Protein 3SBU (pdb70)

Foldseek 3Di:
DADPQLLAPVSVLLCCLPPPVNVLVAADPVAWEAADPRTDRGSVPRHNQPVDQKAKAKFLDPVLVLNPDSVDQWKAKWDCQLQMFIWGPCSRITRHHYDDGHDDDPADFPSVLLLCLLPPLVSVLVQADVFAWEWEADPVHRVDIDIDTHGSVRVVVPDRGDNRHMHMPSPHDDDRVRQKMKMWMGNPAQWIKIWIWGFNVGIHTSIYTPGD/DADPLLQAPVSVLLCLLPPPVNVLVQADPVAWEAADPRTDRGSVPRHNQPVDFKAKAKFLDPVLVLNPDSVDQWKDKWDCQLQIFIWGPCSRITRHYYDYGHDFLRLNQVSVLLLCLQPPLVSVLVQADVFAWEWEQDPVDNVDIDIDTHGSVRVVVPDRGDNRHMHMPSPHGRHPPRQKMKMWMGNPAQWIKIWIWGFVVGIHTSIYTHGD

Structure (mmCIF, N/CA/C/O backbone):
data_3SBU
#
_entry.id   3SBU
#
_cell.length_a   80.485
_cell.length_b   80.485
_cell.length_c   196.096
_cell.angle_alpha   90.000
_cell.angle_beta   90.000
_cell.angle_gamma   120.000
#
_symmetry.space_group_name_H-M   'P 61'
#
loop_
_entity.id
_entity.type
_entity.pdbx_description
1 polymer 'Hypothetical ntf2-like protein'
2 non-polymer GLYCEROL
3 non-polymer DI(HYDROXYETHYL)ETHER
4 water water
#
loop_
_atom_site.group_PDB
_atom_site.id
_atom_site.type_symbol
_atom_site.label_atom_id
_atom_site.label_alt_id
_atom_site.label_comp_id
_atom_site.label_asym_id
_atom_site.label_entity_id
_atom_site.label_seq_id
_atom_site.pdbx_PDB_ins_code
_atom_site.Cartn_x
_atom_site.Cartn_y
_atom_site.Cartn_z
_atom_site.occupancy
_atom_site.B_iso_or_equiv
_atom_site.auth_seq_id
_atom_site.auth_comp_id
_atom_site.auth_asym_id
_atom_site.auth_atom_id
_atom_site.pdbx_PDB_model_num
ATOM 1 N N . PRO A 1 32 ? 1.149 1.447 -34.425 1.00 131.01 55 PRO A N 1
ATOM 2 C CA . PRO A 1 32 ? 1.943 1.776 -33.234 1.00 128.41 55 PRO A CA 1
ATOM 3 C C . PRO A 1 32 ? 1.053 2.084 -32.026 1.00 132.57 55 PRO A C 1
ATOM 4 O O . PRO A 1 32 ? 0.309 3.068 -32.028 1.00 130.20 55 PRO A O 1
ATOM 13 N N . PRO A 1 34 ? 0.169 3.574 -28.547 1.00 125.50 57 PRO A N 1
ATOM 14 C CA . PRO A 1 34 ? 0.710 4.661 -27.703 1.00 121.43 57 PRO A CA 1
ATOM 15 C C . PRO A 1 34 ? 1.025 4.199 -26.278 1.00 126.38 57 PRO A C 1
ATOM 16 O O . PRO A 1 34 ? 0.246 3.452 -25.677 1.00 129.61 57 PRO A O 1
ATOM 20 N N . ILE A 1 35 ? 2.183 4.642 -25.753 1.00 119.73 58 ILE A N 1
ATOM 21 C CA . ILE A 1 35 ? 2.686 4.292 -24.422 1.00 119.93 58 ILE A CA 1
ATOM 22 C C . ILE A 1 35 ? 2.660 5.534 -23.496 1.00 119.77 58 ILE A C 1
ATOM 23 O O . ILE A 1 35 ? 2.255 6.615 -23.934 1.00 116.80 58 ILE A O 1
ATOM 28 N N . GLU A 1 36 ? 3.074 5.365 -22.217 1.00 115.85 59 GLU A N 1
ATOM 29 C CA . GLU A 1 36 ? 3.136 6.421 -21.197 1.00 112.23 59 GLU A CA 1
ATOM 30 C C . GLU A 1 36 ? 4.172 7.501 -21.574 1.00 109.95 59 GLU A C 1
ATOM 31 O O . GLU A 1 36 ? 3.980 8.665 -21.227 1.00 106.94 59 GLU A O 1
ATOM 37 N N . ALA A 1 37 ? 5.246 7.109 -22.300 1.00 104.37 60 ALA A N 1
ATOM 38 C CA . ALA A 1 37 ? 6.328 7.988 -22.768 1.00 99.94 60 ALA A CA 1
ATOM 39 C C . ALA A 1 37 ? 5.844 9.031 -23.791 1.00 98.03 60 ALA A C 1
ATOM 40 O O . ALA A 1 37 ? 6.412 10.119 -23.858 1.00 94.86 60 ALA A O 1
ATOM 42 N N . ASP A 1 38 ? 4.798 8.697 -24.575 1.00 92.81 61 ASP A N 1
ATOM 43 C CA . ASP A 1 38 ? 4.215 9.543 -25.623 1.00 89.07 61 ASP A CA 1
ATOM 44 C C . ASP A 1 38 ? 3.496 10.820 -25.094 1.00 89.03 61 ASP A C 1
ATOM 45 O O . ASP A 1 38 ? 3.287 11.750 -25.891 1.00 85.50 61 ASP A O 1
ATOM 50 N N . GLU A 1 39 ? 3.149 10.866 -23.759 1.00 85.79 62 GLU A N 1
ATOM 51 C CA A GLU A 1 39 ? 2.473 12.002 -23.114 0.50 83.51 62 GLU A CA 1
ATOM 52 C CA B GLU A 1 39 ? 2.487 12.004 -23.095 0.50 83.58 62 GLU A CA 1
ATOM 53 C C . GLU A 1 39 ? 3.177 13.333 -23.453 1.00 83.36 62 GLU A C 1
ATOM 54 O O . GLU A 1 39 ? 2.520 14.381 -23.520 1.00 82.93 62 GLU A O 1
ATOM 65 N N . SER A 1 40 ? 4.501 13.279 -23.685 1.00 74.88 63 SER A N 1
ATOM 66 C CA . SER A 1 40 ? 5.335 14.409 -24.058 1.00 70.66 63 SER A CA 1
ATOM 67 C C . SER A 1 40 ? 6.481 13.916 -24.931 1.00 71.87 63 SER A C 1
ATOM 68 O O . SER A 1 40 ? 6.888 12.756 -24.832 1.00 72.79 63 SER A O 1
ATOM 71 N N . PHE A 1 41 ? 6.990 14.798 -25.787 1.00 65.15 64 PHE A N 1
ATOM 72 C CA . PHE A 1 41 ? 8.093 14.509 -26.683 1.00 63.65 64 PHE A CA 1
ATOM 73 C C . PHE A 1 41 ? 9.373 14.210 -25.899 1.00 69.27 64 PHE A C 1
ATOM 74 O O . PHE A 1 41 ? 10.068 13.252 -26.242 1.00 70.42 64 PHE A O 1
ATOM 82 N N . ASP A 1 42 ? 9.682 15.031 -24.871 1.00 65.14 65 ASP A N 1
ATOM 83 C CA . ASP A 1 42 ? 10.877 14.909 -24.032 1.00 65.77 65 ASP A CA 1
ATOM 84 C C . ASP A 1 42 ? 10.974 13.533 -23.343 1.00 74.06 65 ASP A C 1
ATOM 85 O O . ASP A 1 42 ? 12.083 12.987 -23.267 1.00 75.01 65 ASP A O 1
ATOM 90 N N . ASP A 1 43 ? 9.828 12.973 -22.871 1.00 72.05 66 ASP A N 1
ATOM 91 C CA . ASP A 1 43 ? 9.788 11.639 -22.256 1.00 75.74 66 ASP A CA 1
ATOM 92 C C . ASP A 1 43 ? 10.002 10.564 -23.319 1.00 79.46 66 ASP A C 1
ATOM 93 O O . ASP A 1 43 ? 10.785 9.636 -23.100 1.00 80.34 66 ASP A O 1
ATOM 98 N N . PHE A 1 44 ? 9.304 10.699 -24.474 1.00 74.20 67 PHE A N 1
ATOM 99 C CA . PHE A 1 44 ? 9.386 9.761 -25.592 1.00 75.01 67 PHE A CA 1
ATOM 100 C C . PHE A 1 44 ? 10.804 9.660 -26.140 1.00 78.14 67 PHE A C 1
ATOM 101 O O . PHE A 1 44 ? 11.295 8.545 -26.329 1.00 80.45 67 PHE A O 1
ATOM 109 N N . ILE A 1 45 ? 11.432 10.818 -26.435 1.00 71.25 68 ILE A N 1
ATOM 110 C CA . ILE A 1 45 ? 12.742 10.886 -27.061 1.00 70.77 68 ILE A CA 1
ATOM 111 C C . ILE A 1 45 ? 13.820 10.194 -26.217 1.00 80.67 68 ILE A C 1
ATOM 112 O O . ILE A 1 45 ? 14.655 9.502 -26.801 1.00 81.97 68 ILE A O 1
ATOM 117 N N . TYR A 1 46 ? 13.776 10.318 -24.868 1.00 80.47 69 TYR A N 1
ATOM 118 C CA . TYR A 1 46 ? 14.752 9.633 -24.028 1.00 83.56 69 TYR A CA 1
ATOM 119 C C . TYR A 1 46 ? 14.565 8.126 -24.137 1.00 89.57 69 TYR A C 1
ATOM 120 O O . TYR A 1 46 ? 15.565 7.417 -24.233 1.00 92.44 69 TYR A O 1
ATOM 129 N N . ASN A 1 47 ? 13.302 7.642 -24.166 1.00 84.43 70 ASN A N 1
ATOM 130 C CA . ASN A 1 47 ? 13.006 6.211 -24.281 1.00 87.48 70 ASN A CA 1
ATOM 131 C C . ASN A 1 47 ? 13.301 5.683 -25.692 1.00 90.71 70 ASN A C 1
ATOM 132 O O . ASN A 1 47 ? 13.787 4.561 -25.817 1.00 93.36 70 ASN A O 1
ATOM 137 N N . PHE A 1 48 ? 13.042 6.494 -26.743 1.00 83.39 71 PHE A N 1
ATOM 138 C CA . PHE A 1 48 ? 13.312 6.123 -28.137 1.00 82.94 71 PHE A CA 1
ATOM 139 C C . PHE A 1 48 ? 14.808 5.862 -28.340 1.00 89.68 71 PHE A C 1
ATOM 140 O O . PHE A 1 48 ? 15.184 4.905 -29.015 1.00 92.41 71 PHE A O 1
ATOM 148 N N . ALA A 1 49 ? 15.644 6.698 -27.731 1.00 84.34 72 ALA A N 1
ATOM 149 C CA . ALA A 1 49 ? 17.091 6.619 -27.836 1.00 84.68 72 ALA A CA 1
ATOM 150 C C . ALA A 1 49 ? 17.716 5.556 -26.912 1.00 93.41 72 ALA A C 1
ATOM 151 O O . ALA A 1 49 ? 18.748 4.997 -27.278 1.00 95.35 72 ALA A O 1
ATOM 153 N N . SER A 1 50 ? 17.125 5.288 -25.729 1.00 91.76 73 SER A N 1
ATOM 154 C CA . SER A 1 50 ? 17.699 4.332 -24.776 1.00 95.51 73 SER A CA 1
ATOM 155 C C . SER A 1 50 ? 17.136 2.901 -24.894 1.00 102.91 73 SER A C 1
ATOM 156 O O . SER A 1 50 ? 17.781 1.966 -24.410 1.00 106.13 73 SER A O 1
ATOM 159 N N . ASP A 1 51 ? 15.967 2.721 -25.536 1.00 98.68 74 ASP A N 1
ATOM 160 C CA . ASP A 1 51 ? 15.344 1.404 -25.687 1.00 102.29 74 ASP A CA 1
ATOM 161 C C . ASP A 1 51 ? 15.335 0.972 -27.159 1.00 105.42 74 ASP A C 1
ATOM 162 O O . ASP A 1 51 ? 14.507 1.451 -27.938 1.00 102.87 74 ASP A O 1
ATOM 167 N N . ASP A 1 52 ? 16.239 0.034 -27.517 1.00 104.46 75 ASP A N 1
ATOM 168 C CA . ASP A 1 52 ? 16.417 -0.488 -28.876 1.00 105.78 75 ASP A CA 1
ATOM 169 C C . ASP A 1 52 ? 15.120 -1.078 -29.454 1.00 109.86 75 ASP A C 1
ATOM 170 O O . ASP A 1 52 ? 14.792 -0.794 -30.610 1.00 108.09 75 ASP A O 1
ATOM 175 N N . ALA A 1 53 ? 14.390 -1.886 -28.656 1.00 108.49 76 ALA A N 1
ATOM 176 C CA . ALA A 1 53 ? 13.138 -2.531 -29.072 1.00 110.31 76 ALA A CA 1
ATOM 177 C C . ALA A 1 53 ? 12.050 -1.499 -29.406 1.00 108.41 76 ALA A C 1
ATOM 178 O O . ALA A 1 53 ? 11.372 -1.636 -30.423 1.00 108.94 76 ALA A O 1
ATOM 180 N N . LEU A 1 54 ? 11.909 -0.461 -28.578 1.00 99.76 77 LEU A N 1
ATOM 181 C CA . LEU A 1 54 ? 10.953 0.618 -28.829 1.00 95.99 77 LEU A CA 1
ATOM 182 C C . LEU A 1 54 ? 11.322 1.388 -30.125 1.00 96.80 77 LEU A C 1
ATOM 183 O O . LEU A 1 54 ? 10.440 1.611 -30.954 1.00 96.97 77 LEU A O 1
ATOM 188 N N . GLN A 1 55 ? 12.618 1.739 -30.315 1.00 89.70 78 GLN A N 1
ATOM 189 C CA . GLN A 1 55 ? 13.095 2.466 -31.505 1.00 85.86 78 GLN A CA 1
ATOM 190 C C . GLN A 1 55 ? 12.682 1.757 -32.813 1.00 93.00 78 GLN A C 1
ATOM 191 O O . GLN A 1 55 ? 12.167 2.426 -33.705 1.00 91.63 78 GLN A O 1
ATOM 197 N N . ARG A 1 56 ? 12.820 0.412 -32.896 1.00 93.20 79 ARG A N 1
ATOM 198 C CA . ARG A 1 56 ? 12.468 -0.362 -34.103 1.00 96.36 79 ARG A CA 1
ATOM 199 C C . ARG A 1 56 ? 10.963 -0.291 -34.448 1.00 100.70 79 ARG A C 1
ATOM 200 O O . ARG A 1 56 ? 10.593 -0.411 -35.619 1.00 100.64 79 ARG A O 1
ATOM 202 N N . GLN A 1 57 ? 10.112 -0.067 -33.438 1.00 97.09 80 GLN A N 1
ATOM 203 C CA . GLN A 1 57 ? 8.668 0.055 -33.637 1.00 97.42 80 GLN A CA 1
ATOM 204 C C . GLN A 1 57 ? 8.280 1.475 -34.041 1.00 96.88 80 GLN A C 1
ATOM 205 O O . GLN A 1 57 ? 7.253 1.642 -34.696 1.00 98.05 80 GLN A O 1
ATOM 208 N N . ARG A 1 58 ? 9.063 2.499 -33.643 1.00 88.27 81 ARG A N 1
ATOM 209 C CA . ARG A 1 58 ? 8.672 3.892 -33.891 1.00 83.74 81 ARG A CA 1
ATOM 210 C C . ARG A 1 58 ? 9.418 4.556 -35.058 1.00 83.43 81 ARG A C 1
ATOM 211 O O . ARG A 1 58 ? 9.426 5.784 -35.147 1.00 78.58 81 ARG A O 1
ATOM 219 N N . VAL A 1 59 ? 9.973 3.759 -35.985 1.00 81.67 82 VAL A N 1
ATOM 220 C CA . VAL A 1 59 ? 10.619 4.287 -37.190 1.00 79.48 82 VAL A CA 1
ATOM 221 C C . VAL A 1 59 ? 9.783 3.813 -38.383 1.00 88.51 82 VAL A C 1
ATOM 222 O O . VAL A 1 59 ? 9.519 2.608 -38.508 1.00 93.08 82 VAL A O 1
ATOM 226 N N . VAL A 1 60 ? 9.313 4.761 -39.220 1.00 84.61 83 VAL A N 1
ATOM 227 C CA . VAL A 1 60 ? 8.530 4.449 -40.427 1.00 87.79 83 VAL A CA 1
ATOM 228 C C . VAL A 1 60 ? 9.493 3.819 -41.440 1.00 94.37 83 VAL A C 1
ATOM 229 O O . VAL A 1 60 ? 10.558 4.383 -41.683 1.00 91.70 83 VAL A O 1
ATOM 233 N N . PHE A 1 61 ? 9.148 2.637 -41.981 1.00 95.62 84 PHE A N 1
ATOM 234 C CA . PHE A 1 61 ? 9.983 1.941 -42.960 1.00 97.72 84 PHE A CA 1
ATOM 235 C C . PHE A 1 61 ? 9.218 1.665 -44.261 1.00 105.42 84 PHE A C 1
ATOM 236 O O . PHE A 1 61 ? 8.061 1.242 -44.179 1.00 107.56 84 PHE A O 1
ATOM 244 N N . PRO A 1 62 ? 9.839 1.843 -45.464 1.00 102.26 85 PRO A N 1
ATOM 245 C CA . PRO A 1 62 ? 11.194 2.394 -45.711 1.00 99.35 85 PRO A CA 1
ATOM 246 C C . PRO A 1 62 ? 11.237 3.862 -45.278 1.00 96.25 85 PRO A C 1
ATOM 247 O O . PRO A 1 62 ? 10.277 4.604 -45.530 1.00 94.99 85 PRO A O 1
ATOM 251 N N . LEU A 1 63 ? 12.299 4.253 -44.548 1.00 87.69 86 LEU A N 1
ATOM 252 C CA . LEU A 1 63 ? 12.431 5.611 -44.013 1.00 81.56 86 LEU A CA 1
ATOM 253 C C . LEU A 1 63 ? 12.982 6.579 -45.053 1.00 81.99 86 LEU A C 1
ATOM 254 O O . LEU A 1 63 ? 14.125 6.420 -45.492 1.00 82.31 86 LEU A O 1
ATOM 259 N N . PRO A 1 64 ? 12.193 7.593 -45.463 1.00 76.53 87 PRO A N 1
ATOM 260 C CA . PRO A 1 64 ? 12.734 8.603 -46.393 1.00 75.49 87 PRO A CA 1
ATOM 261 C C . PRO A 1 64 ? 13.931 9.328 -45.764 1.00 76.88 87 PRO A C 1
ATOM 262 O O . PRO A 1 64 ? 13.818 9.832 -44.649 1.00 73.43 87 PRO A O 1
ATOM 266 N N . TYR A 1 65 ? 15.098 9.263 -46.426 1.00 74.42 88 TYR A N 1
ATOM 267 C CA . TYR A 1 65 ? 16.362 9.886 -46.024 1.00 72.13 88 TYR A CA 1
ATOM 268 C C . TYR A 1 65 ? 16.791 10.864 -47.132 1.00 75.36 88 TYR A C 1
ATOM 269 O O . TYR A 1 65 ? 17.001 10.439 -48.271 1.00 77.16 88 TYR A O 1
ATOM 278 N N . TYR A 1 66 ? 16.912 12.152 -46.828 1.00 68.14 89 TYR A N 1
ATOM 279 C CA . TYR A 1 66 ? 17.269 13.083 -47.888 1.00 66.58 89 TYR A CA 1
ATOM 280 C C . TYR A 1 66 ? 18.668 13.649 -47.670 1.00 66.24 89 TYR A C 1
ATOM 281 O O . TYR A 1 66 ? 18.949 14.219 -46.619 1.00 63.14 89 TYR A O 1
ATOM 290 N N . ASN A 1 67 ? 19.572 13.379 -48.630 1.00 62.60 90 ASN A N 1
ATOM 291 C CA . ASN A 1 67 ? 20.934 13.906 -48.661 1.00 60.87 90 ASN A CA 1
ATOM 292 C C . ASN A 1 67 ? 20.867 15.150 -49.512 1.00 64.41 90 ASN A C 1
ATOM 293 O O . ASN A 1 67 ? 21.258 15.148 -50.673 1.00 63.92 90 ASN A O 1
ATOM 298 N N . GLY A 1 68 ? 20.309 16.206 -48.934 1.00 62.04 91 GLY A N 1
ATOM 299 C CA . GLY A 1 68 ? 20.046 17.420 -49.690 1.00 62.79 91 GLY A CA 1
ATOM 300 C C . GLY A 1 68 ? 18.869 17.125 -50.609 1.00 72.19 91 GLY A C 1
ATOM 301 O O . GLY A 1 68 ? 17.864 16.556 -50.163 1.00 72.92 91 GLY A O 1
ATOM 302 N N . GLU A 1 69 ? 19.009 17.409 -51.901 1.00 70.88 92 GLU A N 1
ATOM 303 C CA . GLU A 1 69 ? 17.926 17.175 -52.860 1.00 73.92 92 GLU A CA 1
ATOM 304 C C . GLU A 1 69 ? 17.895 15.711 -53.361 1.00 81.58 92 GLU A C 1
ATOM 305 O O . GLU A 1 69 ? 16.971 15.340 -54.087 1.00 84.97 92 GLU A O 1
ATOM 311 N N . ARG A 1 70 ? 18.882 14.885 -52.963 1.00 76.00 93 ARG A N 1
ATOM 312 C CA . ARG A 1 70 ? 18.986 13.477 -53.349 1.00 77.47 93 ARG A CA 1
ATOM 313 C C . ARG A 1 70 ? 18.173 12.615 -52.396 1.00 80.77 93 ARG A C 1
ATOM 314 O O . ARG A 1 70 ? 18.526 12.516 -51.232 1.00 77.82 93 ARG A O 1
ATOM 322 N N . ALA A 1 71 ? 17.082 11.999 -52.880 1.00 79.91 94 ALA A N 1
ATOM 323 C CA . ALA A 1 71 ? 16.213 11.175 -52.049 1.00 80.55 94 ALA A CA 1
ATOM 324 C C . ALA A 1 71 ? 16.726 9.743 -51.943 1.00 85.95 94 ALA A C 1
ATOM 325 O O . ALA A 1 71 ? 17.138 9.160 -52.931 1.00 87.94 94 ALA A O 1
ATOM 327 N N . SER A 1 72 ? 16.722 9.199 -50.726 1.00 82.94 95 SER A N 1
ATOM 328 C CA . SER A 1 72 ? 17.152 7.845 -50.376 1.00 85.58 95 SER A CA 1
ATOM 329 C C . SER A 1 72 ? 16.111 7.227 -49.401 1.00 94.01 95 SER A C 1
ATOM 330 O O . SER A 1 72 ? 15.177 7.906 -48.953 1.00 91.96 95 SER A O 1
ATOM 344 N N . ILE A 1 74 ? 15.849 4.118 -46.155 1.00 96.68 97 ILE A N 1
ATOM 345 C CA . ILE A 1 74 ? 16.554 3.134 -45.350 1.00 97.87 97 ILE A CA 1
ATOM 346 C C . ILE A 1 74 ? 15.549 2.082 -44.877 1.00 104.46 97 ILE A C 1
ATOM 347 O O . ILE A 1 74 ? 14.564 2.407 -44.208 1.00 103.09 97 ILE A O 1
ATOM 352 N N . ASP A 1 75 ? 15.793 0.817 -45.301 1.00 103.88 98 ASP A N 1
ATOM 353 C CA . ASP A 1 75 ? 14.965 -0.356 -45.010 1.00 107.44 98 ASP A CA 1
ATOM 354 C C . ASP A 1 75 ? 15.212 -0.851 -43.579 1.00 110.89 98 ASP A C 1
ATOM 355 O O . ASP A 1 75 ? 16.280 -0.592 -43.021 1.00 108.42 98 ASP A O 1
ATOM 360 N N . ARG A 1 76 ? 14.213 -1.543 -42.996 1.00 109.79 99 ARG A N 1
ATOM 361 C CA . ARG A 1 76 ? 14.210 -2.050 -41.621 1.00 110.78 99 ARG A CA 1
ATOM 362 C C . ARG A 1 76 ? 15.487 -2.827 -41.245 1.00 117.06 99 ARG A C 1
ATOM 363 O O . ARG A 1 76 ? 16.068 -2.566 -40.189 1.00 113.20 99 ARG A O 1
ATOM 376 N N . TYR A 1 78 ? 18.588 -2.695 -42.355 1.00 118.90 101 TYR A N 1
ATOM 377 C CA . TYR A 1 78 ? 19.846 -1.939 -42.284 1.00 116.75 101 TYR A CA 1
ATOM 378 C C . TYR A 1 78 ? 19.789 -0.740 -41.312 1.00 114.25 101 TYR A C 1
ATOM 379 O O . TYR A 1 78 ? 20.674 0.121 -41.344 1.00 111.90 101 TYR A O 1
ATOM 388 N N . TRP A 1 79 ? 18.792 -0.708 -40.412 1.00 106.96 102 TRP A N 1
ATOM 389 C CA . TRP A 1 79 ? 18.694 0.368 -39.426 1.00 101.18 102 TRP A CA 1
ATOM 390 C C . TRP A 1 79 ? 19.660 0.101 -38.259 1.00 104.08 102 TRP A C 1
ATOM 391 O O . TRP A 1 79 ? 19.647 -0.978 -37.662 1.00 107.18 102 TRP A O 1
ATOM 407 N N . HIS A 1 81 ? 20.851 1.282 -34.447 1.00 93.82 104 HIS A N 1
ATOM 408 C CA . HIS A 1 81 ? 20.339 1.975 -33.266 1.00 91.29 104 HIS A CA 1
ATOM 409 C C . HIS A 1 81 ? 20.995 3.338 -33.126 1.00 88.07 104 HIS A C 1
ATOM 410 O O . HIS A 1 81 ? 22.221 3.453 -33.146 1.00 86.94 104 HIS A O 1
ATOM 417 N N . ASP A 1 82 ? 20.158 4.368 -33.023 1.00 80.80 105 ASP A N 1
ATOM 418 C CA . ASP A 1 82 ? 20.586 5.752 -32.868 1.00 74.99 105 ASP A CA 1
ATOM 419 C C . ASP A 1 82 ? 20.324 6.182 -31.429 1.00 78.89 105 ASP A C 1
ATOM 420 O O . ASP A 1 82 ? 19.167 6.249 -30.999 1.00 78.17 105 ASP A O 1
ATOM 425 N N . ASP A 1 83 ? 21.404 6.451 -30.676 1.00 76.05 106 ASP A N 1
ATOM 426 C CA . ASP A 1 83 ? 21.322 6.881 -29.275 1.00 75.37 106 ASP A CA 1
ATOM 427 C C . ASP A 1 83 ? 20.960 8.356 -29.141 1.00 77.99 106 ASP A C 1
ATOM 428 O O . ASP A 1 83 ? 20.677 8.816 -28.024 1.00 77.98 106 ASP A O 1
ATOM 433 N N . LEU A 1 84 ? 21.016 9.116 -30.258 1.00 71.21 107 LEU A N 1
ATOM 434 C CA . LEU A 1 84 ? 20.801 10.564 -30.256 1.00 67.33 107 LEU A CA 1
ATOM 435 C C . LEU A 1 84 ? 21.709 11.178 -29.164 1.00 71.08 107 LEU A C 1
ATOM 436 O O . LEU A 1 84 ? 22.889 10.845 -29.129 1.00 72.09 107 LEU A O 1
ATOM 441 N N . PHE A 1 85 ? 21.167 11.979 -28.238 1.00 66.19 108 PHE A N 1
ATOM 442 C CA . PHE A 1 85 ? 21.975 12.600 -27.182 1.00 65.54 108 PHE A CA 1
ATOM 443 C C . PHE A 1 85 ? 21.799 11.919 -25.798 1.00 72.40 108 PHE A C 1
ATOM 444 O O . PHE A 1 85 ? 22.391 12.385 -24.820 1.00 71.58 108 PHE A O 1
ATOM 452 N N . ALA A 1 86 ? 21.039 10.799 -25.727 1.00 72.46 109 ALA A N 1
ATOM 453 C CA . ALA A 1 86 ? 20.692 10.095 -24.481 1.00 75.00 109 ALA A CA 1
ATOM 454 C C . ALA A 1 86 ? 21.883 9.621 -23.631 1.00 83.11 109 ALA A C 1
ATOM 455 O O . ALA A 1 86 ? 21.742 9.505 -22.408 1.00 85.34 109 ALA A O 1
ATOM 463 N N . GLN A 1 88 ? 24.785 11.249 -23.383 1.00 73.61 111 GLN A N 1
ATOM 464 C CA . GLN A 1 88 ? 25.564 12.425 -22.984 1.00 69.93 111 GLN A CA 1
ATOM 465 C C . GLN A 1 88 ? 25.221 12.860 -21.564 1.00 73.22 111 GLN A C 1
ATOM 466 O O . GLN A 1 88 ? 24.177 12.473 -21.038 1.00 72.90 111 GLN A O 1
ATOM 472 N N . SER A 1 89 ? 26.087 13.684 -20.947 1.00 69.67 112 SER A N 1
ATOM 473 C CA . SER A 1 89 ? 25.833 14.230 -19.613 1.00 69.15 112 SER A CA 1
ATOM 474 C C . SER A 1 89 ? 24.851 15.413 -19.703 1.00 68.72 112 SER A C 1
ATOM 475 O O . SER A 1 89 ? 24.159 15.704 -18.726 1.00 67.87 112 SER A O 1
ATOM 478 N N . TYR A 1 90 ? 24.798 16.090 -20.878 1.00 61.58 113 TYR A N 1
ATOM 479 C CA . TYR A 1 90 ? 23.921 17.231 -21.147 1.00 57.33 113 TYR A CA 1
ATOM 480 C C . TYR A 1 90 ? 23.596 17.337 -22.641 1.00 57.45 113 TYR A C 1
ATOM 481 O O . TYR A 1 90 ? 24.304 16.763 -23.463 1.00 56.78 113 TYR A O 1
ATOM 490 N N . TYR A 1 91 ? 22.554 18.110 -22.986 1.00 50.44 114 TYR A N 1
ATOM 491 C CA . TYR A 1 91 ? 22.216 18.393 -24.375 1.00 48.05 114 TYR A CA 1
ATOM 492 C C . TYR A 1 91 ? 21.961 19.880 -24.522 1.00 47.62 114 TYR A C 1
ATOM 493 O O . TYR A 1 91 ? 21.898 20.607 -23.516 1.00 45.71 114 TYR A O 1
ATOM 502 N N . THR A 1 92 ? 21.862 20.347 -25.771 1.00 42.41 115 THR A N 1
ATOM 503 C CA . THR A 1 92 ? 21.696 21.762 -26.039 1.00 39.60 115 THR A CA 1
ATOM 504 C C . THR A 1 92 ? 20.401 22.022 -26.778 1.00 44.27 115 THR A C 1
ATOM 505 O O . THR A 1 92 ? 19.881 21.141 -27.467 1.00 45.67 115 THR A O 1
ATOM 509 N N . LEU A 1 93 ? 19.883 23.247 -26.612 1.00 39.29 116 LEU A N 1
ATOM 510 C CA . LEU A 1 93 ? 18.710 23.814 -27.273 1.00 37.30 116 LEU A CA 1
ATOM 511 C C . LEU A 1 93 ? 19.077 25.216 -27.708 1.00 38.28 116 LEU A C 1
ATOM 512 O O . LEU A 1 93 ? 19.851 25.869 -27.020 1.00 35.64 116 LEU A O 1
ATOM 517 N N . LEU A 1 94 ? 18.551 25.674 -28.853 1.00 36.29 117 LEU A N 1
ATOM 518 C CA . LEU A 1 94 ? 18.847 26.999 -29.370 1.00 36.00 117 LEU A CA 1
ATOM 519 C C . LEU A 1 94 ? 17.597 27.786 -29.611 1.00 37.07 117 LEU A C 1
ATOM 520 O O . LEU A 1 94 ? 16.615 27.258 -30.136 1.00 38.79 117 LEU A O 1
ATOM 525 N N . PHE A 1 95 ? 17.650 29.071 -29.271 1.00 31.90 118 PHE A N 1
ATOM 526 C CA . PHE A 1 95 ? 16.548 30.020 -29.436 1.00 30.94 118 PHE A CA 1
ATOM 527 C C . PHE A 1 95 ? 17.114 31.344 -29.945 1.00 34.11 118 PHE A C 1
ATOM 528 O O . PHE A 1 95 ? 18.298 31.592 -29.784 1.00 33.48 118 PHE A O 1
ATOM 536 N N . ASP A 1 96 ? 16.254 32.207 -30.474 1.00 31.40 119 ASP A N 1
ATOM 537 C CA . ASP A 1 96 ? 16.576 33.565 -30.915 1.00 32.07 119 ASP A CA 1
ATOM 538 C C . ASP A 1 96 ? 16.056 34.593 -29.924 1.00 35.80 119 ASP A C 1
ATOM 539 O O . ASP A 1 96 ? 16.499 35.745 -29.942 1.00 35.51 119 ASP A O 1
ATOM 544 N N . ARG A 1 97 ? 15.015 34.208 -29.160 1.00 31.22 120 ARG A N 1
ATOM 545 C CA . ARG A 1 97 ? 14.274 35.060 -28.224 1.00 30.59 120 ARG A CA 1
ATOM 546 C C . ARG A 1 97 ? 13.936 34.271 -26.980 1.00 33.33 120 ARG A C 1
ATOM 547 O O . ARG A 1 97 ? 13.528 33.125 -27.093 1.00 33.62 120 ARG A O 1
ATOM 555 N N . GLU A 1 98 ? 14.024 34.902 -25.808 1.00 29.85 121 GLU A N 1
ATOM 556 C CA . GLU A 1 98 ? 13.818 34.272 -24.514 1.00 28.33 121 GLU A CA 1
ATOM 557 C C . GLU A 1 98 ? 12.410 33.706 -24.387 1.00 33.38 121 GLU A C 1
ATOM 558 O O . GLU A 1 98 ? 12.250 32.616 -23.833 1.00 33.18 121 GLU A O 1
ATOM 564 N N . GLU A 1 99 ? 11.383 34.441 -24.863 1.00 29.65 122 GLU A N 1
ATOM 565 C CA . GLU A 1 99 ? 9.984 34.000 -24.710 1.00 31.15 122 GLU A CA 1
ATOM 566 C C . GLU A 1 99 ? 9.697 32.687 -25.460 1.00 35.70 122 GLU A C 1
ATOM 567 O O . GLU A 1 99 ? 8.782 31.962 -25.071 1.00 34.89 122 GLU A O 1
ATOM 573 N N . ASP A 1 100 ? 10.497 32.370 -26.495 1.00 32.37 123 ASP A N 1
ATOM 574 C CA . ASP A 1 100 ? 10.360 31.123 -27.253 1.00 33.09 123 ASP A CA 1
ATOM 575 C C . ASP A 1 100 ? 10.739 29.882 -26.425 1.00 35.83 123 ASP A C 1
ATOM 576 O O . ASP A 1 100 ? 10.321 28.791 -26.780 1.00 36.32 123 ASP A O 1
ATOM 589 N N . ASP A 1 102 ? 9.343 29.175 -23.805 1.00 34.44 125 ASP A N 1
ATOM 590 C CA . ASP A 1 102 ? 8.023 28.720 -23.323 1.00 34.85 125 ASP A CA 1
ATOM 591 C C . ASP A 1 102 ? 7.562 27.511 -24.118 1.00 39.93 125 ASP A C 1
ATOM 592 O O . ASP A 1 102 ? 6.752 26.725 -23.629 1.00 40.78 125 ASP A O 1
ATOM 597 N N . LEU A 1 103 ? 8.052 27.386 -25.365 1.00 36.88 126 LEU A N 1
ATOM 598 C CA . LEU A 1 103 ? 7.601 26.333 -26.269 1.00 39.08 126 LEU A CA 1
ATOM 599 C C . LEU A 1 103 ? 8.067 24.942 -25.848 1.00 42.60 126 LEU A C 1
ATOM 600 O O . LEU A 1 103 ? 7.432 23.969 -26.242 1.00 43.39 126 LEU A O 1
ATOM 605 N N . VAL A 1 104 ? 9.115 24.847 -25.022 1.00 39.95 127 VAL A N 1
ATOM 606 C CA . VAL A 1 104 ? 9.654 23.562 -24.524 1.00 43.22 127 VAL A CA 1
ATOM 607 C C . VAL A 1 104 ? 8.542 22.762 -23.785 1.00 51.42 127 VAL A C 1
ATOM 608 O O . VAL A 1 104 ? 8.402 21.555 -24.007 1.00 53.86 127 VAL A O 1
ATOM 612 N N . GLY A 1 105 ? 7.726 23.462 -23.008 1.00 49.88 128 GLY A N 1
ATOM 613 C CA . GLY A 1 105 ? 6.608 22.868 -22.277 1.00 53.77 128 GLY A CA 1
ATOM 614 C C . GLY A 1 105 ? 5.283 22.702 -23.021 1.00 62.92 128 GLY A C 1
ATOM 615 O O . GLY A 1 105 ? 4.281 22.351 -22.389 1.00 65.43 128 GLY A O 1
ATOM 616 N N . ASP A 1 106 ? 5.248 22.923 -24.356 1.00 58.86 129 ASP A N 1
ATOM 617 C CA . ASP A 1 106 ? 4.013 22.816 -25.134 1.00 59.24 129 ASP A CA 1
ATOM 618 C C . ASP A 1 106 ? 3.664 21.330 -25.424 1.00 62.53 129 ASP A C 1
ATOM 619 O O . ASP A 1 106 ? 4.296 20.685 -26.259 1.00 60.47 129 ASP A O 1
ATOM 624 N N . THR A 1 107 ? 2.625 20.808 -24.740 1.00 59.80 130 THR A N 1
ATOM 625 C CA . THR A 1 107 ? 2.199 19.402 -24.867 1.00 61.35 130 THR A CA 1
ATOM 626 C C . THR A 1 107 ? 1.231 19.197 -26.041 1.00 64.07 130 THR A C 1
ATOM 627 O O . THR A 1 107 ? 0.932 18.056 -26.377 1.00 64.64 130 THR A O 1
ATOM 631 N N . SER A 1 108 ? 0.774 20.292 -26.679 1.00 61.10 131 SER A N 1
ATOM 632 C CA . SER A 1 108 ? -0.108 20.235 -27.848 1.00 62.56 131 SER A CA 1
ATOM 633 C C . SER A 1 108 ? 0.677 19.889 -29.147 1.00 64.32 131 SER A C 1
ATOM 634 O O . SER A 1 108 ? 0.048 19.650 -30.182 1.00 66.36 131 SER A O 1
ATOM 637 N N . LEU A 1 109 ? 2.025 19.859 -29.101 1.00 58.46 132 LEU A N 1
ATOM 638 C CA . LEU A 1 109 ? 2.881 19.586 -30.285 1.00 58.14 132 LEU A CA 1
ATOM 639 C C . LEU A 1 109 ? 2.681 18.183 -30.852 1.00 65.57 132 LEU A C 1
ATOM 640 O O . LEU A 1 109 ? 2.695 17.209 -30.097 1.00 66.25 132 LEU A O 1
ATOM 645 N N . THR A 1 110 ? 2.479 18.090 -32.185 1.00 64.11 133 THR A N 1
ATOM 646 C CA . THR A 1 110 ? 2.261 16.811 -32.869 1.00 66.98 133 THR A CA 1
ATOM 647 C C . THR A 1 110 ? 3.368 16.546 -33.911 1.00 71.71 133 THR A C 1
ATOM 648 O O . THR A 1 110 ? 3.384 15.489 -34.543 1.00 74.22 133 THR A O 1
ATOM 652 N N . SER A 1 111 ? 4.295 17.496 -34.075 1.00 66.01 134 SER A N 1
ATOM 653 C CA . SER A 1 111 ? 5.457 17.363 -34.949 1.00 65.29 134 SER A CA 1
ATOM 654 C C . SER A 1 111 ? 6.619 18.143 -34.327 1.00 63.83 134 SER A C 1
ATOM 655 O O . SER A 1 111 ? 6.482 19.325 -34.007 1.00 61.65 134 SER A O 1
ATOM 658 N N . VAL A 1 112 ? 7.720 17.428 -34.045 1.00 56.69 135 VAL A N 1
ATOM 659 C CA . VAL A 1 112 ? 8.936 17.944 -33.416 1.00 51.81 135 VAL A CA 1
ATOM 660 C C . VAL A 1 112 ? 10.139 17.392 -34.191 1.00 56.82 135 VAL A C 1
ATOM 661 O O . VAL A 1 112 ? 10.087 16.260 -34.671 1.00 60.04 135 VAL A O 1
ATOM 665 N N . GLN A 1 113 ? 11.213 18.174 -34.318 1.00 49.83 136 GLN A N 1
ATOM 666 C CA . GLN A 1 113 ? 12.420 17.701 -34.982 1.00 49.33 136 GLN A CA 1
ATOM 667 C C . GLN A 1 113 ? 13.592 17.764 -34.043 1.00 51.53 136 GLN A C 1
ATOM 668 O O . GLN A 1 113 ? 13.699 18.694 -33.249 1.00 49.52 136 GLN A O 1
ATOM 674 N N . VAL A 1 114 ? 14.471 16.766 -34.133 1.00 48.53 137 VAL A N 1
ATOM 675 C CA . VAL A 1 114 ? 15.720 16.721 -33.386 1.00 46.66 137 VAL A CA 1
ATOM 676 C C . VAL A 1 114 ? 16.812 17.020 -34.398 1.00 48.65 137 VAL A C 1
ATOM 677 O O . VAL A 1 114 ? 16.755 16.537 -35.531 1.00 48.78 137 VAL A O 1
ATOM 681 N N . GLU A 1 115 ? 17.750 17.888 -34.024 1.00 44.29 138 GLU A N 1
ATOM 682 C CA . GLU A 1 115 ? 18.832 18.306 -34.925 1.00 44.45 138 GLU A CA 1
ATOM 683 C C . GLU A 1 115 ? 20.204 18.090 -34.352 1.00 49.33 138 GLU A C 1
ATOM 684 O O . GLU A 1 115 ? 20.412 18.290 -33.156 1.00 49.63 138 GLU A O 1
ATOM 690 N N . TRP A 1 116 ? 21.143 17.677 -35.215 1.00 45.27 139 TRP A N 1
ATOM 691 C CA . TRP A 1 116 ? 22.561 17.696 -34.932 1.00 45.47 139 TRP A CA 1
ATOM 692 C C . TRP A 1 116 ? 23.116 18.816 -35.789 1.00 49.76 139 TRP A C 1
ATOM 693 O O . TRP A 1 116 ? 22.895 18.816 -37.004 1.00 50.14 139 TRP A O 1
ATOM 704 N N . ILE A 1 117 ? 23.827 19.758 -35.186 1.00 45.01 140 ILE A N 1
ATOM 705 C CA . ILE A 1 117 ? 24.482 20.834 -35.920 1.00 44.04 140 ILE A CA 1
ATOM 706 C C . ILE A 1 117 ? 25.960 20.547 -35.868 1.00 48.23 140 ILE A C 1
ATOM 707 O O . ILE A 1 117 ? 26.560 20.594 -34.792 1.00 47.70 140 ILE A O 1
ATOM 712 N N . PHE A 1 118 ? 26.527 20.183 -37.033 1.00 43.69 141 PHE A N 1
ATOM 713 C CA . PHE A 1 118 ? 27.916 19.863 -37.177 1.00 43.78 141 PHE A CA 1
ATOM 714 C C . PHE A 1 118 ? 28.607 21.189 -37.388 1.00 50.91 141 PHE A C 1
ATOM 715 O O . PHE A 1 118 ? 28.606 21.749 -38.498 1.00 50.87 141 PHE A O 1
ATOM 723 N N . VAL A 1 119 ? 29.133 21.718 -36.276 1.00 48.33 142 VAL A N 1
ATOM 724 C CA . VAL A 1 119 ? 29.778 23.019 -36.140 1.00 47.97 142 VAL A CA 1
ATOM 725 C C . VAL A 1 119 ? 30.916 23.267 -37.177 1.00 51.40 142 VAL A C 1
ATOM 726 O O . VAL A 1 119 ? 30.907 24.296 -37.835 1.00 51.04 142 VAL A O 1
ATOM 751 N N . ARG A 1 122 ? 29.612 22.524 -41.182 1.00 45.34 145 ARG A N 1
ATOM 752 C CA . ARG A 1 122 ? 28.600 23.445 -41.741 1.00 43.71 145 ARG A CA 1
ATOM 753 C C . ARG A 1 122 ? 27.377 22.640 -42.235 1.00 47.35 145 ARG A C 1
ATOM 754 O O . ARG A 1 122 ? 26.807 22.945 -43.273 1.00 47.21 145 ARG A O 1
ATOM 770 N N . VAL A 1 124 ? 23.656 20.314 -41.008 1.00 45.17 147 VAL A N 1
ATOM 771 C CA . VAL A 1 124 ? 22.592 20.062 -40.039 1.00 43.73 147 VAL A CA 1
ATOM 772 C C . VAL A 1 124 ? 21.934 18.732 -40.383 1.00 49.56 147 VAL A C 1
ATOM 773 O O . VAL A 1 124 ? 21.403 18.579 -41.470 1.00 50.11 147 VAL A O 1
ATOM 799 N N . TYR A 1 127 ? 16.115 15.041 -37.710 1.00 53.88 150 TYR A N 1
ATOM 800 C CA . TYR A 1 127 ? 15.210 13.911 -37.525 1.00 55.05 150 TYR A CA 1
ATOM 801 C C . TYR A 1 127 ? 13.778 14.425 -37.372 1.00 58.11 150 TYR A C 1
ATOM 802 O O . TYR A 1 127 ? 13.517 15.167 -36.431 1.00 55.39 150 TYR A O 1
ATOM 811 N N . TYR A 1 128 ? 12.854 14.044 -38.277 1.00 56.39 151 TYR A N 1
ATOM 812 C CA . TYR A 1 128 ? 11.462 14.506 -38.258 1.00 56.13 151 TYR A CA 1
ATOM 813 C C . TYR A 1 128 ? 10.545 13.527 -37.531 1.00 64.27 151 TYR A C 1
ATOM 814 O O . TYR A 1 128 ? 10.293 12.419 -38.014 1.00 67.17 151 TYR A O 1
ATOM 823 N N . PHE A 1 129 ? 10.046 13.947 -36.358 1.00 60.65 152 PHE A N 1
ATOM 824 C CA . PHE A 1 129 ? 9.133 13.147 -35.539 1.00 62.97 152 PHE A CA 1
ATOM 825 C C . PHE A 1 129 ? 7.702 13.678 -35.659 1.00 68.51 152 PHE A C 1
ATOM 826 O O . PHE A 1 129 ? 7.484 14.882 -35.747 1.00 66.99 152 PHE A O 1
ATOM 834 N N . GLU A 1 130 ? 6.742 12.775 -35.696 1.00 68.19 153 GLU A N 1
ATOM 835 C CA . GLU A 1 130 ? 5.323 13.103 -35.780 1.00 69.42 153 GLU A CA 1
ATOM 836 C C . GLU A 1 130 ? 4.536 12.217 -34.859 1.00 74.39 153 GLU A C 1
ATOM 837 O O . GLU A 1 130 ? 4.817 11.022 -34.773 1.00 74.77 153 GLU A O 1
ATOM 843 N N . ARG A 1 131 ? 3.552 12.794 -34.163 1.00 71.72 154 ARG A N 1
ATOM 844 C CA . ARG A 1 131 ? 2.679 12.029 -33.287 1.00 73.90 154 ARG A CA 1
ATOM 845 C C . ARG A 1 131 ? 1.493 11.550 -34.114 1.00 81.44 154 ARG A C 1
ATOM 846 O O . ARG A 1 131 ? 0.644 12.348 -34.515 1.00 79.75 154 ARG A O 1
ATOM 854 N N . ILE A 1 132 ? 1.507 10.259 -34.458 1.00 83.43 155 ILE A N 1
ATOM 855 C CA . ILE A 1 132 ? 0.478 9.604 -35.262 1.00 87.79 155 ILE A CA 1
ATOM 856 C C . ILE A 1 132 ? -0.459 8.837 -34.307 1.00 95.55 155 ILE A C 1
ATOM 857 O O . ILE A 1 132 ? -0.076 7.799 -33.763 1.00 97.11 155 ILE A O 1
ATOM 871 N N . GLY A 1 134 ? -1.492 9.773 -31.292 1.00 91.30 157 GLY A N 1
ATOM 872 C CA . GLY A 1 134 ? -0.888 9.862 -29.965 1.00 88.91 157 GLY A CA 1
ATOM 873 C C . GLY A 1 134 ? 0.451 9.160 -29.818 1.00 89.61 157 GLY A C 1
ATOM 874 O O . GLY A 1 134 ? 1.091 9.285 -28.769 1.00 87.64 157 GLY A O 1
ATOM 875 N N . ALA A 1 135 ? 0.903 8.454 -30.884 1.00 84.57 158 ALA A N 1
ATOM 876 C CA . ALA A 1 135 ? 2.145 7.686 -30.912 1.00 83.58 158 ALA A CA 1
ATOM 877 C C . ALA A 1 135 ? 3.234 8.371 -31.776 1.00 83.24 158 ALA A C 1
ATOM 878 O O . ALA A 1 135 ? 3.060 8.510 -32.994 1.00 82.37 158 ALA A O 1
ATOM 880 N N . TRP A 1 136 ? 4.358 8.788 -31.137 1.00 76.49 159 TRP A N 1
ATOM 881 C CA . TRP A 1 136 ? 5.483 9.467 -31.813 1.00 72.89 159 TRP A CA 1
ATOM 882 C C . TRP A 1 136 ? 6.240 8.517 -32.734 1.00 77.31 159 TRP A C 1
ATOM 883 O O . TRP A 1 136 ? 6.629 7.421 -32.320 1.00 80.16 159 TRP A O 1
ATOM 902 N N . LEU A 1 138 ? 9.300 8.331 -36.116 1.00 70.76 161 LEU A N 1
ATOM 903 C CA . LEU A 1 138 ? 10.329 8.975 -36.930 1.00 67.75 161 LEU A CA 1
ATOM 904 C C . LEU A 1 138 ? 9.847 8.842 -38.376 1.00 73.77 161 LEU A C 1
ATOM 905 O O . LEU A 1 138 ? 9.618 7.727 -38.851 1.00 76.20 161 LEU A O 1
ATOM 910 N N . GLU A 1 139 ? 9.611 9.981 -39.034 1.00 68.89 162 GLU A N 1
ATOM 911 C CA . GLU A 1 139 ? 9.049 10.045 -40.383 1.00 69.97 162 GLU A CA 1
ATOM 912 C C . GLU A 1 139 ? 10.092 10.222 -41.469 1.00 75.49 162 GLU A C 1
ATOM 913 O O . GLU A 1 139 ? 9.877 9.723 -42.569 1.00 79.61 162 GLU A O 1
ATOM 919 N N . ALA A 1 140 ? 11.180 10.971 -41.197 1.00 68.88 163 ALA A N 1
ATOM 920 C CA . ALA A 1 140 ? 12.237 11.269 -42.167 1.00 68.40 163 ALA A CA 1
ATOM 921 C C . ALA A 1 140 ? 13.488 11.807 -41.491 1.00 69.24 163 ALA A C 1
ATOM 922 O O . ALA A 1 140 ? 13.433 12.302 -40.361 1.00 68.23 163 ALA A O 1
ATOM 924 N N . ILE A 1 141 ? 14.603 11.732 -42.195 1.00 63.91 164 ILE A N 1
ATOM 925 C CA . ILE A 1 141 ? 15.878 12.302 -41.774 1.00 60.94 164 ILE A CA 1
ATOM 926 C C . ILE A 1 141 ? 16.385 13.087 -42.956 1.00 61.64 164 ILE A C 1
ATOM 927 O O . ILE A 1 141 ? 16.326 12.578 -44.066 1.00 62.77 164 ILE A O 1
ATOM 932 N N . ASN A 1 142 ? 16.851 14.317 -42.758 1.00 55.40 165 ASN A N 1
ATOM 933 C CA . ASN A 1 142 ? 17.458 15.021 -43.896 1.00 55.14 165 ASN A CA 1
ATOM 934 C C . ASN A 1 142 ? 18.774 15.662 -43.462 1.00 54.59 165 ASN A C 1
ATOM 935 O O . ASN A 1 142 ? 19.020 15.812 -42.272 1.00 51.22 165 ASN A O 1
ATOM 940 N N . LEU A 1 143 ? 19.627 15.978 -44.423 1.00 53.31 166 LEU A N 1
ATOM 941 C CA . LEU A 1 143 ? 20.899 16.669 -44.215 1.00 52.83 166 LEU A CA 1
ATOM 942 C C . LEU A 1 143 ? 20.920 17.870 -45.086 1.00 55.18 166 LEU A C 1
ATOM 943 O O . LEU A 1 143 ? 20.674 17.781 -46.291 1.00 54.26 166 LEU A O 1
ATOM 948 N N . ARG A 1 144 ? 21.186 19.005 -44.469 1.00 50.30 167 ARG A N 1
ATOM 949 C CA . ARG A 1 144 ? 21.205 20.280 -45.156 1.00 48.77 167 ARG A CA 1
ATOM 950 C C . ARG A 1 144 ? 22.399 21.102 -44.710 1.00 48.76 167 ARG A C 1
ATOM 951 O O . ARG A 1 144 ? 22.852 20.993 -43.564 1.00 46.19 167 ARG A O 1
ATOM 959 N N . PRO A 1 145 ? 22.897 21.986 -45.580 1.00 44.70 168 PRO A N 1
ATOM 960 C CA . PRO A 1 145 ? 24.001 22.855 -45.152 1.00 43.55 168 PRO A CA 1
ATOM 961 C C . PRO A 1 145 ? 23.478 23.921 -44.199 1.00 49.81 168 PRO A C 1
ATOM 962 O O . PRO A 1 145 ? 22.292 24.261 -44.273 1.00 47.50 168 PRO A O 1
ATOM 966 N N . ILE A 1 146 ? 24.329 24.459 -43.315 1.00 49.63 169 ILE A N 1
ATOM 967 C CA . ILE A 1 146 ? 23.881 25.552 -42.441 1.00 48.96 169 ILE A CA 1
ATOM 968 C C . ILE A 1 146 ? 23.650 26.788 -43.327 1.00 55.15 169 ILE A C 1
ATOM 969 O O . ILE A 1 146 ? 24.424 27.036 -44.254 1.00 53.62 169 ILE A O 1
ATOM 974 N N . GLU A 1 147 ? 22.598 27.559 -43.044 1.00 57.06 170 GLU A N 1
ATOM 975 C CA . GLU A 1 147 ? 22.363 28.781 -43.819 1.00 59.74 170 GLU A CA 1
ATOM 976 C C . GLU A 1 147 ? 23.319 29.908 -43.369 1.00 62.93 170 GLU A C 1
ATOM 977 O O . GLU A 1 147 ? 23.613 30.067 -42.184 1.00 61.16 170 GLU A O 1
ATOM 983 N N . GLU A 1 148 ? 23.846 30.632 -44.325 1.00 60.75 171 GLU A N 1
ATOM 984 C CA . GLU A 1 148 ? 24.780 31.701 -44.018 1.00 60.70 171 GLU A CA 1
ATOM 985 C C . GLU A 1 148 ? 24.340 33.017 -44.673 1.00 66.13 171 GLU A C 1
ATOM 986 O O . GLU A 1 148 ? 23.549 33.004 -45.616 1.00 67.73 171 GLU A O 1
ATOM 992 N N . ASN A 1 149 ? 24.831 34.145 -44.146 1.00 62.02 172 ASN A N 1
ATOM 993 C CA . ASN A 1 149 ? 24.539 35.487 -44.654 1.00 62.71 172 ASN A CA 1
ATOM 994 C C . ASN A 1 149 ? 25.821 36.353 -44.591 1.00 66.57 172 ASN A C 1
ATOM 995 O O . ASN A 1 149 ? 26.925 35.821 -44.416 1.00 65.83 172 ASN A O 1
ATOM 1000 N N . GLU A 1 150 ? 25.671 37.677 -44.762 1.00 63.98 173 GLU A N 1
ATOM 1001 C CA . GLU A 1 150 ? 26.756 38.667 -44.783 1.00 64.54 173 GLU A CA 1
ATOM 1002 C C . GLU A 1 150 ? 27.423 38.851 -43.394 1.00 64.54 173 GLU A C 1
ATOM 1003 O O . GLU A 1 150 ? 28.613 39.153 -43.322 1.00 64.94 173 GLU A O 1
ATOM 1009 N N . ASN A 1 151 ? 26.666 38.627 -42.314 1.00 57.57 174 ASN A N 1
ATOM 1010 C CA . ASN A 1 151 ? 27.120 38.770 -40.930 1.00 55.27 174 ASN A CA 1
ATOM 1011 C C . ASN A 1 151 ? 27.806 37.507 -40.443 1.00 57.08 174 ASN A C 1
ATOM 1012 O O . ASN A 1 151 ? 27.618 36.440 -41.047 1.00 58.17 174 ASN A O 1
ATOM 1017 N N . GLU A 1 152 ? 28.567 37.602 -39.322 1.00 48.34 175 GLU A N 1
ATOM 1018 C CA . GLU A 1 152 ? 29.234 36.440 -38.726 1.00 45.71 175 GLU A CA 1
ATOM 1019 C C . GLU A 1 152 ? 28.203 35.337 -38.401 1.00 46.13 175 GLU A C 1
ATOM 1020 O O . GLU A 1 152 ? 27.170 35.624 -37.819 1.00 44.30 175 GLU A O 1
ATOM 1026 N N . ASP A 1 153 ? 28.466 34.104 -38.838 1.00 42.62 176 ASP A N 1
ATOM 1027 C CA . ASP A 1 153 ? 27.577 32.963 -38.606 1.00 42.16 176 ASP A CA 1
ATOM 1028 C C . ASP A 1 153 ? 27.697 32.515 -37.148 1.00 42.14 176 ASP A C 1
ATOM 1029 O O . ASP A 1 153 ? 28.830 32.339 -36.687 1.00 40.49 176 ASP A O 1
ATOM 1034 N N . PHE A 1 154 ? 26.544 32.297 -36.434 1.00 39.04 177 PHE A N 1
ATOM 1035 C CA . PHE A 1 154 ? 26.577 31.899 -35.017 1.00 37.41 177 PHE A CA 1
ATOM 1036 C C . PHE A 1 154 ? 27.315 30.562 -34.819 1.00 40.29 177 PHE A C 1
ATOM 1037 O O . PHE A 1 154 ? 28.168 30.468 -33.942 1.00 39.48 177 PHE A O 1
ATOM 1045 N N . VAL A 1 155 ? 27.012 29.563 -35.669 1.00 39.32 178 VAL A N 1
ATOM 1046 C CA . VAL A 1 155 ? 27.526 28.192 -35.586 1.00 40.70 178 VAL A CA 1
ATOM 1047 C C . VAL A 1 155 ? 29.041 28.172 -35.702 1.00 48.56 178 VAL A C 1
ATOM 1048 O O . VAL A 1 155 ? 29.724 27.527 -34.889 1.00 49.83 178 VAL A O 1
ATOM 1052 N N . GLU A 1 156 ? 29.558 28.911 -36.688 1.00 45.51 179 GLU A N 1
ATOM 1053 C CA . GLU A 1 156 ? 30.982 28.967 -36.939 1.00 46.71 179 GLU A CA 1
ATOM 1054 C C . GLU A 1 156 ? 31.640 29.743 -35.833 1.00 48.73 179 GLU A C 1
ATOM 1055 O O . GLU A 1 156 ? 32.684 29.310 -35.373 1.00 47.56 179 GLU A O 1
ATOM 1061 N N . PHE A 1 157 ? 31.0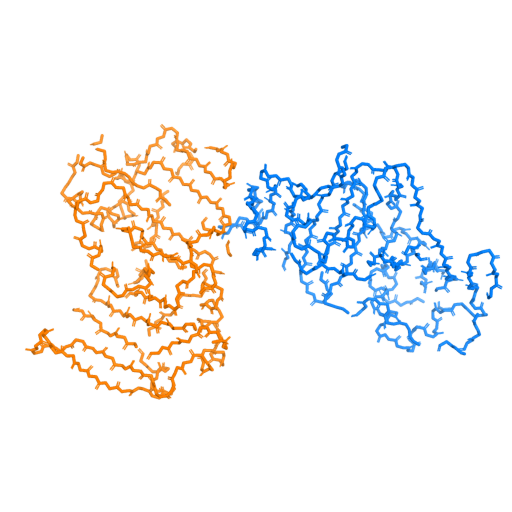29 30.844 -35.350 1.00 44.60 180 PHE A N 1
ATOM 1062 C CA . PHE A 1 157 ? 31.575 31.591 -34.218 1.00 42.74 180 PHE A CA 1
ATOM 1063 C C . PHE A 1 157 ? 31.648 30.660 -32.980 1.00 44.16 180 PHE A C 1
ATOM 1064 O O . PHE A 1 157 ? 32.655 30.665 -32.262 1.00 44.22 180 PHE A O 1
ATOM 1072 N N . PHE A 1 158 ? 30.567 29.889 -32.732 1.00 39.75 181 PHE A N 1
ATOM 1073 C CA . PHE A 1 158 ? 30.467 29.030 -31.553 1.00 39.79 181 PHE A CA 1
ATOM 1074 C C . PHE A 1 158 ? 31.579 27.982 -31.506 1.00 44.39 181 PHE A C 1
ATOM 1075 O O . PHE A 1 158 ? 32.145 27.780 -30.433 1.00 43.86 181 PHE A O 1
ATOM 1083 N N . GLY A 1 159 ? 31.908 27.373 -32.645 1.00 43.10 182 GLY A N 1
ATOM 1084 C CA . GLY A 1 159 ? 33.001 26.406 -32.736 1.00 44.82 182 GLY A CA 1
ATOM 1085 C C . GLY A 1 159 ? 34.327 26.980 -32.275 1.00 50.68 182 GLY A C 1
ATOM 1086 O O . GLY A 1 159 ? 35.084 26.308 -31.563 1.00 54.01 182 GLY A O 1
ATOM 1087 N N . HIS A 1 160 ? 34.603 28.238 -32.674 1.00 46.01 183 HIS A N 1
ATOM 1088 C CA A HIS A 1 160 ? 35.825 28.945 -32.300 0.50 47.05 183 HIS A CA 1
ATOM 1089 C CA B HIS A 1 160 ? 35.826 28.955 -32.308 0.50 47.38 183 HIS A CA 1
ATOM 1090 C C . HIS A 1 160 ? 35.758 29.369 -30.829 1.00 50.54 183 HIS A C 1
ATOM 1091 O O . HIS A 1 160 ? 36.735 29.208 -30.114 1.00 52.15 183 HIS A O 1
ATOM 1104 N N . PHE A 1 161 ? 34.585 29.865 -30.365 1.00 44.16 184 PHE A N 1
ATOM 1105 C CA . PHE A 1 161 ? 34.338 30.287 -28.974 1.00 42.25 184 PHE A CA 1
ATOM 1106 C C . PHE A 1 161 ? 34.562 29.109 -28.012 1.00 49.79 184 PHE A C 1
ATOM 1107 O O . PHE A 1 161 ? 35.191 29.291 -26.966 1.00 50.15 184 PHE A O 1
ATOM 1115 N N . ALA A 1 162 ? 34.033 27.906 -28.373 1.00 47.45 185 ALA A N 1
ATOM 1116 C CA . ALA A 1 162 ? 34.113 26.681 -27.563 1.00 49.12 185 ALA A CA 1
ATOM 1117 C C . ALA A 1 162 ? 35.515 26.043 -27.499 1.00 56.49 185 ALA A C 1
ATOM 1118 O O . ALA A 1 162 ? 35.762 25.258 -26.580 1.00 56.70 185 ALA A O 1
ATOM 1120 N N . THR A 1 163 ? 36.411 26.335 -28.468 1.00 55.14 186 THR A N 1
ATOM 1121 C CA . THR A 1 163 ? 37.725 25.665 -28.543 1.00 58.21 186 THR A CA 1
ATOM 1122 C C . THR A 1 163 ? 38.958 26.576 -28.377 1.00 66.16 186 THR A C 1
ATOM 1123 O O . THR A 1 163 ? 40.050 26.052 -28.151 1.00 69.12 186 THR A O 1
ATOM 1127 N N . ASP A 1 164 ? 38.811 27.899 -28.514 1.00 61.86 187 ASP A N 1
ATOM 1128 C CA . ASP A 1 164 ? 39.938 28.824 -28.387 1.00 62.82 187 ASP A CA 1
ATOM 1129 C C . ASP A 1 164 ? 39.658 29.801 -27.239 1.00 66.22 187 ASP A C 1
ATOM 1130 O O . ASP A 1 164 ? 38.842 30.710 -27.380 1.00 64.55 187 ASP A O 1
ATOM 1135 N N . SER A 1 165 ? 40.358 29.609 -26.108 1.00 64.34 188 SER A N 1
ATOM 1136 C CA . SER A 1 165 ? 40.247 30.399 -24.875 1.00 64.56 188 SER A CA 1
ATOM 1137 C C . SER A 1 165 ? 40.583 31.891 -25.069 1.00 65.84 188 SER A C 1
ATOM 1138 O O . SER A 1 165 ? 39.990 32.736 -24.388 1.00 64.67 188 SER A O 1
ATOM 1141 N N . ILE A 1 166 ? 41.551 32.204 -25.953 1.00 59.76 189 ILE A N 1
ATOM 1142 C CA . ILE A 1 166 ? 41.961 33.583 -26.236 1.00 59.35 189 ILE A CA 1
ATOM 1143 C C . ILE A 1 166 ? 40.820 34.279 -27.022 1.00 58.68 189 ILE A C 1
ATOM 1144 O O .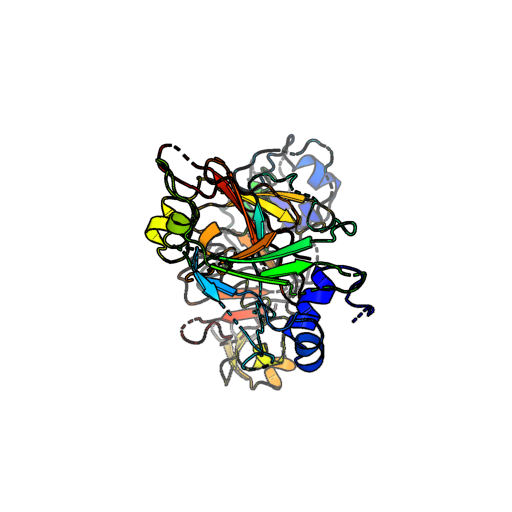 ILE A 1 166 ? 40.435 35.401 -26.683 1.00 55.90 189 ILE A O 1
ATOM 1149 N N . PHE A 1 167 ? 40.289 33.610 -28.061 1.00 54.15 190 PHE A N 1
ATOM 1150 C CA . PHE A 1 167 ? 39.161 34.129 -28.838 1.00 51.84 190 PHE A CA 1
ATOM 1151 C C . PHE A 1 167 ? 37.949 34.304 -27.922 1.00 56.15 190 PHE A C 1
ATOM 1152 O O . PHE A 1 167 ? 37.312 35.368 -27.931 1.00 56.17 190 PHE A O 1
ATOM 1160 N N . GLN A 1 168 ? 37.674 33.276 -27.086 1.00 52.27 191 GLN A N 1
ATOM 1161 C CA . GLN A 1 168 ? 36.576 33.281 -26.132 1.00 50.64 191 GLN A CA 1
ATOM 1162 C C . GLN A 1 168 ? 36.663 34.503 -25.226 1.00 55.72 191 GLN A C 1
ATOM 1163 O O . GLN A 1 168 ? 35.672 35.210 -25.079 1.00 55.34 191 GLN A O 1
ATOM 1169 N N . SER A 1 169 ? 37.859 34.795 -24.677 1.00 54.40 192 SER A N 1
ATOM 1170 C CA . SER A 1 169 ? 38.092 35.943 -23.785 1.00 55.12 192 SER A CA 1
ATOM 1171 C C . SER A 1 169 ? 37.821 37.292 -24.476 1.00 58.29 192 SER A C 1
ATOM 1172 O O . SER A 1 169 ? 37.391 38.237 -23.816 1.00 58.87 192 SER A O 1
ATOM 1175 N N . ARG A 1 170 ? 38.045 37.370 -25.803 1.00 54.02 193 ARG A N 1
ATOM 1176 C CA . ARG A 1 170 ? 37.813 38.590 -26.575 1.00 53.80 193 ARG A CA 1
ATOM 1177 C C . ARG A 1 170 ? 36.323 38.736 -26.985 1.00 54.84 193 ARG A C 1
ATOM 1178 O O . ARG A 1 170 ? 35.933 39.798 -27.478 1.00 53.60 193 ARG A O 1
ATOM 1186 N N . ARG A 1 171 ? 35.507 37.669 -26.809 1.00 48.81 194 ARG A N 1
ATOM 1187 C CA . ARG A 1 171 ? 34.101 37.657 -27.220 1.00 45.55 194 ARG A CA 1
ATOM 1188 C C . ARG A 1 171 ? 33.123 37.495 -26.031 1.00 48.23 194 ARG A C 1
ATOM 1189 O O . ARG A 1 171 ? 32.069 36.870 -26.161 1.00 45.99 194 ARG A O 1
ATOM 1197 N N . ILE A 1 172 ? 33.473 38.103 -24.880 1.00 46.26 195 ILE A N 1
ATOM 1198 C CA . ILE A 1 172 ? 32.649 38.116 -23.666 1.00 45.22 195 ILE A CA 1
ATOM 1199 C C . ILE A 1 172 ? 32.503 39.562 -23.236 1.00 48.70 195 ILE A C 1
ATOM 1200 O O . ILE A 1 172 ? 33.507 40.254 -23.089 1.00 47.71 195 ILE A O 1
ATOM 1205 N N . ARG A 1 173 ? 31.249 40.015 -23.032 1.00 45.81 196 ARG A N 1
ATOM 1206 C CA . ARG A 1 173 ? 30.984 41.373 -22.585 1.00 47.95 196 ARG A CA 1
ATOM 1207 C C . ARG A 1 173 ? 31.522 41.534 -21.164 1.00 54.14 196 ARG A C 1
ATOM 1208 O O . ARG A 1 173 ? 31.415 40.612 -20.352 1.00 53.05 196 ARG A O 1
ATOM 1216 N N . GLN A 1 174 ? 32.181 42.656 -20.894 1.00 54.14 197 GLN A N 1
ATOM 1217 C CA . GLN A 1 174 ? 32.745 42.869 -19.582 1.00 56.54 197 GLN A CA 1
ATOM 1218 C C . GLN A 1 174 ? 32.101 44.078 -18.906 1.00 63.83 197 GLN A C 1
ATOM 1219 O O . GLN A 1 174 ? 32.153 45.182 -19.439 1.00 66.13 197 GLN A O 1
ATOM 1225 N N . PRO A 1 175 ? 31.453 43.876 -17.737 1.00 60.74 198 PRO A N 1
ATOM 1226 C CA . PRO A 1 175 ? 31.285 42.598 -17.019 1.00 59.00 198 PRO A CA 1
ATOM 1227 C C . PRO A 1 175 ? 30.168 41.733 -17.629 1.00 56.44 198 PRO A C 1
ATOM 1228 O O . PRO A 1 175 ? 29.279 42.237 -18.316 1.00 54.96 198 PRO A O 1
ATOM 1232 N N . LEU A 1 176 ? 30.259 40.420 -17.412 1.00 47.81 199 LEU A N 1
ATOM 1233 C CA . LEU A 1 176 ? 29.292 39.455 -17.885 1.00 43.56 199 LEU A CA 1
ATOM 1234 C C . LEU A 1 176 ? 28.115 39.372 -16.890 1.00 45.67 199 LEU A C 1
ATOM 1235 O O . LEU A 1 176 ? 28.326 39.172 -15.693 1.00 44.05 199 LEU A O 1
ATOM 1240 N N . VAL A 1 177 ? 26.874 39.571 -17.374 1.00 40.29 200 VAL A N 1
ATOM 1241 C CA . VAL A 1 177 ? 25.708 39.502 -16.495 1.00 38.75 200 VAL A CA 1
ATOM 1242 C C . VAL A 1 177 ? 25.516 38.029 -16.077 1.00 40.75 200 VAL A C 1
ATOM 1243 O O . VAL A 1 177 ? 25.614 37.121 -16.908 1.00 39.96 200 VAL A O 1
ATOM 1247 N N . PHE A 1 178 ? 25.346 37.805 -14.771 1.00 38.54 201 PHE A N 1
ATOM 1248 C CA . PHE A 1 178 ? 25.197 36.473 -14.212 1.00 38.26 201 PHE A CA 1
ATOM 1249 C C . PHE A 1 178 ? 23.959 36.416 -13.369 1.00 42.77 201 PHE A C 1
ATOM 1250 O O . PHE A 1 178 ? 23.779 37.198 -12.430 1.00 44.18 201 PHE A O 1
ATOM 1258 N N . VAL A 1 179 ? 23.097 35.492 -13.706 1.00 38.22 202 VAL A N 1
ATOM 1259 C CA . VAL A 1 179 ? 21.890 35.312 -12.928 1.00 38.90 202 VAL A CA 1
ATOM 1260 C C . VAL A 1 179 ? 22.005 33.962 -12.240 1.00 42.84 202 VAL A C 1
ATOM 1261 O O . VAL A 1 179 ? 22.310 32.942 -12.883 1.00 42.97 202 VAL A O 1
ATOM 1265 N N . THR A 1 180 ? 21.816 33.952 -10.930 1.00 38.31 203 THR A N 1
ATOM 1266 C CA . THR A 1 180 ? 21.899 32.685 -10.227 1.00 39.89 203 THR A CA 1
ATOM 1267 C C . THR A 1 180 ? 20.938 32.683 -9.021 1.00 45.18 203 THR A C 1
ATOM 1268 O O . THR A 1 180 ? 20.094 33.568 -8.907 1.00 42.42 203 THR A O 1
ATOM 1272 N N . THR A 1 181 ? 21.098 31.692 -8.120 1.00 45.73 204 THR A N 1
ATOM 1273 C CA . THR A 1 181 ? 20.339 31.535 -6.894 1.00 47.41 204 THR A CA 1
ATOM 1274 C C . THR A 1 181 ? 21.055 32.273 -5.771 1.00 55.19 204 THR A C 1
ATOM 1275 O O . THR A 1 181 ? 22.278 32.212 -5.670 1.00 57.81 204 THR A O 1
ATOM 1279 N N . ASP A 1 182 ? 20.299 32.931 -4.899 1.00 51.08 205 ASP A N 1
ATOM 1280 C CA . ASP A 1 182 ? 20.849 33.570 -3.719 1.00 52.01 205 ASP A CA 1
ATOM 1281 C C . ASP A 1 182 ? 21.345 32.460 -2.739 1.00 57.78 205 ASP A C 1
ATOM 1282 O O . ASP A 1 182 ? 20.541 31.586 -2.382 1.00 54.16 205 ASP A O 1
ATOM 1287 N N . PRO A 1 183 ? 22.652 32.454 -2.312 1.00 57.75 206 PRO A N 1
ATOM 1288 C CA . PRO A 1 183 ? 23.135 31.392 -1.397 1.00 60.13 206 PRO A CA 1
ATOM 1289 C C . PRO A 1 183 ? 22.459 31.378 -0.033 1.00 67.45 206 PRO A C 1
ATOM 1290 O O . PRO A 1 183 ? 22.611 30.411 0.699 1.00 67.84 206 PRO A O 1
ATOM 1294 N N . ASP A 1 184 ? 21.698 32.433 0.286 1.00 67.92 207 ASP A N 1
ATOM 1295 C CA . ASP A 1 184 ? 20.961 32.573 1.540 1.00 71.88 207 ASP A CA 1
ATOM 1296 C C . ASP A 1 184 ? 19.519 32.048 1.426 1.00 76.49 207 ASP A C 1
ATOM 1297 O O . ASP A 1 184 ? 18.952 31.645 2.431 1.00 77.92 207 ASP A O 1
ATOM 1302 N N . ASP A 1 185 ? 18.937 32.073 0.213 1.00 71.71 208 ASP A N 1
ATOM 1303 C CA . ASP A 1 185 ? 17.561 31.656 -0.083 1.00 71.61 208 ASP A CA 1
ATOM 1304 C C . ASP A 1 185 ? 17.445 31.163 -1.523 1.00 73.32 208 ASP A C 1
ATOM 1305 O O . ASP A 1 185 ? 17.612 31.958 -2.449 1.00 70.19 208 ASP A O 1
ATOM 1310 N N . ASP A 1 186 ? 17.124 29.868 -1.710 1.00 72.71 209 ASP A N 1
ATOM 1311 C CA . ASP A 1 186 ? 17.002 29.242 -3.043 1.00 71.65 209 ASP A CA 1
ATOM 1312 C C . ASP A 1 186 ? 15.788 29.719 -3.819 1.00 73.28 209 ASP A C 1
ATOM 1313 O O . ASP A 1 186 ? 15.792 29.661 -5.045 1.00 70.92 209 ASP A O 1
ATOM 1318 N N . PHE A 1 187 ? 14.761 30.217 -3.123 1.00 71.56 210 PHE A N 1
ATOM 1319 C CA . PHE A 1 187 ? 13.561 30.714 -3.796 1.00 70.43 210 PHE A CA 1
ATOM 1320 C C . PHE A 1 187 ? 13.785 32.150 -4.310 1.00 70.79 210 PHE A C 1
ATOM 1321 O O . PHE A 1 187 ? 12.894 32.730 -4.942 1.00 68.63 210 PHE A O 1
ATOM 1329 N N . SER A 1 188 ? 15.022 32.682 -4.089 1.00 64.91 211 SER A N 1
ATOM 1330 C CA . SER A 1 188 ? 15.389 34.035 -4.437 1.00 62.33 211 SER A CA 1
ATOM 1331 C C . SER A 1 188 ? 16.459 34.100 -5.518 1.00 60.48 211 SER A C 1
ATOM 1332 O O . SER A 1 188 ? 17.479 33.414 -5.472 1.00 59.15 211 SER A O 1
ATOM 1335 N N . ILE A 1 189 ? 16.178 34.939 -6.508 1.00 52.89 212 ILE A N 1
ATOM 1336 C CA . ILE A 1 189 ? 17.026 35.231 -7.633 1.00 51.80 212 ILE A CA 1
ATOM 1337 C C . ILE A 1 189 ? 18.174 36.143 -7.194 1.00 53.47 212 ILE A C 1
ATOM 1338 O O . ILE A 1 189 ? 17.992 37.022 -6.352 1.00 52.42 212 ILE A O 1
ATOM 1343 N N . LEU A 1 190 ? 19.343 35.950 -7.796 1.00 48.41 213 LEU A N 1
ATOM 1344 C CA . LEU A 1 190 ? 20.482 36.814 -7.529 1.00 47.99 213 LEU A CA 1
ATOM 1345 C C . LEU A 1 190 ? 21.075 37.279 -8.854 1.00 47.24 213 LEU A C 1
ATOM 1346 O O . LEU A 1 190 ? 21.542 36.465 -9.657 1.00 44.53 213 LEU A O 1
ATOM 1351 N N . GLU A 1 191 ? 21.014 38.576 -9.102 1.00 44.52 214 GLU A N 1
ATOM 1352 C CA . GLU A 1 191 ? 21.645 39.097 -10.303 1.00 44.54 214 GLU A CA 1
ATOM 1353 C C . GLU A 1 191 ? 22.963 39.729 -9.934 1.00 47.93 214 GLU A C 1
ATOM 1354 O O . GLU A 1 191 ? 23.029 40.597 -9.064 1.00 48.53 214 GLU A O 1
ATOM 1360 N N . THR A 1 192 ? 24.013 39.277 -10.579 1.00 45.41 215 THR A N 1
ATOM 1361 C CA . THR A 1 192 ? 25.357 39.757 -10.277 1.00 47.38 215 THR A CA 1
ATOM 1362 C C . THR A 1 192 ? 26.130 39.856 -11.594 1.00 48.74 215 THR A C 1
ATOM 1363 O O . THR A 1 192 ? 25.522 39.756 -12.664 1.00 45.95 215 THR A O 1
ATOM 1367 N N . THR A 1 193 ? 27.455 40.040 -11.521 1.00 48.36 216 THR A N 1
ATOM 1368 C CA . THR A 1 193 ? 28.324 40.095 -12.698 1.00 48.02 216 THR A CA 1
ATOM 1369 C C . THR A 1 193 ? 29.512 39.189 -12.485 1.00 52.38 216 THR A C 1
ATOM 1370 O O . THR A 1 193 ? 29.837 38.893 -11.346 1.00 55.69 216 THR A O 1
ATOM 1374 N N . LEU A 1 194 ? 30.127 38.706 -13.577 1.00 46.91 217 LEU A N 1
ATOM 1375 C CA . LEU A 1 194 ? 31.367 37.913 -13.571 1.00 48.03 217 LEU A CA 1
ATOM 1376 C C . LEU A 1 194 ? 32.435 38.625 -14.376 1.00 51.81 217 LEU A C 1
ATOM 1377 O O . LEU A 1 194 ? 32.125 39.112 -15.464 1.00 50.03 217 LEU A O 1
ATOM 1382 N N . ASP A 1 195 ? 33.686 38.625 -13.893 1.00 48.49 218 ASP A N 1
ATOM 1383 C CA . ASP A 1 195 ? 34.825 39.134 -14.654 1.00 48.43 218 ASP A CA 1
ATOM 1384 C C . ASP A 1 195 ? 35.340 37.949 -15.484 1.00 52.22 218 ASP A C 1
ATOM 1385 O O . ASP A 1 195 ? 34.775 36.854 -15.365 1.00 51.59 218 ASP A O 1
ATOM 1390 N N . LEU A 1 196 ? 36.373 38.157 -16.327 1.00 49.15 219 LEU A N 1
ATOM 1391 C CA A LEU A 1 196 ? 36.870 37.098 -17.205 0.50 49.73 219 LEU A CA 1
ATOM 1392 C CA B LEU A 1 196 ? 36.930 37.127 -17.199 0.50 49.11 219 LEU A CA 1
ATOM 1393 C C . LEU A 1 196 ? 37.434 35.900 -16.422 1.00 55.03 219 LEU A C 1
ATOM 1394 O O . LEU A 1 196 ? 37.177 34.764 -16.823 1.00 54.04 219 LEU A O 1
ATOM 1403 N N . ASN A 1 197 ? 38.138 36.132 -15.308 1.00 54.37 220 ASN A N 1
ATOM 1404 C CA . ASN A 1 197 ? 38.670 35.043 -14.479 1.00 56.50 220 ASN A CA 1
ATOM 1405 C C . ASN A 1 197 ? 37.540 34.237 -13.824 1.00 59.57 220 ASN A C 1
ATOM 1406 O O . ASN A 1 197 ? 37.648 33.016 -13.727 1.00 60.86 220 ASN A O 1
ATOM 1411 N N . GLN A 1 198 ? 36.443 34.913 -13.415 1.00 52.81 221 GLN A N 1
ATOM 1412 C CA . GLN A 1 198 ? 35.309 34.247 -12.803 1.00 51.76 221 GLN A CA 1
ATOM 1413 C C . GLN A 1 198 ? 34.548 33.438 -13.854 1.00 53.23 221 GLN A C 1
ATOM 1414 O O . GLN A 1 198 ? 34.061 32.355 -13.544 1.00 52.32 221 GLN A O 1
ATOM 1420 N N . TRP A 1 199 ? 34.470 33.931 -15.093 1.00 50.40 222 TRP A N 1
ATOM 1421 C CA . TRP A 1 199 ? 33.803 33.188 -16.167 1.00 48.85 222 TRP A CA 1
ATOM 1422 C C . TRP A 1 199 ? 34.561 31.862 -16.432 1.00 54.75 222 TRP A C 1
ATOM 1423 O O . TRP A 1 199 ? 33.929 30.818 -16.600 1.00 52.08 222 TRP A O 1
ATOM 1434 N N . PHE A 1 200 ? 35.895 31.899 -16.434 1.00 56.41 223 PHE A N 1
ATOM 1435 C CA . PHE A 1 200 ? 36.674 30.685 -16.669 1.00 60.71 223 PHE A CA 1
ATOM 1436 C C . PHE A 1 200 ? 36.451 29.638 -15.573 1.00 64.34 223 PHE A C 1
ATOM 1437 O O . PHE A 1 200 ? 36.413 28.453 -15.887 1.00 65.24 223 PHE A O 1
ATOM 1445 N N . ALA A 1 201 ? 36.177 30.074 -14.332 1.00 60.23 224 ALA A N 1
ATOM 1446 C CA . ALA A 1 201 ? 35.929 29.192 -13.202 1.00 61.57 224 ALA A CA 1
ATOM 1447 C C . ALA A 1 201 ? 34.484 28.648 -13.155 1.00 63.38 224 ALA A C 1
ATOM 1448 O O . ALA A 1 201 ? 34.268 27.548 -12.648 1.00 64.01 224 ALA A O 1
ATOM 1450 N N . PHE A 1 202 ? 33.501 29.420 -13.647 1.00 58.25 225 PHE A N 1
ATOM 1451 C CA . PHE A 1 202 ? 32.077 29.074 -13.576 1.00 56.80 225 PHE A CA 1
ATOM 1452 C C . PHE A 1 202 ? 31.506 28.511 -14.867 1.00 57.15 225 PHE A C 1
ATOM 1453 O O . PHE A 1 202 ? 30.409 27.949 -14.846 1.00 54.99 225 PHE A O 1
ATOM 1472 N N . PRO A 1 204 ? 30.302 26.483 -18.099 1.00 48.23 227 PRO A N 1
ATOM 1473 C CA . PRO A 1 204 ? 30.013 25.059 -18.296 1.00 48.88 227 PRO A CA 1
ATOM 1474 C C . PRO A 1 204 ? 30.881 24.454 -19.394 1.00 53.67 227 PRO A C 1
ATOM 1475 O O . PRO A 1 204 ? 31.507 25.205 -20.157 1.00 51.75 227 PRO A O 1
ATOM 1479 N N . ALA A 1 205 ? 30.876 23.109 -19.524 1.00 52.19 228 ALA A N 1
ATOM 1480 C CA . ALA A 1 205 ? 31.520 22.427 -20.650 1.00 52.73 228 ALA A CA 1
ATOM 1481 C C . ALA A 1 205 ? 30.790 22.860 -21.932 1.00 55.34 228 ALA A C 1
ATOM 1482 O O . ALA A 1 205 ? 29.561 23.049 -21.918 1.00 52.83 228 ALA A O 1
ATOM 1484 N N . LEU A 1 206 ? 31.552 23.153 -22.987 1.00 52.40 229 LEU A N 1
ATOM 1485 C CA . LEU A 1 206 ? 30.985 23.611 -24.252 1.00 50.99 229 LEU A CA 1
ATOM 1486 C C . LEU A 1 206 ? 31.292 22.592 -25.345 1.00 56.58 229 LEU A C 1
ATOM 1487 O O . LEU A 1 206 ? 32.425 22.153 -25.457 1.00 57.30 229 LEU A O 1
ATOM 1492 N N . PRO A 1 207 ? 30.292 22.179 -26.141 1.00 53.34 230 PRO A N 1
ATOM 1493 C CA . PRO A 1 207 ? 30.567 21.183 -27.189 1.00 53.57 230 PRO A CA 1
ATOM 1494 C C . PRO A 1 207 ? 31.387 21.800 -28.328 1.00 57.95 230 PRO A C 1
ATOM 1495 O O . PRO A 1 207 ? 31.094 22.896 -28.810 1.00 54.11 230 PRO A O 1
ATOM 1499 N N . ALA A 1 208 ? 32.451 21.093 -28.723 1.00 59.09 231 ALA A N 1
ATOM 1500 C CA . ALA A 1 208 ? 33.377 21.568 -29.751 1.00 59.95 231 ALA A CA 1
ATOM 1501 C C . ALA A 1 208 ? 32.956 21.189 -31.181 1.00 63.18 231 ALA A C 1
ATOM 1502 O O . ALA A 1 208 ? 33.152 21.990 -32.099 1.00 63.49 231 ALA A O 1
ATOM 1504 N N . ASP A 1 209 ? 32.392 19.983 -31.367 1.00 58.35 232 ASP A N 1
ATOM 1505 C CA . ASP A 1 209 ? 32.085 19.439 -32.690 1.00 58.30 232 ASP A CA 1
ATOM 1506 C C . ASP A 1 209 ? 30.616 19.507 -33.117 1.00 58.00 232 ASP A C 1
ATOM 1507 O O . ASP A 1 209 ? 30.325 19.754 -34.290 1.00 56.18 232 ASP A O 1
ATOM 1523 N N . LEU A 1 211 ? 26.399 20.500 -31.912 1.00 46.87 234 LEU A N 1
ATOM 1524 C CA . LEU A 1 211 ? 25.336 21.018 -31.062 1.00 45.76 234 LEU A CA 1
ATOM 1525 C C . LEU A 1 211 ? 24.075 20.253 -31.350 1.00 49.66 234 LEU A C 1
ATOM 1526 O O . LEU A 1 211 ? 23.845 19.857 -32.494 1.00 50.26 234 LEU A O 1
ATOM 1531 N N . SER A 1 212 ? 23.261 20.022 -30.332 1.00 45.67 235 SER A N 1
ATOM 1532 C CA . SER A 1 212 ? 21.953 19.458 -30.599 1.00 45.28 235 SER A CA 1
ATOM 1533 C C . SER A 1 212 ? 20.935 20.586 -30.565 1.00 46.76 235 SER A C 1
ATOM 1534 O O . SER A 1 212 ? 21.237 21.693 -30.107 1.00 43.04 235 SER A O 1
ATOM 1537 N N . ASN A 1 213 ? 19.739 20.305 -31.057 1.00 44.35 236 ASN A N 1
ATOM 1538 C CA . ASN A 1 213 ? 18.636 21.228 -30.983 1.00 42.07 236 ASN A CA 1
ATOM 1539 C C . ASN A 1 213 ? 17.392 20.426 -31.130 1.00 45.33 236 ASN A C 1
ATOM 1540 O O . ASN A 1 213 ? 17.400 19.356 -31.743 1.00 45.28 236 ASN A O 1
ATOM 1545 N N . ILE A 1 214 ? 16.339 20.880 -30.471 1.00 40.39 237 ILE A N 1
ATOM 1546 C CA . ILE A 1 214 ? 15.027 20.287 -30.582 1.00 40.41 237 ILE A CA 1
ATOM 1547 C C . ILE A 1 214 ? 14.120 21.404 -31.042 1.00 45.60 237 ILE A C 1
ATOM 1548 O O . ILE A 1 214 ? 14.119 22.464 -30.430 1.00 44.96 237 ILE A O 1
ATOM 1553 N N . ASN A 1 215 ? 13.409 21.202 -32.155 1.00 45.63 238 ASN A N 1
ATOM 1554 C CA . ASN A 1 215 ? 12.539 22.238 -32.663 1.00 45.04 238 ASN A CA 1
ATOM 1555 C C . ASN A 1 215 ? 11.160 22.071 -32.086 1.00 47.97 238 ASN A C 1
ATOM 1556 O O . ASN A 1 215 ? 10.386 21.228 -32.532 1.00 49.78 238 ASN A O 1
ATOM 1561 N N . TYR A 1 216 ? 10.827 22.907 -31.106 1.00 42.03 239 TYR A N 1
ATOM 1562 C CA . TYR A 1 216 ? 9.505 22.932 -30.515 1.00 41.12 239 TYR A CA 1
ATOM 1563 C C . TYR A 1 216 ? 8.636 24.008 -31.212 1.00 46.71 239 TYR A C 1
ATOM 1564 O O . TYR A 1 216 ? 7.549 24.321 -30.721 1.00 47.10 239 TYR A O 1
ATOM 1573 N N . GLY A 1 217 ? 9.146 24.583 -32.310 1.00 43.30 240 GLY A N 1
ATOM 1574 C CA . GLY A 1 217 ? 8.505 25.688 -33.021 1.00 43.64 240 GLY A CA 1
ATOM 1575 C C . GLY A 1 217 ? 9.147 27.057 -32.763 1.00 45.00 240 GLY A C 1
ATOM 1576 O O . GLY A 1 217 ? 8.639 28.069 -33.239 1.00 44.03 240 GLY A O 1
ATOM 1577 N N . GLN A 1 218 ? 10.284 27.111 -32.035 1.00 39.02 241 GLN A N 1
ATOM 1578 C CA . GLN A 1 218 ? 10.974 28.372 -31.781 1.00 37.53 241 GLN A CA 1
ATOM 1579 C C . GLN A 1 218 ? 11.616 28.923 -33.052 1.00 41.00 241 GLN A C 1
ATOM 1580 O O . GLN A 1 218 ? 12.133 28.170 -33.852 1.00 40.85 241 GLN A O 1
ATOM 1586 N N . GLN A 1 219 ? 11.623 30.239 -33.191 1.00 38.43 242 GLN A N 1
ATOM 1587 C CA . GLN A 1 219 ? 12.254 30.929 -34.314 1.00 39.16 242 GLN A CA 1
ATOM 1588 C C . GLN A 1 219 ? 13.734 30.587 -34.357 1.00 41.72 242 GLN A C 1
ATOM 1589 O O . GLN A 1 219 ? 14.434 30.574 -33.315 1.00 36.57 242 GLN A O 1
ATOM 1595 N N . ASN A 1 220 ? 14.164 30.255 -35.566 1.00 43.27 243 ASN A N 1
ATOM 1596 C CA . ASN A 1 220 ? 15.542 29.925 -35.891 1.00 44.83 243 ASN A CA 1
ATOM 1597 C C . ASN A 1 220 ? 15.871 30.674 -37.166 1.00 50.67 243 ASN A C 1
ATOM 1598 O O . ASN A 1 220 ? 15.795 30.117 -38.260 1.00 52.18 243 ASN A O 1
ATOM 1603 N N . ASP A 1 221 ? 16.149 31.972 -37.027 1.00 46.76 244 ASP A N 1
ATOM 1604 C CA . ASP A 1 221 ? 16.426 32.855 -38.168 1.00 46.48 244 ASP A CA 1
ATOM 1605 C C . ASP A 1 221 ? 17.919 33.157 -38.194 1.00 50.05 244 ASP A C 1
ATOM 1606 O O . ASP A 1 221 ? 18.463 33.589 -37.180 1.00 47.25 244 ASP A O 1
ATOM 1611 N N . ASP A 1 222 ? 18.607 32.946 -39.347 1.00 48.69 245 ASP A N 1
ATOM 1612 C CA . ASP A 1 222 ? 20.057 33.193 -39.361 1.00 48.65 245 ASP A CA 1
ATOM 1613 C C . ASP A 1 222 ? 20.375 34.687 -39.387 1.00 49.24 245 ASP A C 1
ATOM 1614 O O . ASP A 1 222 ? 21.511 35.042 -39.136 1.00 51.02 245 ASP A O 1
ATOM 1619 N N . ASN A 1 223 ? 19.384 35.562 -39.548 1.00 44.43 246 ASN A N 1
ATOM 1620 C CA . ASN A 1 223 ? 19.631 36.998 -39.423 1.00 43.79 246 ASN A CA 1
ATOM 1621 C C . ASN A 1 223 ? 19.391 37.499 -37.967 1.00 42.32 246 ASN A C 1
ATOM 1622 O O . ASN A 1 223 ? 19.714 38.647 -37.662 1.00 40.23 246 ASN A O 1
ATOM 1627 N N . ALA A 1 224 ? 18.828 36.650 -37.079 1.00 37.63 247 ALA A N 1
ATOM 1628 C CA . ALA A 1 224 ? 18.561 37.028 -35.660 1.00 36.44 247 ALA A CA 1
ATOM 1629 C C . ALA A 1 224 ? 19.836 37.601 -35.009 1.00 37.60 247 ALA A C 1
ATOM 1630 O O . ALA A 1 224 ? 20.903 37.032 -35.194 1.00 35.43 247 ALA A O 1
ATOM 1632 N N . SER A 1 225 ? 19.741 38.719 -34.290 1.00 33.82 248 SER A N 1
ATOM 1633 C CA . SER A 1 225 ? 20.903 39.341 -33.641 1.00 32.47 248 SER A CA 1
ATOM 1634 C C . SER A 1 225 ? 21.145 38.795 -32.206 1.00 37.74 248 SER A C 1
ATOM 1635 O O . SER A 1 225 ? 22.117 39.180 -31.558 1.00 38.50 248 SER A O 1
ATOM 1638 N N . HIS A 1 226 ? 20.264 37.914 -31.717 1.00 33.15 249 HIS A N 1
ATOM 1639 C CA . HIS A 1 226 ? 20.454 37.188 -30.470 1.00 31.52 249 HIS A CA 1
ATOM 1640 C C . HIS A 1 226 ? 20.439 35.720 -30.743 1.00 34.99 249 HIS A C 1
ATOM 1641 O O . HIS A 1 226 ? 19.722 35.252 -31.633 1.00 33.07 249 HIS A O 1
ATOM 1648 N N . LYS A 1 227 ? 21.187 34.982 -29.931 1.00 33.97 250 LYS A N 1
ATOM 1649 C CA . LYS A 1 227 ? 21.216 33.529 -29.930 1.00 33.47 250 LYS A CA 1
ATOM 1650 C C . LYS A 1 227 ? 21.322 33.103 -28.500 1.00 36.47 250 LYS A C 1
ATOM 1651 O O . LYS A 1 227 ? 22.168 33.606 -27.766 1.00 35.38 250 LYS A O 1
ATOM 1657 N N . ILE A 1 228 ? 20.414 32.245 -28.083 1.00 33.21 251 ILE A N 1
ATOM 1658 C CA . ILE A 1 228 ? 20.314 31.766 -26.705 1.00 33.29 251 ILE A CA 1
ATOM 1659 C C . ILE A 1 228 ? 20.539 30.259 -26.690 1.00 39.84 251 ILE A C 1
ATOM 1660 O O . ILE A 1 228 ? 19.778 29.510 -27.297 1.00 40.67 251 ILE A O 1
ATOM 1665 N N . LEU A 1 229 ? 21.602 29.825 -26.008 1.00 36.20 252 LEU A N 1
ATOM 1666 C CA . LEU A 1 229 ? 21.974 28.440 -25.927 1.00 35.89 252 LEU A CA 1
ATOM 1667 C C . LEU A 1 229 ? 21.657 27.897 -24.535 1.00 40.59 252 LEU A C 1
ATOM 1668 O O . LEU A 1 229 ? 22.269 28.315 -23.551 1.00 40.95 252 LEU A O 1
ATOM 1673 N N . ALA A 1 230 ? 20.708 26.968 -24.457 1.00 36.26 253 ALA A N 1
ATOM 1674 C CA . ALA A 1 230 ? 20.354 26.306 -23.207 1.00 37.28 253 ALA A CA 1
ATOM 1675 C C . ALA A 1 230 ? 21.126 24.993 -23.127 1.00 43.53 253 ALA A C 1
ATOM 1676 O O . ALA A 1 230 ? 21.167 24.245 -24.102 1.00 42.46 253 ALA A O 1
ATOM 1678 N N . LEU A 1 231 ? 21.793 24.752 -22.005 1.00 41.40 254 LEU A N 1
ATOM 1679 C CA . LEU A 1 231 ? 22.543 23.519 -21.741 1.00 43.31 254 LEU A CA 1
ATOM 1680 C C . LEU A 1 231 ? 21.790 22.810 -20.646 1.00 48.77 254 LEU A C 1
ATOM 1681 O O . LEU A 1 231 ? 21.630 23.379 -19.568 1.00 47.01 254 LEU A O 1
ATOM 1697 N N . GLY A 1 233 ? 20.998 19.252 -18.408 1.00 51.89 256 GLY A N 1
ATOM 1698 C CA . GLY A 1 233 ? 21.476 17.971 -17.915 1.00 54.59 256 GLY A CA 1
ATOM 1699 C C . GLY A 1 233 ? 20.570 16.801 -18.252 1.00 59.47 256 GLY A C 1
ATOM 1700 O O . GLY A 1 233 ? 19.348 16.944 -18.339 1.00 56.60 256 GLY A O 1
ATOM 1701 N N . ILE A 1 234 ? 21.185 15.641 -18.501 1.00 59.46 257 ILE A N 1
ATOM 1702 C CA . ILE A 1 234 ? 20.474 14.402 -18.773 1.00 61.86 257 ILE A CA 1
ATOM 1703 C C . ILE A 1 234 ? 20.562 13.596 -17.486 1.00 71.36 257 ILE A C 1
ATOM 1704 O O . ILE A 1 234 ? 21.663 13.302 -17.024 1.00 72.03 257 ILE A O 1
ATOM 1709 N N . GLY A 1 235 ? 19.412 13.323 -16.880 1.00 71.18 258 GLY A N 1
ATOM 1710 C CA . GLY A 1 235 ? 19.327 12.567 -15.633 1.00 74.11 258 GLY A CA 1
ATOM 1711 C C . GLY A 1 235 ? 19.808 13.305 -14.396 1.00 77.88 258 GLY A C 1
ATOM 1712 O O . GLY A 1 235 ? 20.202 12.674 -13.414 1.00 80.44 258 GLY A O 1
ATOM 1713 N N . ASN A 1 236 ? 19.790 14.649 -14.439 1.00 71.16 259 ASN A N 1
ATOM 1714 C CA . ASN A 1 236 ? 20.194 15.526 -13.335 1.00 69.93 259 ASN A CA 1
ATOM 1715 C C . ASN A 1 236 ? 19.568 16.914 -13.558 1.00 70.50 259 ASN A C 1
ATOM 1716 O O . ASN A 1 236 ? 19.010 17.168 -14.634 1.00 67.49 259 ASN A O 1
ATOM 1721 N N . GLY A 1 237 ? 19.678 17.782 -12.545 1.00 66.96 260 GLY A N 1
ATOM 1722 C CA . GLY A 1 237 ? 19.098 19.117 -12.545 1.00 63.84 260 GLY A CA 1
ATOM 1723 C C . GLY A 1 237 ? 19.887 20.233 -13.203 1.00 64.43 260 GLY A C 1
ATOM 1724 O O . GLY A 1 237 ? 19.437 21.381 -13.168 1.00 62.92 260 GLY A O 1
ATOM 1725 N N . PHE A 1 238 ? 21.051 19.918 -13.818 1.00 59.00 261 PHE A N 1
ATOM 1726 C CA . PHE A 1 238 ? 21.919 20.906 -14.471 1.00 54.87 261 PHE A CA 1
ATOM 1727 C C . PHE A 1 238 ? 21.171 21.725 -15.535 1.00 52.71 261 PHE A C 1
ATOM 1728 O O . PHE A 1 238 ? 20.501 21.171 -16.406 1.00 51.88 261 PHE A O 1
ATOM 1736 N N . SER A 1 239 ? 21.307 23.049 -15.449 1.00 46.25 262 SER A N 1
ATOM 1737 C CA . SER A 1 239 ? 20.689 23.966 -16.391 1.00 44.92 262 SER A CA 1
ATOM 1738 C C . SER A 1 239 ? 21.461 25.276 -16.446 1.00 48.77 262 SER A C 1
ATOM 1739 O O . SER A 1 239 ? 21.526 25.998 -15.451 1.00 50.12 262 SER A O 1
ATOM 1742 N N . ASN A 1 240 ? 22.045 25.575 -17.599 1.00 42.64 263 ASN A N 1
ATOM 1743 C CA . ASN A 1 240 ? 22.737 26.834 -17.862 1.00 40.08 263 ASN A CA 1
ATOM 1744 C C . ASN A 1 240 ? 22.183 27.439 -19.115 1.00 41.89 263 ASN A C 1
ATOM 1745 O O . ASN A 1 240 ? 21.872 26.714 -20.061 1.00 41.80 263 ASN A O 1
ATOM 1750 N N . ILE A 1 241 ? 22.055 28.761 -19.144 1.00 36.66 264 ILE A N 1
ATOM 1751 C CA . ILE A 1 241 ? 21.589 29.473 -20.331 1.00 35.01 264 ILE A CA 1
ATOM 1752 C C . ILE A 1 241 ? 22.625 30.540 -20.705 1.00 40.15 264 ILE A C 1
ATOM 1753 O O . ILE A 1 241 ? 23.018 31.340 -19.859 1.00 39.59 264 ILE A O 1
ATOM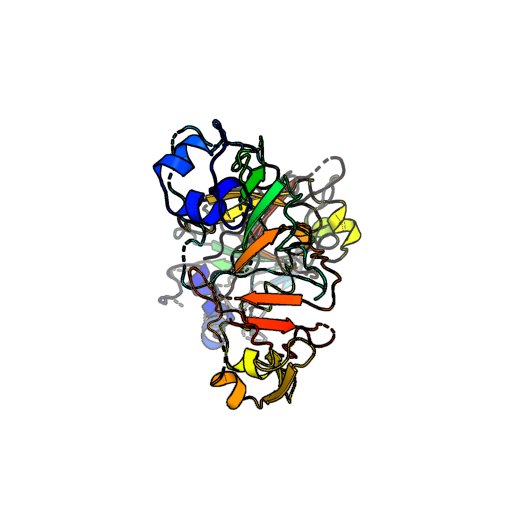 1758 N N . LEU A 1 242 ? 23.085 30.526 -21.957 1.00 37.23 265 LEU A N 1
ATOM 1759 C CA . LEU A 1 242 ? 24.062 31.482 -22.475 1.00 35.74 265 LEU A CA 1
ATOM 1760 C C . LEU A 1 242 ? 23.394 32.349 -23.536 1.00 38.30 265 LEU A C 1
ATOM 1761 O O . LEU A 1 242 ? 22.850 31.825 -24.513 1.00 36.59 265 LEU A O 1
ATOM 1766 N N . TYR A 1 243 ? 23.393 33.667 -23.310 1.00 34.18 266 TYR A N 1
ATOM 1767 C CA . TYR A 1 243 ? 22.822 34.679 -24.209 1.00 33.64 266 TYR A CA 1
ATOM 1768 C C . TYR A 1 243 ? 23.930 35.328 -24.996 1.00 38.96 266 TYR A C 1
ATOM 1769 O O . TYR A 1 243 ? 24.845 35.892 -24.405 1.00 39.49 266 TYR A O 1
ATOM 1778 N N . PHE A 1 244 ? 23.853 35.244 -26.322 1.00 35.08 267 PHE A N 1
ATOM 1779 C CA . PHE A 1 244 ? 24.806 35.861 -27.230 1.00 34.04 267 PHE A CA 1
ATOM 1780 C C . PHE A 1 244 ? 24.123 36.949 -28.016 1.00 38.52 267 PHE A C 1
ATOM 1781 O O . PHE A 1 244 ? 22.960 36.800 -28.408 1.00 37.61 267 PHE A O 1
ATOM 1789 N N . GLN A 1 245 ? 24.852 38.034 -28.288 1.00 36.19 268 GLN A N 1
ATOM 1790 C CA . GLN A 1 245 ? 24.353 39.121 -29.124 1.00 34.52 268 GLN A CA 1
ATOM 1791 C C . GLN A 1 245 ? 25.360 39.383 -30.230 1.00 40.11 268 GLN A C 1
ATOM 1792 O O . GLN A 1 245 ? 26.570 39.290 -30.001 1.00 38.39 268 GLN A O 1
ATOM 1798 N N . ARG A 1 246 ? 24.865 39.681 -31.434 1.00 38.12 269 ARG A N 1
ATOM 1799 C CA . ARG A 1 246 ? 25.734 39.944 -32.564 1.00 39.28 269 ARG A CA 1
ATOM 1800 C C . ARG A 1 246 ? 25.977 41.437 -32.658 1.00 46.22 269 ARG A C 1
ATOM 1801 O O . ARG A 1 246 ? 25.045 42.186 -32.926 1.00 46.91 269 ARG A O 1
ATOM 1820 N N . ASP A 1 248 ? 28.600 44.665 -34.292 1.00 55.62 271 ASP A N 1
ATOM 1821 C CA . ASP A 1 248 ? 29.247 44.912 -35.588 1.00 57.83 271 ASP A CA 1
ATOM 1822 C C . ASP A 1 248 ? 30.557 44.112 -35.654 1.00 59.34 271 ASP A C 1
ATOM 1823 O O . ASP A 1 248 ? 30.871 43.535 -36.686 1.00 57.21 271 ASP A O 1
ATOM 1828 N N . SER A 1 249 ? 31.254 44.002 -34.503 1.00 56.84 272 SER A N 1
ATOM 1829 C CA . SER A 1 249 ? 32.502 43.257 -34.321 1.00 57.01 272 SER A CA 1
ATOM 1830 C C . SER A 1 249 ? 32.300 41.717 -34.294 1.00 59.26 272 SER A C 1
ATOM 1831 O O . SER A 1 249 ? 33.291 40.977 -34.313 1.00 61.10 272 SER A O 1
ATOM 1834 N N . GLY A 1 250 ? 31.050 41.258 -34.257 1.00 50.77 273 GLY A N 1
ATOM 1835 C CA . GLY A 1 250 ? 30.732 39.834 -34.212 1.00 47.82 273 GLY A CA 1
ATOM 1836 C C . GLY A 1 250 ? 29.968 39.451 -32.958 1.00 45.68 273 GLY A C 1
ATOM 1837 O O . GLY A 1 250 ? 29.622 40.321 -32.150 1.00 42.57 273 GLY A O 1
ATOM 1838 N N . TRP A 1 251 ? 29.708 38.144 -32.788 1.00 40.10 274 TRP A N 1
ATOM 1839 C CA . TRP A 1 251 ? 28.969 37.596 -31.648 1.00 38.20 274 TRP A CA 1
ATOM 1840 C C . TRP A 1 251 ? 29.702 37.743 -30.347 1.00 42.57 274 TRP A C 1
ATOM 1841 O O . TRP A 1 251 ? 30.920 37.638 -30.303 1.00 44.12 274 TRP A O 1
ATOM 1852 N N . GLU A 1 252 ? 28.958 37.956 -29.277 1.00 40.10 275 GLU A N 1
ATOM 1853 C CA . GLU A 1 252 ? 29.563 37.997 -27.960 1.00 40.95 275 GLU A CA 1
ATOM 1854 C C . GLU A 1 252 ? 28.600 37.491 -26.920 1.00 42.77 275 GLU A C 1
ATOM 1855 O O . GLU A 1 252 ? 27.393 37.728 -27.002 1.00 42.35 275 GLU A O 1
ATOM 1861 N N . LEU A 1 253 ? 29.152 36.804 -25.930 1.00 38.14 276 LEU A N 1
ATOM 1862 C CA . LEU A 1 253 ? 28.395 36.333 -24.789 1.00 36.64 276 LEU A CA 1
ATOM 1863 C C . LEU A 1 253 ? 28.162 37.536 -23.868 1.00 40.19 276 LEU A C 1
ATOM 1864 O O . LEU A 1 253 ? 29.119 38.250 -23.571 1.00 37.97 276 LEU A O 1
ATOM 1869 N N . TYR A 1 254 ? 26.907 37.791 -23.467 1.00 36.65 277 TYR A N 1
ATOM 1870 C CA . TYR A 1 254 ? 26.636 38.959 -22.620 1.00 36.37 277 TYR A CA 1
ATOM 1871 C C . TYR A 1 254 ? 25.846 38.598 -21.369 1.00 38.60 277 TYR A C 1
ATOM 1872 O O . TYR A 1 254 ? 25.854 39.376 -20.412 1.00 38.95 277 TYR A O 1
ATOM 1892 N N . PHE A 1 256 ? 24.659 35.183 -18.676 1.00 37.74 279 PHE A N 1
ATOM 1893 C CA . PHE A 1 256 ? 24.849 33.801 -18.262 1.00 38.99 279 PHE A CA 1
ATOM 1894 C C . PHE A 1 256 ? 23.888 33.519 -17.113 1.00 44.31 279 PHE A C 1
ATOM 1895 O O . PHE A 1 256 ? 23.919 34.211 -16.107 1.00 41.84 279 PHE A O 1
ATOM 1903 N N . GLU A 1 257 ? 23.021 32.511 -17.263 1.00 42.44 280 GLU A N 1
ATOM 1904 C CA A GLU A 1 257 ? 22.086 32.132 -16.206 0.50 42.68 280 GLU A CA 1
ATOM 1905 C CA B GLU A 1 257 ? 22.109 32.150 -16.180 0.50 42.23 280 GLU A CA 1
ATOM 1906 C C . GLU A 1 257 ? 22.353 30.723 -15.736 1.00 47.22 280 GLU A C 1
ATOM 1907 O O . GLU A 1 257 ? 22.545 29.839 -16.567 1.00 47.24 280 GLU A O 1
ATOM 1918 N N . ASP A 1 258 ? 22.345 30.509 -14.429 1.00 43.94 281 ASP A N 1
ATOM 1919 C CA . ASP A 1 258 ? 22.462 29.184 -13.828 1.00 46.11 281 ASP A CA 1
ATOM 1920 C C . ASP A 1 258 ? 21.115 28.895 -13.193 1.00 52.78 281 ASP A C 1
ATOM 1921 O O . ASP A 1 258 ? 20.822 29.430 -12.131 1.00 52.89 281 ASP A O 1
ATOM 1926 N N . THR A 1 259 ? 20.262 28.121 -13.881 1.00 51.94 282 THR A N 1
ATOM 1927 C CA . THR A 1 259 ? 18.912 27.799 -13.391 1.00 51.94 282 THR A CA 1
ATOM 1928 C C . THR A 1 259 ? 18.880 26.346 -12.923 1.00 58.63 282 THR A C 1
ATOM 1929 O O . THR A 1 259 ? 17.804 25.740 -12.889 1.00 59.11 282 THR A O 1
ATOM 1933 N N . SER A 1 260 ? 20.061 25.786 -12.541 1.00 57.78 283 SER A N 1
ATOM 1934 C CA . SER A 1 260 ? 20.175 24.407 -12.069 1.00 60.84 283 SER A CA 1
ATOM 1935 C C . SER A 1 260 ? 19.315 24.195 -10.828 1.00 69.62 283 SER A C 1
ATOM 1936 O O . SER A 1 260 ? 19.120 25.136 -10.049 1.00 69.73 283 SER A O 1
ATOM 1939 N N . ILE A 1 261 ? 18.775 22.975 -10.667 1.00 69.08 284 ILE A N 1
ATOM 1940 C CA . ILE A 1 261 ? 17.919 22.602 -9.527 1.00 75.43 284 ILE A CA 1
ATOM 1941 C C . ILE A 1 261 ? 18.492 21.359 -8.835 1.00 90.86 284 ILE A C 1
ATOM 1942 O O . ILE A 1 261 ? 19.295 20.631 -9.462 1.00 92.68 284 ILE A O 1
ATOM 1948 N N . PRO B 1 32 ? 29.455 57.663 16.289 1.00 156.67 55 PRO B N 1
ATOM 1949 C CA . PRO B 1 32 ? 29.588 56.404 17.033 1.00 153.71 55 PRO B CA 1
ATOM 1950 C C . PRO B 1 32 ? 30.627 56.514 18.146 1.00 158.31 55 PRO B C 1
ATOM 1951 O O . PRO B 1 32 ? 31.808 56.744 17.880 1.00 156.46 55 PRO B O 1
ATOM 1958 N N . PRO B 1 34 ? 33.252 55.352 20.771 1.00 151.43 57 PRO B N 1
ATOM 1959 C CA . PRO B 1 34 ? 34.124 54.173 20.946 1.00 146.98 57 PRO B CA 1
ATOM 1960 C C . PRO B 1 34 ? 33.985 53.534 22.331 1.00 151.51 57 PRO B C 1
ATOM 1961 O O . PRO B 1 34 ? 33.913 54.241 23.338 1.00 155.31 57 PRO B O 1
ATOM 1965 N N . ILE B 1 35 ? 33.935 52.190 22.369 1.00 144.11 58 ILE B N 1
ATOM 1966 C CA . ILE B 1 35 ? 33.792 51.399 23.593 1.00 144.16 58 ILE B CA 1
ATOM 1967 C C . ILE B 1 35 ? 35.088 50.600 23.875 1.00 144.13 58 ILE B C 1
ATOM 1968 O O . ILE B 1 35 ? 36.038 50.675 23.090 1.00 140.82 58 ILE B O 1
ATOM 1970 N N . GLU B 1 36 ? 35.127 49.867 25.015 1.00 140.95 59 GLU B N 1
ATOM 1971 C CA . GLU B 1 36 ? 36.264 49.048 25.460 1.00 138.23 59 GLU B CA 1
ATOM 1972 C C . GLU B 1 36 ? 36.522 47.872 24.505 1.00 136.81 59 GLU B C 1
ATOM 1973 O O . GLU B 1 36 ? 37.676 47.461 24.347 1.00 134.46 59 GLU B O 1
ATOM 1979 N N . ALA B 1 37 ? 35.451 47.340 23.868 1.00 131.10 60 ALA B N 1
ATOM 1980 C CA . ALA B 1 37 ? 35.513 46.229 22.909 1.00 125.83 60 ALA B CA 1
ATOM 1981 C C . ALA B 1 37 ? 36.236 46.628 21.606 1.00 125.33 60 ALA B C 1
ATOM 1982 O O . ALA B 1 37 ? 36.829 45.766 20.955 1.00 121.64 60 ALA B O 1
ATOM 1984 N N . ASP B 1 38 ? 36.216 47.935 21.253 1.00 122.01 61 ASP B N 1
ATOM 1985 C CA . ASP B 1 38 ? 36.845 48.500 20.054 1.00 119.33 61 ASP B CA 1
ATOM 1986 C C . ASP B 1 38 ? 38.389 48.466 20.085 1.00 120.38 61 ASP B C 1
ATOM 1987 O O . ASP B 1 38 ? 39.018 48.819 19.080 1.00 118.69 61 ASP B O 1
ATOM 1992 N N . GLU B 1 39 ? 38.992 48.010 21.212 1.00 116.05 62 GLU B N 1
ATOM 1993 C CA . GLU B 1 39 ? 40.444 47.862 21.398 1.00 114.03 62 GLU B CA 1
ATOM 1994 C C . GLU B 1 39 ? 41.039 46.889 20.355 1.00 111.70 62 GLU B C 1
ATOM 1995 O O . GLU B 1 39 ? 42.194 47.045 19.938 1.00 110.45 62 GLU B O 1
ATOM 1997 N N . SER B 1 40 ? 40.235 45.896 19.936 1.00 103.92 63 SER B N 1
ATOM 1998 C CA . SER B 1 40 ? 40.599 44.913 18.921 1.00 99.04 63 SER B CA 1
ATOM 1999 C C . SER B 1 40 ? 39.359 44.527 18.116 1.00 98.40 63 SER B C 1
ATOM 2000 O O . SER B 1 40 ? 38.233 44.634 18.619 1.00 100.00 63 SER B O 1
ATOM 2003 N N . PHE B 1 41 ? 39.574 44.088 16.866 1.00 88.49 64 PHE B N 1
ATOM 2004 C CA . PHE B 1 41 ? 38.501 43.675 15.974 1.00 85.20 64 PHE B CA 1
ATOM 2005 C C . PHE B 1 41 ? 37.783 42.440 16.515 1.00 87.29 64 PHE B C 1
ATOM 2006 O O . PHE B 1 41 ? 36.552 42.404 16.487 1.00 88.14 64 PHE B O 1
ATOM 2014 N N . ASP B 1 42 ? 38.549 41.435 16.992 1.00 81.56 65 ASP B N 1
ATOM 2015 C CA . ASP B 1 42 ? 38.032 40.165 17.511 1.00 80.92 65 ASP B CA 1
ATOM 2016 C C . ASP B 1 42 ? 37.066 40.365 18.692 1.00 87.53 65 ASP B C 1
ATOM 2017 O O . ASP B 1 42 ? 36.061 39.646 18.765 1.00 87.36 65 ASP B O 1
ATOM 2022 N N . ASP B 1 43 ? 37.360 41.340 19.594 1.00 85.78 66 ASP B N 1
ATOM 2023 C CA A ASP B 1 43 ? 36.497 41.651 20.732 0.50 88.60 66 ASP B CA 1
ATOM 2024 C CA B ASP B 1 43 ? 36.495 41.653 20.730 0.50 88.37 66 ASP B CA 1
ATOM 2025 C C . ASP B 1 43 ? 35.229 42.367 20.232 1.00 94.02 66 ASP B C 1
ATOM 2026 O O . ASP B 1 43 ? 34.121 42.016 20.652 1.00 95.72 66 ASP B O 1
ATOM 2035 N N . PHE B 1 44 ? 35.392 43.352 19.311 1.00 89.44 67 PHE B N 1
ATOM 2036 C CA . PHE B 1 44 ? 34.289 44.119 18.728 1.00 90.56 67 PHE B CA 1
ATOM 2037 C C . PHE B 1 44 ? 33.304 43.217 17.985 1.00 92.79 67 PHE B C 1
ATOM 2038 O O . PHE B 1 44 ? 32.097 43.349 18.192 1.00 93.98 67 PHE B O 1
ATOM 2046 N N . ILE B 1 45 ? 33.823 42.350 17.081 1.00 86.26 68 ILE B N 1
ATOM 2047 C CA . ILE B 1 45 ? 33.007 41.505 16.218 1.00 84.75 68 ILE B CA 1
ATOM 2048 C C . ILE B 1 45 ? 32.098 40.570 17.029 1.00 92.25 68 ILE B C 1
ATOM 2049 O O . ILE B 1 45 ? 30.934 40.418 16.649 1.00 92.50 68 ILE B O 1
ATOM 2054 N N . TYR B 1 46 ? 32.588 40.007 18.159 1.00 91.35 69 TYR B N 1
ATOM 2055 C CA . TYR B 1 46 ? 31.741 39.155 18.992 1.00 93.45 69 TYR B CA 1
ATOM 2056 C C . TYR B 1 46 ? 30.601 39.978 19.597 1.00 99.68 69 TYR B C 1
ATOM 2057 O O . TYR B 1 46 ? 29.464 39.505 19.634 1.00 100.77 69 TYR B O 1
ATOM 2066 N N . ASN B 1 47 ? 30.911 41.209 20.034 1.00 97.27 70 ASN B N 1
ATOM 2067 C CA . ASN B 1 47 ? 29.952 42.141 20.618 1.00 100.72 70 ASN B CA 1
ATOM 2068 C C . ASN B 1 47 ? 28.937 42.632 19.576 1.00 104.12 70 ASN B C 1
ATOM 2069 O O . ASN B 1 47 ? 27.750 42.714 19.892 1.00 106.93 70 ASN B O 1
ATOM 2074 N N . PHE B 1 48 ? 29.400 42.949 18.345 1.00 97.21 71 PHE B N 1
ATOM 2075 C CA . PHE B 1 48 ? 28.573 43.439 17.230 1.00 97.16 71 PHE B CA 1
ATOM 2076 C C . PHE B 1 48 ? 27.507 42.411 16.853 1.00 101.10 71 PHE B C 1
ATOM 2077 O O . PHE B 1 48 ? 26.359 42.767 16.583 1.00 102.68 71 PHE B O 1
ATOM 2085 N N . ALA B 1 49 ? 27.897 41.136 16.856 1.00 96.24 72 ALA B N 1
ATOM 2086 C CA . ALA B 1 49 ? 27.038 40.025 16.490 1.00 96.07 72 ALA B CA 1
ATOM 2087 C C . ALA B 1 49 ? 26.097 39.582 17.622 1.00 104.18 72 ALA B C 1
ATOM 2088 O O . ALA B 1 49 ? 24.998 39.112 17.327 1.00 105.50 72 ALA B O 1
ATOM 2090 N N . SER B 1 50 ? 26.515 39.715 18.900 1.00 102.41 73 SER B N 1
ATOM 2091 C CA . SER B 1 50 ? 25.714 39.269 20.051 1.00 105.05 73 SER B CA 1
ATOM 2092 C C . SER B 1 50 ? 24.808 40.365 20.666 1.00 113.68 73 SER B C 1
ATOM 2093 O O . SER B 1 50 ? 23.827 40.014 21.331 1.00 116.26 73 SER B O 1
ATOM 2096 N N . ASP B 1 51 ? 25.123 41.663 20.467 1.00 110.75 74 ASP B N 1
ATOM 2097 C CA . ASP B 1 51 ? 24.305 42.763 20.995 1.00 114.45 74 ASP B CA 1
ATOM 2098 C C . ASP B 1 51 ? 23.602 43.498 19.843 1.00 118.80 74 ASP B C 1
ATOM 2099 O O . ASP B 1 51 ? 24.254 44.188 19.054 1.00 116.81 74 ASP B O 1
ATOM 2104 N N . ASP B 1 52 ? 22.267 43.327 19.755 1.00 117.77 75 ASP B N 1
ATOM 2105 C CA . ASP B 1 52 ? 21.397 43.915 18.731 1.00 119.14 75 ASP B CA 1
ATOM 2106 C C . ASP B 1 52 ? 21.455 45.449 18.727 1.00 125.54 75 ASP B C 1
ATOM 2107 O O . ASP B 1 52 ? 21.536 46.043 17.649 1.00 124.28 75 ASP B O 1
ATOM 2112 N N . ALA B 1 53 ? 21.398 46.086 19.918 1.00 125.45 76 ALA B N 1
ATOM 2113 C CA . ALA B 1 53 ? 21.415 47.548 20.061 1.00 128.18 76 ALA B CA 1
ATOM 2114 C C . ALA B 1 53 ? 22.732 48.144 19.540 1.00 127.71 76 ALA B C 1
ATOM 2115 O O . ALA B 1 53 ? 22.710 49.162 18.838 1.00 128.28 76 ALA B O 1
ATOM 2117 N N . LEU B 1 54 ? 23.864 47.464 19.830 1.00 119.51 77 LEU B N 1
ATOM 2118 C CA . LEU B 1 54 ? 25.202 47.862 19.393 1.00 116.02 77 LEU B CA 1
ATOM 2119 C C . LEU B 1 54 ? 25.316 47.786 17.874 1.00 116.14 77 LEU B C 1
ATOM 2120 O O . LEU B 1 54 ? 25.859 48.703 17.270 1.00 115.99 77 LEU B O 1
ATOM 2125 N N . GLN B 1 55 ? 24.794 46.708 17.264 1.00 109.47 78 GLN B N 1
ATOM 2126 C CA . GLN B 1 55 ? 24.832 46.474 15.819 1.00 106.12 78 GLN B CA 1
ATOM 2127 C C . GLN B 1 55 ? 24.111 47.593 15.043 1.00 111.75 78 GLN B C 1
ATOM 2128 O O . GLN B 1 55 ? 24.672 48.110 14.072 1.00 109.99 78 GLN B O 1
ATOM 2134 N N . ARG B 1 56 ? 22.876 47.941 15.477 1.00 111.25 79 ARG B N 1
ATOM 2135 C CA . ARG B 1 56 ? 21.985 48.942 14.878 1.00 113.87 79 ARG B CA 1
ATOM 2136 C C . ARG B 1 56 ? 22.642 50.326 14.727 1.00 117.56 79 ARG B C 1
ATOM 2137 O O . ARG B 1 56 ? 22.311 51.049 13.781 1.00 118.06 79 ARG B O 1
ATOM 2139 N N . GLN B 1 57 ? 23.573 50.681 15.642 1.00 112.98 80 GLN B N 1
ATOM 2140 C CA . GLN B 1 57 ? 24.274 51.964 15.629 1.00 113.88 80 GLN B CA 1
ATOM 2141 C C . GLN B 1 57 ? 25.629 51.893 14.881 1.00 112.10 80 GLN B C 1
ATOM 2142 O O . GLN B 1 57 ? 26.154 52.937 14.484 1.00 112.38 80 GLN B O 1
ATOM 2148 N N . ARG B 1 58 ? 26.168 50.669 14.664 1.00 103.65 81 ARG B N 1
ATOM 2149 C CA . ARG B 1 58 ? 27.467 50.472 14.009 1.00 98.85 81 ARG B CA 1
ATOM 2150 C C . ARG B 1 58 ? 27.350 50.127 12.511 1.00 99.39 81 ARG B C 1
ATOM 2151 O O . ARG B 1 58 ? 28.370 49.892 11.865 1.00 96.61 81 ARG B O 1
ATOM 2159 N N . VAL B 1 59 ? 26.142 50.154 11.944 1.00 96.38 82 VAL B N 1
ATOM 2160 C CA . VAL B 1 59 ? 25.986 49.911 10.512 1.00 94.40 82 VAL B CA 1
ATOM 2161 C C . VAL B 1 59 ? 25.737 51.271 9.831 1.00 100.86 82 VAL B C 1
ATOM 2162 O O . VAL B 1 59 ? 24.827 51.989 10.233 1.00 103.93 82 VAL B O 1
ATOM 2166 N N . VAL B 1 60 ? 26.569 51.636 8.834 1.00 96.31 83 VAL B N 1
ATOM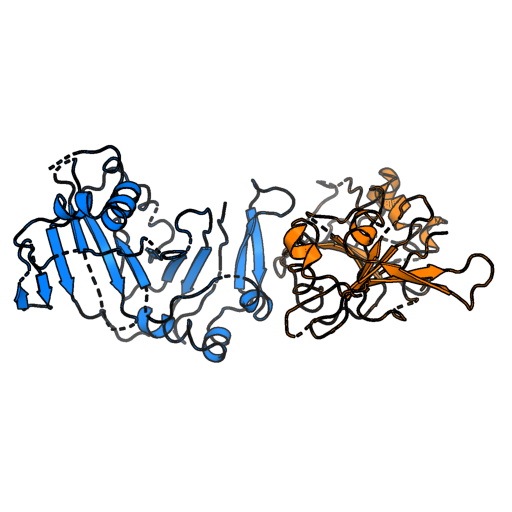 2167 C CA . VAL B 1 60 ? 26.412 52.880 8.057 1.00 98.58 83 VAL B CA 1
ATOM 2168 C C . VAL B 1 60 ? 25.144 52.740 7.182 1.00 104.63 83 VAL B C 1
ATOM 2169 O O . VAL B 1 60 ? 24.992 51.730 6.501 1.00 101.94 83 VAL B O 1
ATOM 2173 N N . PHE B 1 61 ? 24.230 53.725 7.234 1.00 105.31 84 PHE B N 1
ATOM 2174 C CA . PHE B 1 61 ? 22.990 53.676 6.469 1.00 106.99 84 PHE B CA 1
ATOM 2175 C C . PHE B 1 61 ? 22.782 54.952 5.628 1.00 114.82 84 PHE B C 1
ATOM 2176 O O . PHE B 1 61 ? 22.979 56.049 6.160 1.00 117.75 84 PHE B O 1
ATOM 2184 N N . PRO B 1 62 ? 22.350 54.852 4.336 1.00 111.01 85 PRO B N 1
ATOM 2185 C CA . PRO B 1 62 ? 22.076 53.620 3.562 1.00 107.29 85 PRO B CA 1
ATOM 2186 C C . PRO B 1 62 ? 23.360 52.828 3.347 1.00 103.38 85 PRO B C 1
ATOM 2187 O O . PRO B 1 62 ? 24.397 53.423 3.055 1.00 102.54 85 PRO B O 1
ATOM 2191 N N . LEU B 1 63 ? 23.302 51.506 3.594 1.00 94.28 86 LEU B N 1
ATOM 2192 C CA . LEU B 1 63 ? 24.447 50.613 3.504 1.00 88.24 86 LEU B CA 1
ATOM 2193 C C . LEU B 1 63 ? 24.724 50.158 2.071 1.00 89.27 86 LEU B C 1
ATOM 2194 O O . LEU B 1 63 ? 23.935 49.378 1.525 1.00 88.58 86 LEU B O 1
ATOM 2199 N N . PRO B 1 64 ? 25.868 50.583 1.475 1.00 84.40 87 PRO B N 1
ATOM 2200 C CA . PRO B 1 64 ? 26.216 50.121 0.111 1.00 83.38 87 PRO B CA 1
ATOM 2201 C C . PRO B 1 64 ? 26.244 48.584 0.021 1.00 85.48 87 PRO B C 1
ATOM 2202 O O . PRO B 1 64 ? 27.003 47.932 0.744 1.00 82.10 87 PRO B O 1
ATOM 2206 N N . TYR B 1 65 ? 25.371 48.019 -0.843 1.00 83.77 88 TYR B N 1
ATOM 2207 C CA A TYR B 1 65 ? 25.244 46.572 -1.022 0.50 81.10 88 TYR B CA 1
ATOM 2208 C CA B TYR B 1 65 ? 25.232 46.576 -1.026 0.50 81.66 88 TYR B CA 1
ATOM 2209 C C . TYR B 1 65 ? 25.547 46.224 -2.464 1.00 85.22 88 TYR B C 1
ATOM 2210 O O . TYR B 1 65 ? 24.925 46.748 -3.382 1.00 88.33 88 TYR B O 1
ATOM 2227 N N . TYR B 1 66 ? 26.517 45.367 -2.665 1.00 79.64 89 TYR B N 1
ATOM 2228 C CA . TYR B 1 66 ? 26.898 45.009 -4.018 1.00 80.00 89 TYR B CA 1
ATOM 2229 C C . TYR B 1 66 ? 26.639 43.560 -4.359 1.00 81.14 89 TYR B C 1
ATOM 2230 O O . TYR B 1 66 ? 26.765 42.677 -3.510 1.00 79.96 89 TYR B O 1
ATOM 2239 N N . ASN B 1 67 ? 26.363 43.321 -5.637 1.00 75.99 90 ASN B N 1
ATOM 2240 C CA . ASN B 1 67 ? 26.215 41.999 -6.216 1.00 73.75 90 ASN B CA 1
ATOM 2241 C C . ASN B 1 67 ? 27.247 41.926 -7.353 1.00 76.00 90 ASN B C 1
ATOM 2242 O O . ASN B 1 67 ? 26.918 41.998 -8.538 1.00 75.38 90 ASN B O 1
ATOM 2247 N N . GLY B 1 68 ? 28.515 41.869 -6.955 1.00 72.80 91 GLY B N 1
ATOM 2248 C CA . GLY B 1 68 ? 29.648 41.909 -7.872 1.00 73.09 91 GLY B CA 1
ATOM 2249 C C . GLY B 1 68 ? 29.860 43.355 -8.280 1.00 80.35 91 GLY B C 1
ATOM 2250 O O . GLY B 1 68 ? 30.172 44.194 -7.427 1.00 80.19 91 GLY B O 1
ATOM 2251 N N . GLU B 1 69 ? 29.630 43.676 -9.566 1.00 79.81 92 GLU B N 1
ATOM 2252 C CA . GLU B 1 69 ? 29.746 45.059 -10.049 1.00 82.89 92 GLU B CA 1
ATOM 2253 C C . GLU B 1 69 ? 28.384 45.777 -10.038 1.00 89.05 92 GLU B C 1
ATOM 2254 O O . GLU B 1 69 ? 28.332 46.974 -10.335 1.00 91.68 92 GLU B O 1
ATOM 2260 N N . ARG B 1 70 ? 27.302 45.062 -9.657 1.00 84.34 93 ARG B N 1
ATOM 2261 C CA . ARG B 1 70 ? 25.943 45.609 -9.536 1.00 86.83 93 ARG B CA 1
ATOM 2262 C C . ARG B 1 70 ? 25.832 46.321 -8.168 1.00 91.24 93 ARG B C 1
ATOM 2263 O O . ARG B 1 70 ? 26.128 45.702 -7.140 1.00 87.92 93 ARG B O 1
ATOM 2271 N N . ALA B 1 71 ? 25.470 47.625 -8.155 1.00 90.73 94 ALA B N 1
ATOM 2272 C CA . ALA B 1 71 ? 25.386 48.398 -6.903 1.00 91.00 94 ALA B CA 1
ATOM 2273 C C . ALA B 1 71 ? 23.945 48.638 -6.449 1.00 98.04 94 ALA B C 1
ATOM 2274 O O . ALA B 1 71 ? 23.085 48.974 -7.261 1.00 100.59 94 ALA B O 1
ATOM 2276 N N . SER B 1 72 ? 23.702 48.477 -5.136 1.00 94.29 95 SER B N 1
ATOM 2277 C CA . SER B 1 72 ? 22.408 48.651 -4.462 1.00 96.72 95 SER B CA 1
ATOM 2278 C C . SER B 1 72 ? 22.603 49.287 -3.080 1.00 101.74 95 SER B C 1
ATOM 2279 O O . SER B 1 72 ? 23.733 49.595 -2.700 1.00 99.38 95 SER B O 1
ATOM 2293 N N . ILE B 1 74 ? 20.887 49.337 1.291 1.00 107.23 97 ILE B N 1
ATOM 2294 C CA . ILE B 1 74 ? 19.981 48.780 2.310 1.00 109.05 97 ILE B CA 1
ATOM 2295 C C . ILE B 1 74 ? 19.761 49.844 3.408 1.00 115.43 97 ILE B C 1
ATOM 2296 O O . ILE B 1 74 ? 20.704 50.236 4.101 1.00 113.67 97 ILE B O 1
ATOM 2301 N N . ASP B 1 75 ? 18.507 50.321 3.522 1.00 116.12 98 ASP B N 1
ATOM 2302 C CA . ASP B 1 75 ? 18.051 51.311 4.504 1.00 119.26 98 ASP B CA 1
ATOM 2303 C C . ASP B 1 75 ? 17.802 50.649 5.888 1.00 122.36 98 ASP B C 1
ATOM 2304 O O . ASP B 1 75 ? 17.655 49.426 5.971 1.00 120.38 98 ASP B O 1
ATOM 2309 N N . ARG B 1 76 ? 17.747 51.471 6.967 1.00 120.54 99 ARG B N 1
ATOM 2310 C CA . ARG B 1 76 ? 17.546 51.046 8.367 1.00 120.65 99 ARG B CA 1
ATOM 2311 C C . ARG B 1 76 ? 16.345 50.105 8.559 1.00 126.43 99 ARG B C 1
ATOM 2312 O O . ARG B 1 76 ? 16.479 49.099 9.257 1.00 123.78 99 ARG B O 1
ATOM 2325 N N . TYR B 1 78 ? 14.934 47.895 6.627 1.00 123.19 101 TYR B N 1
ATOM 2326 C CA . TYR B 1 78 ? 15.072 46.520 6.138 1.00 119.93 101 TYR B CA 1
ATOM 2327 C C . TYR B 1 78 ? 16.301 45.795 6.713 1.00 119.60 101 TYR B C 1
ATOM 2328 O O . TYR B 1 78 ? 16.629 44.704 6.232 1.00 116.91 101 TYR B O 1
ATOM 2337 N N . TRP B 1 79 ? 16.931 46.342 7.780 1.00 115.13 102 TRP B N 1
ATOM 2338 C CA . TRP B 1 79 ? 18.086 45.682 8.386 1.00 110.65 102 TRP B CA 1
ATOM 2339 C C . TRP B 1 79 ? 17.637 44.584 9.352 1.00 114.18 102 TRP B C 1
ATOM 2340 O O . TRP B 1 79 ? 16.870 44.845 10.275 1.00 117.27 102 TRP B O 1
ATOM 2356 N N . HIS B 1 81 ? 18.976 41.728 12.137 1.00 99.60 104 HIS B N 1
ATOM 2357 C CA . HIS B 1 81 ? 20.122 41.415 12.990 1.00 95.72 104 HIS B CA 1
ATOM 2358 C C . HIS B 1 81 ? 20.920 40.250 12.406 1.00 93.51 104 HIS B C 1
ATOM 2359 O O . HIS B 1 81 ? 20.358 39.195 12.093 1.00 92.66 104 HIS B O 1
ATOM 2366 N N . ASP B 1 82 ? 22.228 40.479 12.227 1.00 84.80 105 ASP B N 1
ATOM 2367 C CA . ASP B 1 82 ? 23.157 39.502 11.699 1.00 79.29 105 ASP B CA 1
ATOM 2368 C C . ASP B 1 82 ? 24.019 38.974 12.842 1.00 81.37 105 ASP B C 1
ATOM 2369 O O . ASP B 1 82 ? 24.800 39.727 13.435 1.00 80.26 105 ASP B O 1
ATOM 2374 N N . ASP B 1 83 ? 23.860 37.680 13.163 1.00 77.54 106 ASP B N 1
ATOM 2375 C CA . ASP B 1 83 ? 24.624 37.014 14.224 1.00 76.45 106 ASP B CA 1
ATO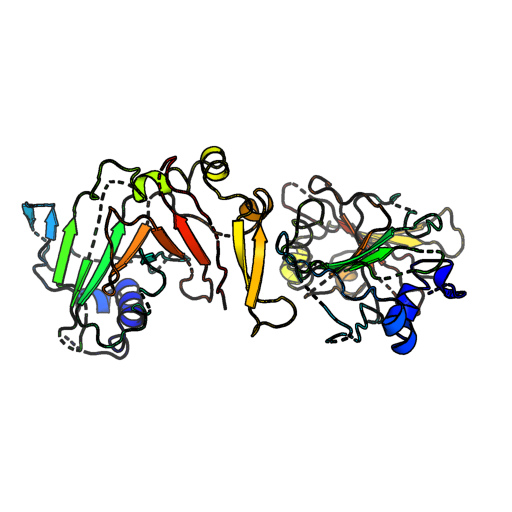M 2376 C C . ASP B 1 83 ? 26.042 36.656 13.783 1.00 78.98 106 ASP B C 1
ATOM 2377 O O . ASP B 1 83 ? 26.849 36.247 14.625 1.00 79.66 106 ASP B O 1
ATOM 2382 N N . LEU B 1 84 ? 26.339 36.754 12.470 1.00 72.88 107 LEU B N 1
ATOM 2383 C CA . LEU B 1 84 ? 27.623 36.341 11.897 1.00 69.21 107 LEU B CA 1
ATOM 2384 C C . LEU B 1 84 ? 27.930 34.914 12.387 1.00 73.27 107 LEU B C 1
ATOM 2385 O O . LEU B 1 84 ? 27.046 34.057 12.301 1.00 72.95 107 LEU B O 1
ATOM 2390 N N . PHE B 1 85 ? 29.115 34.674 12.965 1.00 70.80 108 PHE B N 1
ATOM 2391 C CA . PHE B 1 85 ? 29.494 33.340 13.433 1.00 70.56 108 PHE B CA 1
ATOM 2392 C C . PHE B 1 85 ? 29.411 33.209 14.962 1.00 77.54 108 PHE B C 1
ATOM 2393 O O . PHE B 1 85 ? 29.725 32.141 15.473 1.00 76.19 108 PHE B O 1
ATOM 2401 N N . ALA B 1 86 ? 28.926 34.250 15.675 1.00 78.26 109 ALA B N 1
ATOM 2402 C CA . ALA B 1 86 ? 28.851 34.318 17.144 1.00 80.56 109 ALA B CA 1
ATOM 2403 C C . ALA B 1 86 ? 28.062 33.178 17.828 1.00 86.60 109 ALA B C 1
ATOM 2404 O O . ALA B 1 86 ? 28.368 32.852 18.979 1.00 87.29 109 ALA B O 1
ATOM 2417 N N . GLN B 1 88 ? 27.970 30.031 16.708 1.00 72.64 111 GLN B N 1
ATOM 2418 C CA . GLN B 1 88 ? 28.648 28.760 16.393 1.00 68.60 111 GLN B CA 1
ATOM 2419 C C . GLN B 1 88 ? 29.578 28.330 17.511 1.00 70.86 111 GLN B C 1
ATOM 2420 O O . GLN B 1 88 ? 29.954 29.153 18.344 1.00 71.58 111 GLN B O 1
ATOM 2426 N N . SER B 1 89 ? 29.973 27.054 17.530 1.00 66.21 112 SER B N 1
ATOM 2427 C CA . SER B 1 89 ? 30.924 26.562 18.539 1.00 65.62 112 SER B CA 1
ATOM 2428 C C . SER B 1 89 ? 32.366 26.942 18.142 1.00 63.84 112 SER B C 1
ATOM 2429 O O . SER B 1 89 ? 33.243 27.056 19.008 1.00 63.76 112 SER B O 1
ATOM 2432 N N . TYR B 1 90 ? 32.598 27.137 16.822 1.00 55.91 113 TYR B N 1
ATOM 2433 C CA . TYR B 1 90 ? 33.898 27.509 16.254 1.00 52.15 113 TYR B CA 1
ATOM 2434 C C . TYR B 1 90 ? 33.731 28.284 14.939 1.00 53.60 113 TYR B C 1
ATOM 2435 O O . TYR B 1 90 ? 32.669 28.229 14.321 1.00 54.67 113 TYR B O 1
ATOM 2444 N N . TYR B 1 91 ? 34.796 28.960 14.482 1.00 47.16 114 TYR B N 1
ATOM 2445 C CA . TYR B 1 91 ? 34.810 29.653 13.179 1.00 44.65 114 TYR B CA 1
ATOM 2446 C C . TYR B 1 91 ? 36.117 29.294 12.473 1.00 45.06 114 TYR B C 1
ATOM 2447 O O . TYR B 1 91 ? 36.995 28.656 13.075 1.00 43.13 114 TYR B O 1
ATOM 2456 N N . THR B 1 92 ? 36.235 29.660 11.196 1.00 39.35 115 THR B N 1
ATOM 2457 C CA . THR B 1 92 ? 37.408 29.329 10.406 1.00 37.12 115 THR B CA 1
ATOM 2458 C C . THR B 1 92 ? 38.117 30.567 9.895 1.00 41.43 115 THR B C 1
ATOM 2459 O O . THR B 1 92 ? 37.508 31.625 9.725 1.00 42.24 115 THR B O 1
ATOM 2463 N N . LEU B 1 93 ? 39.422 30.408 9.639 1.00 37.89 116 LEU B N 1
ATOM 2464 C CA . LEU B 1 93 ? 40.334 31.387 9.044 1.00 36.71 116 LEU B CA 1
ATOM 2465 C C . LEU B 1 93 ? 41.191 30.660 8.025 1.00 39.94 116 LEU B C 1
ATOM 2466 O O . LEU B 1 93 ? 41.489 29.480 8.224 1.00 39.47 116 LEU B O 1
ATOM 2471 N N . LEU B 1 94 ? 41.605 31.357 6.946 1.00 35.45 117 LEU B N 1
ATOM 2472 C CA A LEU B 1 94 ? 42.434 30.763 5.899 0.50 34.74 117 LEU B CA 1
ATOM 2473 C CA B LEU B 1 94 ? 42.427 30.753 5.904 0.50 34.71 117 LEU B CA 1
ATOM 2474 C C . LEU B 1 94 ? 43.711 31.562 5.690 1.00 37.17 117 LEU B C 1
ATOM 2475 O O . LEU B 1 94 ? 43.667 32.799 5.635 1.00 37.17 117 LEU B O 1
ATOM 2484 N N . PHE B 1 95 ? 44.841 30.845 5.556 1.00 30.92 118 PHE B N 1
ATOM 2485 C CA . PHE B 1 95 ? 46.193 31.395 5.333 1.00 30.13 118 PHE B CA 1
ATOM 2486 C C . PHE B 1 95 ? 46.901 30.578 4.266 1.00 33.83 118 PHE B C 1
ATOM 2487 O O . PHE B 1 95 ? 46.510 29.446 4.034 1.00 33.72 118 PHE B O 1
ATOM 2495 N N . ASP B 1 96 ? 47.986 31.112 3.695 1.00 33.52 119 ASP B N 1
ATOM 2496 C CA . ASP B 1 96 ? 48.867 30.431 2.731 1.00 34.00 119 ASP B CA 1
ATOM 2497 C C . ASP B 1 96 ? 50.159 29.975 3.383 1.00 35.88 119 ASP B C 1
ATOM 2498 O O . ASP B 1 96 ? 50.836 29.079 2.875 1.00 36.60 119 ASP B O 1
ATOM 2503 N N . ARG B 1 97 ? 50.551 30.695 4.453 1.00 31.44 120 ARG B N 1
ATOM 2504 C CA . ARG B 1 97 ? 51.830 30.557 5.178 1.00 30.86 120 ARG B CA 1
ATOM 2505 C C . ARG B 1 97 ? 51.590 30.686 6.657 1.00 33.77 120 ARG B C 1
ATOM 2506 O O . ARG B 1 97 ? 50.838 31.550 7.083 1.00 32.16 120 ARG B O 1
ATOM 2514 N N . GLU B 1 98 ? 52.271 29.868 7.447 1.00 31.56 121 GLU B N 1
ATOM 2515 C CA . GLU B 1 98 ? 52.106 29.784 8.885 1.00 30.54 121 GLU B CA 1
ATOM 2516 C C . GLU B 1 98 ? 52.389 31.112 9.569 1.00 33.76 121 GLU B C 1
ATOM 2517 O O . GLU B 1 98 ? 51.670 31.460 10.501 1.00 33.70 121 GLU B O 1
ATOM 2523 N N . GLU B 1 99 ? 53.455 31.820 9.150 1.00 31.62 122 GLU B N 1
ATOM 2524 C CA . GLU B 1 99 ? 53.877 33.069 9.805 1.00 32.54 122 GLU B CA 1
ATOM 2525 C C . GLU B 1 99 ? 52.783 34.160 9.660 1.00 37.75 122 GLU B C 1
ATOM 2526 O O . GLU B 1 99 ? 52.742 35.062 10.497 1.00 37.99 122 GLU B O 1
ATOM 2532 N N . ASP B 1 100 ? 51.890 34.054 8.628 1.00 32.07 123 ASP B N 1
ATOM 2533 C CA . ASP B 1 100 ? 50.802 35.024 8.417 1.00 31.87 123 ASP B CA 1
ATOM 2534 C C . ASP B 1 100 ? 49.743 34.931 9.524 1.00 35.29 123 ASP B C 1
ATOM 2535 O O . ASP B 1 100 ? 48.988 35.871 9.691 1.00 36.77 123 ASP B O 1
ATOM 2548 N N . ASP B 1 102 ? 50.401 35.361 12.460 1.00 32.85 125 ASP B N 1
ATOM 2549 C CA . ASP B 1 102 ? 50.810 36.460 13.357 1.00 34.76 125 ASP B CA 1
ATOM 2550 C C . ASP B 1 102 ? 49.914 37.676 13.150 1.00 40.60 125 ASP B C 1
ATOM 2551 O O . ASP B 1 102 ? 49.801 38.505 14.036 1.00 40.49 125 ASP B O 1
ATOM 2556 N N . LEU B 1 103 ? 49.307 37.796 11.963 1.00 38.20 126 LEU B N 1
ATOM 2557 C CA . LEU B 1 103 ? 48.476 38.953 11.622 1.00 40.98 126 LEU B CA 1
ATOM 2558 C C . LEU B 1 103 ? 47.159 39.013 12.418 1.00 46.49 126 LEU B C 1
ATOM 2559 O O . LEU B 1 103 ? 46.598 40.091 12.557 1.00 48.05 126 LEU B O 1
ATOM 2564 N N . VAL B 1 104 ? 46.709 37.889 12.981 1.00 44.01 127 VAL B N 1
ATOM 2565 C CA . VAL B 1 104 ? 45.487 37.810 13.791 1.00 45.88 127 VAL B CA 1
ATOM 2566 C C . VAL B 1 104 ? 45.585 38.801 14.991 1.00 55.99 127 VAL B C 1
ATOM 2567 O O . VAL B 1 104 ? 44.632 39.527 15.266 1.00 56.42 127 VAL B O 1
ATOM 2571 N N . GLY B 1 105 ? 46.758 38.887 15.608 1.00 56.26 128 GLY B N 1
ATOM 2572 C CA . GLY B 1 105 ? 47.014 39.814 16.709 1.00 60.45 128 GLY B CA 1
ATOM 2573 C C . GLY B 1 105 ? 47.457 41.229 16.350 1.00 69.01 128 GLY B C 1
ATOM 2574 O O . GLY B 1 105 ? 47.922 41.951 17.234 1.00 72.98 128 GLY B O 1
ATOM 2575 N N . ASP B 1 106 ? 47.305 41.663 15.077 1.00 65.01 129 ASP B N 1
ATOM 2576 C CA . ASP B 1 106 ? 47.706 43.016 14.656 1.00 66.53 129 ASP B CA 1
ATOM 2577 C C . ASP B 1 106 ? 46.651 44.061 15.094 1.00 73.24 129 ASP B C 1
ATOM 2578 O O . ASP B 1 106 ? 45.562 44.138 14.512 1.00 72.56 129 ASP B O 1
ATOM 2583 N N . THR B 1 107 ? 47.004 44.873 16.121 1.00 71.33 130 THR B N 1
ATOM 2584 C CA . THR B 1 107 ? 46.118 45.888 16.711 1.00 73.69 130 THR B CA 1
ATOM 2585 C C . THR B 1 107 ? 46.166 47.214 15.943 1.00 77.13 130 THR B C 1
ATOM 2586 O O . THR B 1 107 ? 45.340 48.092 16.209 1.00 79.83 130 THR B O 1
ATOM 2590 N N . SER B 1 108 ? 47.082 47.344 14.967 1.00 69.61 131 SER B N 1
ATOM 2591 C CA . SER B 1 108 ? 47.189 48.540 14.136 1.00 70.25 131 SER B CA 1
ATOM 2592 C C . SER B 1 108 ? 46.118 48.566 13.007 1.00 73.79 131 SER B C 1
ATOM 2593 O O . SER B 1 108 ? 45.972 49.592 12.339 1.00 76.27 131 SER B O 1
ATOM 2596 N N . LEU B 1 109 ? 45.379 47.460 12.797 1.00 67.12 132 LEU B N 1
ATOM 2597 C CA . LEU B 1 109 ? 44.380 47.347 11.721 1.00 66.26 132 LEU B CA 1
ATOM 2598 C C . LEU B 1 109 ? 43.207 48.311 11.887 1.00 71.11 132 LEU B C 1
ATOM 2599 O O . LEU B 1 109 ? 42.622 48.384 12.967 1.00 72.05 132 LEU B O 1
ATOM 2604 N N . THR B 1 110 ? 42.872 49.058 10.814 1.00 68.25 133 THR B N 1
ATOM 2605 C CA . THR B 1 110 ? 41.770 50.030 10.828 1.00 70.88 133 THR B CA 1
ATOM 2606 C C . THR B 1 110 ? 40.685 49.651 9.803 1.00 74.28 133 THR B C 1
ATOM 2607 O O . THR B 1 110 ? 39.653 50.329 9.704 1.00 76.10 133 THR B O 1
ATOM 2611 N N . SER B 1 111 ? 40.924 48.566 9.041 1.00 67.28 134 SER B N 1
ATOM 2612 C CA . SER B 1 111 ? 39.960 48.019 8.086 1.00 65.07 134 SER B CA 1
ATOM 2613 C C . SER B 1 111 ? 40.149 46.505 8.050 1.00 62.03 134 SER B C 1
ATOM 2614 O O . SER B 1 111 ? 41.264 46.023 7.845 1.00 59.92 134 SER B O 1
ATOM 2617 N N . VAL B 1 112 ? 39.074 45.769 8.366 1.00 54.55 135 VAL B N 1
ATOM 2618 C CA . VAL B 1 112 ? 39.036 44.312 8.418 1.00 51.05 135 VAL B CA 1
ATOM 2619 C C . VAL B 1 112 ? 37.759 43.848 7.704 1.00 56.02 135 VAL B C 1
ATOM 2620 O O . VAL B 1 112 ? 36.731 44.523 7.789 1.00 58.56 135 VAL B O 1
ATOM 2624 N N . GLN B 1 113 ? 37.825 42.715 6.996 1.00 49.65 136 GLN B N 1
ATOM 2625 C CA . GLN B 1 113 ? 36.643 42.174 6.341 1.00 49.21 136 GLN B CA 1
ATOM 2626 C C . GLN B 1 113 ? 36.356 40.801 6.858 1.00 53.69 136 GLN B C 1
ATOM 2627 O O . GLN B 1 113 ? 37.290 40.034 7.119 1.00 51.45 136 GLN B O 1
ATOM 2633 N N . VAL B 1 114 ? 35.060 40.501 7.034 1.00 52.00 137 VAL B N 1
ATOM 2634 C CA . VAL B 1 114 ? 34.568 39.192 7.453 1.00 51.04 137 VAL B CA 1
ATOM 2635 C C . VAL B 1 114 ? 33.900 38.606 6.242 1.00 55.32 137 VAL B C 1
ATOM 2636 O O . VAL B 1 114 ? 33.227 39.334 5.510 1.00 57.00 137 VAL B O 1
ATOM 2640 N N . GLU B 1 115 ? 34.050 37.319 6.001 1.00 49.33 138 GLU B N 1
ATOM 2641 C CA . GLU B 1 115 ? 33.311 36.798 4.875 1.00 49.35 138 GLU B CA 1
ATOM 2642 C C . GLU B 1 115 ? 32.804 35.401 5.117 1.00 51.05 138 GLU B C 1
ATOM 2643 O O . GLU B 1 115 ? 33.338 34.650 5.927 1.00 49.04 138 GLU B O 1
ATOM 2649 N N . TRP B 1 116 ? 31.744 35.081 4.398 1.00 48.37 139 TRP B N 1
ATOM 2650 C CA . TRP B 1 116 ? 31.123 33.775 4.330 1.00 49.18 139 TRP B CA 1
ATOM 2651 C C . TRP B 1 116 ? 31.476 33.180 2.988 1.00 50.05 139 TRP B C 1
ATOM 2652 O O . TRP B 1 116 ? 31.267 33.832 1.978 1.00 49.33 139 TRP B O 1
ATOM 2663 N N . ILE B 1 117 ? 32.005 31.967 2.966 1.00 45.26 140 ILE B N 1
ATOM 2664 C CA . ILE B 1 117 ? 32.287 31.272 1.723 1.00 45.19 140 ILE B CA 1
ATOM 2665 C C . ILE B 1 117 ? 31.300 30.127 1.643 1.00 48.89 140 ILE B C 1
ATOM 2666 O O . ILE B 1 117 ? 31.369 29.192 2.445 1.00 48.88 140 ILE B O 1
ATOM 2671 N N . PHE B 1 118 ? 30.348 30.227 0.710 1.00 44.71 141 PHE B N 1
ATOM 2672 C CA . PHE B 1 118 ? 29.344 29.203 0.458 1.00 45.49 141 PHE B CA 1
ATOM 2673 C C . PHE B 1 118 ? 30.014 28.195 -0.462 1.00 52.90 141 PHE B C 1
ATOM 2674 O O . PHE B 1 118 ? 30.170 28.429 -1.641 1.00 53.15 141 PHE B O 1
ATOM 2682 N N . VAL B 1 119 ? 30.552 27.149 0.150 1.00 53.17 142 VAL B N 1
ATOM 2683 C CA . VAL B 1 119 ? 31.404 26.088 -0.396 1.00 53.91 142 VAL B CA 1
ATOM 2684 C C . VAL B 1 119 ? 30.845 25.424 -1.650 1.00 63.95 142 VAL B C 1
ATOM 2685 O O . VAL B 1 119 ? 31.581 25.300 -2.634 1.00 63.87 142 VAL B O 1
ATOM 2705 N N . ARG B 1 122 ? 29.977 28.359 -4.535 1.00 60.91 145 ARG B N 1
ATOM 2706 C CA . ARG B 1 122 ? 31.104 29.232 -4.947 1.00 59.32 145 ARG B CA 1
ATOM 2707 C C . ARG B 1 122 ? 30.689 30.725 -4.912 1.00 58.40 145 ARG B C 1
ATOM 2708 O O . ARG B 1 122 ? 30.986 31.517 -5.805 1.00 58.29 145 ARG B O 1
ATOM 2724 N N . VAL B 1 124 ? 30.194 34.189 -2.123 1.00 53.34 147 VAL B N 1
ATOM 2725 C CA . VAL B 1 124 ? 30.817 34.889 -1.020 1.00 52.01 147 VAL B CA 1
ATOM 2726 C C . VAL B 1 124 ? 29.899 36.034 -0.554 1.00 58.21 147 VAL B C 1
ATOM 2727 O O . VAL B 1 124 ? 29.250 36.677 -1.377 1.00 60.43 147 VAL B O 1
ATOM 2753 N N . TYR B 1 127 ? 31.769 41.272 4.386 1.00 55.30 150 TYR B N 1
ATOM 2754 C CA . TYR B 1 127 ? 31.383 42.400 5.237 1.00 57.30 150 TYR B CA 1
ATOM 2755 C C . TYR B 1 127 ? 32.586 43.313 5.428 1.00 63.76 150 TYR B C 1
ATOM 2756 O O . TYR B 1 127 ? 33.592 42.860 5.967 1.00 63.15 150 TYR B O 1
ATOM 2765 N N . TYR B 1 128 ? 32.492 44.587 5.000 1.00 62.81 151 TYR B N 1
ATOM 2766 C CA . TYR B 1 128 ? 33.600 45.543 5.114 1.00 62.19 151 TYR B CA 1
ATOM 2767 C C . TYR B 1 128 ? 33.480 46.398 6.380 1.00 68.97 151 TYR B C 1
ATOM 2768 O O . TYR B 1 128 ? 32.576 47.239 6.496 1.00 70.86 151 TYR B O 1
ATOM 2777 N N . PHE B 1 129 ? 34.406 46.179 7.323 1.00 65.27 152 PHE B N 1
ATOM 2778 C CA . PHE B 1 129 ? 34.466 46.920 8.590 1.00 67.23 152 PHE B CA 1
ATOM 2779 C C . PHE B 1 129 ? 35.613 47.928 8.565 1.00 72.28 152 PHE B C 1
ATOM 2780 O O . PHE B 1 129 ? 36.677 47.655 8.012 1.00 69.66 152 PHE B O 1
ATOM 2788 N N . GLU B 1 130 ? 35.381 49.094 9.145 1.00 73.59 153 GLU B N 1
ATOM 2789 C CA . GLU B 1 130 ? 36.368 50.168 9.232 1.00 76.09 153 GLU B CA 1
ATOM 2790 C C . GLU B 1 130 ? 36.319 50.803 10.590 1.00 83.51 153 GLU B C 1
ATOM 2791 O O . GLU B 1 130 ? 35.231 51.014 11.121 1.00 85.18 153 GLU B O 1
ATOM 2797 N N . ARG B 1 131 ? 37.492 51.106 11.161 1.00 81.15 154 ARG B N 1
ATOM 2798 C CA . ARG B 1 131 ? 37.576 51.781 12.452 1.00 83.99 154 ARG B CA 1
ATOM 2799 C C . ARG B 1 131 ? 37.584 53.282 12.195 1.00 92.26 154 ARG B C 1
ATOM 2800 O O . ARG B 1 131 ? 38.571 53.827 11.696 1.00 91.67 154 ARG B O 1
ATOM 2808 N N . ILE B 1 132 ? 36.435 53.922 12.446 1.00 92.89 155 ILE B N 1
ATOM 2809 C CA . ILE B 1 132 ? 36.223 55.352 12.237 1.00 96.92 155 ILE B CA 1
ATOM 2810 C C . ILE B 1 132 ? 36.330 56.052 13.600 1.00 106.83 155 ILE B C 1
ATOM 2811 O O . ILE B 1 132 ? 35.427 55.934 14.434 1.00 108.27 155 ILE B O 1
ATOM 2821 N N . GLY B 1 134 ? 38.369 55.367 16.125 1.00 105.99 157 GLY B N 1
ATOM 2822 C CA . GLY B 1 134 ? 38.449 54.331 17.152 1.00 104.35 157 GLY B CA 1
ATOM 2823 C C . GLY B 1 134 ? 37.195 53.489 17.316 1.00 107.17 157 GLY B C 1
ATOM 2824 O O . GLY B 1 134 ? 37.165 52.602 18.172 1.00 106.23 157 GLY B O 1
ATOM 2825 N N . ALA B 1 135 ? 36.157 53.747 16.489 1.00 103.17 158 ALA B N 1
ATOM 2826 C CA . ALA B 1 135 ? 34.876 53.035 16.516 1.00 101.63 158 ALA B CA 1
ATOM 2827 C C . ALA B 1 135 ? 34.652 52.203 15.228 1.00 98.45 158 ALA B C 1
ATOM 2828 O O . ALA B 1 135 ? 34.505 52.774 14.141 1.00 97.98 158 ALA B O 1
ATOM 2830 N N . TRP B 1 136 ? 34.636 50.853 15.360 1.00 89.67 159 TRP B N 1
ATOM 2831 C CA . TRP B 1 136 ? 34.427 49.926 14.235 1.00 85.02 159 TRP B CA 1
ATOM 2832 C C . TRP B 1 136 ? 33.002 50.049 13.668 1.00 88.81 159 TRP B C 1
ATOM 2833 O O . TRP B 1 136 ? 32.023 49.991 14.415 1.00 90.31 159 TRP B O 1
ATOM 2852 N N . LEU B 1 138 ? 30.324 48.966 10.125 1.00 78.53 161 LEU B N 1
ATOM 2853 C CA . LEU B 1 138 ? 30.074 48.189 8.918 1.00 75.65 161 LEU B CA 1
ATOM 2854 C C . LEU B 1 138 ? 29.834 49.210 7.805 1.00 79.32 161 LEU B C 1
ATOM 2855 O O . LEU B 1 138 ? 28.921 50.031 7.906 1.00 82.60 161 LEU B O 1
ATOM 2860 N N . GLU B 1 139 ? 30.704 49.204 6.792 1.00 73.29 162 GLU B N 1
ATOM 2861 C CA . GLU B 1 139 ? 30.694 50.171 5.697 1.00 75.00 162 GLU B CA 1
ATOM 2862 C C . GLU B 1 139 ? 29.985 49.668 4.439 1.00 78.29 162 GLU B C 1
ATOM 2863 O O . GLU B 1 139 ? 29.422 50.486 3.716 1.00 79.47 162 GLU B O 1
ATOM 2869 N N . ALA B 1 140 ? 30.062 48.349 4.144 1.00 72.03 163 ALA B N 1
ATOM 2870 C CA . ALA B 1 140 ? 29.472 47.737 2.952 1.00 71.21 163 ALA B CA 1
ATOM 2871 C C . ALA B 1 140 ? 29.429 46.217 3.041 1.00 72.92 163 ALA B C 1
ATOM 2872 O O . ALA B 1 140 ? 30.175 45.619 3.829 1.00 71.85 163 ALA B O 1
ATOM 2874 N N . ILE B 1 141 ? 28.583 45.592 2.171 1.00 67.84 164 ILE B N 1
ATOM 2875 C CA . ILE B 1 141 ? 28.433 44.142 1.980 1.00 64.23 164 ILE B CA 1
ATOM 2876 C C . ILE B 1 141 ? 28.468 43.806 0.478 1.00 66.23 164 ILE B C 1
ATOM 2877 O O . ILE B 1 141 ? 27.834 44.483 -0.319 1.00 67.15 164 ILE B O 1
ATOM 2882 N N . ASN B 1 142 ? 29.189 42.755 0.097 1.00 59.58 165 ASN B N 1
ATOM 2883 C CA . ASN B 1 142 ? 29.161 42.305 -1.282 1.00 58.88 165 ASN B CA 1
ATOM 2884 C C . ASN B 1 142 ? 28.784 40.817 -1.291 1.00 60.50 165 ASN B C 1
ATOM 2885 O O . ASN B 1 142 ? 29.506 39.991 -0.722 1.00 55.46 165 ASN B O 1
ATOM 2890 N N . LEU B 1 143 ? 27.601 40.508 -1.871 1.00 58.75 166 LEU B N 1
ATOM 2891 C CA . LEU B 1 143 ? 27.099 39.147 -2.058 1.00 57.31 166 LEU B CA 1
ATOM 2892 C C . LEU B 1 143 ? 27.315 38.832 -3.519 1.00 62.10 166 LEU B C 1
ATOM 2893 O O . LEU B 1 143 ? 26.654 39.410 -4.366 1.00 62.44 166 LEU B O 1
ATOM 2898 N N . ARG B 1 144 ? 28.277 37.980 -3.826 1.00 58.79 167 ARG B N 1
ATOM 2899 C CA . ARG B 1 144 ? 28.648 37.742 -5.225 1.00 59.66 167 ARG B CA 1
ATOM 2900 C C . ARG B 1 144 ? 29.362 36.409 -5.422 1.00 63.61 167 ARG B C 1
ATOM 2901 O O . ARG B 1 144 ? 29.779 35.795 -4.422 1.00 62.49 167 ARG B O 1
ATOM 2909 N N . PRO B 1 145 ? 29.623 35.988 -6.697 1.00 59.49 168 PRO B N 1
ATOM 2910 C CA . PRO B 1 145 ? 30.418 34.778 -6.907 1.00 56.68 168 PRO B CA 1
ATOM 2911 C C . PRO B 1 145 ? 31.805 34.991 -6.354 1.00 56.46 168 PRO B C 1
ATOM 2912 O O . PRO B 1 145 ? 32.270 36.132 -6.215 1.00 54.10 168 PRO B O 1
ATOM 2916 N N . ILE B 1 146 ? 32.441 33.892 -5.970 1.00 52.64 169 ILE B N 1
ATOM 2917 C CA . ILE B 1 146 ? 33.814 33.900 -5.473 1.00 49.80 169 ILE B CA 1
ATOM 2918 C C . ILE B 1 146 ? 34.737 34.533 -6.565 1.00 55.63 169 ILE B C 1
ATOM 2919 O O . ILE B 1 146 ? 34.520 34.324 -7.759 1.00 55.12 169 ILE B O 1
ATOM 2924 N N . GLU B 1 147 ? 35.686 35.366 -6.134 1.00 54.07 170 GLU B N 1
ATOM 2925 C CA . GLU B 1 147 ? 36.675 36.089 -6.954 1.00 54.80 170 GLU B CA 1
ATOM 2926 C C . GLU B 1 147 ? 38.036 35.437 -6.894 1.00 56.11 170 GLU B C 1
ATOM 2927 O O . GLU B 1 147 ? 38.221 34.401 -6.247 1.00 54.18 170 GLU B O 1
ATOM 2933 N N . GLU B 1 148 ? 39.003 36.105 -7.521 1.00 53.58 171 GLU B N 1
ATOM 2934 C CA A GLU B 1 148 ? 40.414 35.728 -7.521 0.50 52.49 171 GLU B CA 1
ATOM 2935 C CA B GLU B 1 148 ? 40.390 35.650 -7.492 0.50 52.58 171 GLU B CA 1
ATOM 2936 C C . GLU B 1 148 ? 40.993 36.015 -6.125 1.00 54.48 171 GLU B C 1
ATOM 2937 O O . GLU B 1 148 ? 40.532 36.957 -5.464 1.00 53.54 171 GLU B O 1
ATOM 2948 N N . ASN B 1 149 ? 41.961 35.197 -5.660 1.00 49.43 172 ASN B N 1
ATOM 2949 C CA . ASN B 1 149 ? 42.632 35.333 -4.357 1.00 47.10 172 ASN B CA 1
ATOM 2950 C C . ASN B 1 149 ? 41.627 35.219 -3.194 1.00 50.50 172 ASN B C 1
ATOM 2951 O O . ASN B 1 149 ? 41.667 35.977 -2.215 1.00 49.70 172 ASN B O 1
ATOM 2956 N N . GLU B 1 150 ? 40.731 34.232 -3.315 1.00 47.73 173 GLU B N 1
ATOM 2957 C CA . GLU B 1 150 ? 39.704 33.944 -2.327 1.00 46.77 173 GLU B CA 1
ATOM 2958 C C . GLU B 1 150 ? 39.613 32.450 -2.069 1.00 46.77 173 GLU B C 1
ATOM 2959 O O . GLU B 1 150 ? 38.563 31.957 -1.651 1.00 45.18 173 GLU B O 1
ATOM 2965 N N . ASN B 1 151 ? 40.738 31.734 -2.309 1.00 42.44 174 ASN B N 1
ATOM 2966 C CA . ASN B 1 151 ? 40.956 30.295 -2.039 1.00 41.83 174 ASN B CA 1
ATOM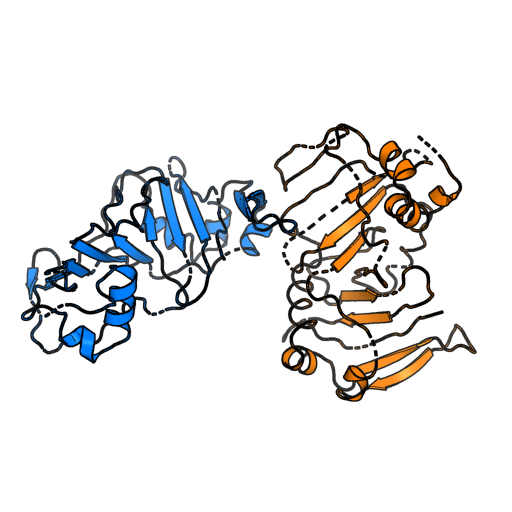 2967 C C . ASN B 1 151 ? 39.935 29.394 -2.759 1.00 46.28 174 ASN B C 1
ATOM 2968 O O . ASN B 1 151 ? 39.634 28.294 -2.290 1.00 44.92 174 ASN B O 1
ATOM 2973 N N . GLU B 1 152 ? 39.436 29.851 -3.919 1.00 43.59 175 GLU B N 1
ATOM 2974 C CA . GLU B 1 152 ? 38.414 29.139 -4.679 1.00 45.32 175 GLU B CA 1
ATOM 2975 C C . GLU B 1 152 ? 38.753 27.657 -4.910 1.00 48.47 175 GLU B C 1
ATOM 2976 O O . GLU B 1 152 ? 37.912 26.820 -4.602 1.00 48.25 175 GLU B O 1
ATOM 2982 N N . ASP B 1 153 ? 39.954 27.333 -5.451 1.00 46.02 176 ASP B N 1
ATOM 2983 C CA . ASP B 1 153 ? 40.331 25.941 -5.770 1.00 46.68 176 ASP B CA 1
ATOM 2984 C C . ASP B 1 153 ? 40.321 25.066 -4.513 1.00 48.57 176 ASP B C 1
ATOM 2985 O O . ASP B 1 153 ? 39.708 23.996 -4.473 1.00 49.48 176 ASP B O 1
ATOM 2990 N N . PHE B 1 154 ? 40.987 25.527 -3.489 1.00 41.65 177 PHE B N 1
ATOM 2991 C CA . PHE B 1 154 ? 40.999 24.830 -2.220 1.00 39.31 177 PHE B CA 1
ATOM 2992 C C . PHE B 1 154 ? 39.550 24.650 -1.655 1.00 45.17 177 PHE B C 1
ATOM 2993 O O . PHE B 1 154 ? 39.236 23.584 -1.126 1.00 44.95 177 PHE B O 1
ATOM 3001 N N . VAL B 1 155 ? 38.717 25.701 -1.703 1.00 43.91 178 VAL B N 1
ATOM 3002 C CA . VAL B 1 155 ? 37.330 25.691 -1.177 1.00 46.24 178 VAL B CA 1
ATOM 3003 C C . VAL B 1 155 ? 36.476 24.567 -1.839 1.00 51.70 178 VAL B C 1
ATOM 3004 O O . VAL B 1 155 ? 35.747 23.878 -1.111 1.00 52.25 178 VAL B O 1
ATOM 3008 N N . GLU B 1 156 ? 36.591 24.363 -3.179 1.00 48.58 179 GLU B N 1
ATOM 3009 C CA A GLU B 1 156 ? 35.867 23.314 -3.902 0.50 50.15 179 GLU B CA 1
ATOM 3010 C CA B GLU B 1 156 ? 35.846 23.305 -3.888 0.50 50.21 179 GLU B CA 1
ATOM 3011 C C . GLU B 1 156 ? 36.322 21.929 -3.384 1.00 52.50 179 GLU B C 1
ATOM 3012 O O . GLU B 1 156 ? 35.491 21.051 -3.084 1.00 53.61 179 GLU B O 1
ATOM 3023 N N . PHE B 1 157 ? 37.657 21.770 -3.233 1.00 44.70 180 PHE B N 1
ATOM 3024 C CA . PHE B 1 157 ? 38.225 20.524 -2.716 1.00 44.07 180 PHE B CA 1
ATOM 3025 C C . PHE B 1 157 ? 37.718 20.298 -1.281 1.00 48.73 180 PHE B C 1
ATOM 3026 O O . PHE B 1 157 ? 37.356 19.175 -0.922 1.00 50.03 180 PHE B O 1
ATOM 3034 N N . PHE B 1 158 ? 37.731 21.376 -0.462 1.00 44.65 181 PHE B N 1
ATOM 3035 C CA . PHE B 1 158 ? 37.360 21.308 0.946 1.00 43.40 181 PHE B CA 1
ATOM 3036 C C . PHE B 1 158 ? 35.929 20.822 1.147 1.00 49.41 181 PHE B C 1
ATOM 3037 O O . PHE B 1 158 ? 35.722 19.999 2.035 1.00 49.66 181 PHE B O 1
ATOM 3045 N N . GLY B 1 159 ? 34.983 21.281 0.323 1.00 47.74 182 GLY B N 1
ATOM 3046 C CA . GLY B 1 159 ? 33.595 20.812 0.382 1.00 48.94 182 GLY B CA 1
ATOM 3047 C C . GLY B 1 159 ? 33.483 19.309 0.217 1.00 54.37 182 GLY B C 1
ATOM 3048 O O . GLY B 1 159 ? 32.727 18.667 0.948 1.00 56.64 182 GLY B O 1
ATOM 3049 N N . HIS B 1 160 ? 34.267 18.739 -0.723 1.00 50.98 183 HIS B N 1
ATOM 3050 C CA A HIS B 1 160 ? 34.293 17.298 -0.974 0.50 52.12 183 HIS B CA 1
ATOM 3051 C CA B HIS B 1 160 ? 34.298 17.298 -0.986 0.50 52.80 183 HIS B CA 1
ATOM 3052 C C . HIS B 1 160 ? 35.014 16.574 0.167 1.00 55.32 183 HIS B C 1
ATOM 3053 O O . HIS B 1 160 ? 34.528 15.546 0.632 1.00 57.68 183 HIS B O 1
ATOM 3066 N N . PHE B 1 161 ? 36.147 17.136 0.655 1.00 46.76 184 PHE B N 1
ATOM 3067 C CA . PHE B 1 161 ? 36.943 16.589 1.769 1.00 44.86 184 PHE B CA 1
ATOM 3068 C C . PHE B 1 161 ? 36.094 16.494 3.050 1.00 50.49 184 PHE B C 1
ATOM 3069 O O . PHE B 1 161 ? 36.164 15.483 3.753 1.00 51.04 184 PHE B O 1
ATOM 3077 N N . ALA B 1 162 ? 35.306 17.546 3.348 1.00 48.21 185 ALA B N 1
ATOM 3078 C CA . ALA B 1 162 ? 34.488 17.643 4.559 1.00 49.74 185 ALA B CA 1
ATOM 3079 C C . ALA B 1 162 ? 33.240 16.745 4.543 1.00 60.94 185 ALA B C 1
ATOM 3080 O O . ALA B 1 162 ? 32.713 16.460 5.628 1.00 63.25 185 ALA B O 1
ATOM 3082 N N . THR B 1 163 ? 32.749 16.318 3.347 1.00 59.63 186 THR B N 1
ATOM 3083 C CA . THR B 1 163 ? 31.488 15.562 3.233 1.00 62.48 186 THR B CA 1
ATOM 3084 C C . THR B 1 163 ? 31.599 14.121 2.706 1.00 69.54 186 THR B C 1
ATOM 3085 O O . THR B 1 163 ? 30.635 13.363 2.851 1.00 71.48 186 THR B O 1
ATOM 3089 N N . ASP B 1 164 ? 32.720 13.752 2.078 1.00 66.02 187 ASP B N 1
ATOM 3090 C CA . ASP B 1 164 ? 32.906 12.405 1.554 1.00 67.87 187 ASP B CA 1
ATOM 3091 C C . ASP B 1 164 ? 34.112 11.766 2.266 1.00 72.59 187 ASP B C 1
ATOM 3092 O O . ASP B 1 164 ? 35.259 12.106 1.970 1.00 70.63 187 ASP B O 1
ATOM 3097 N N . SER B 1 165 ? 33.830 10.827 3.195 1.00 71.26 188 SER B N 1
ATOM 3098 C CA . SER B 1 165 ? 34.815 10.107 4.016 1.00 71.40 188 SER B CA 1
ATOM 3099 C C . SER B 1 165 ? 35.805 9.287 3.179 1.00 72.65 188 SER B C 1
ATOM 3100 O O . SER B 1 165 ? 36.960 9.141 3.590 1.00 70.91 188 SER B O 1
ATOM 3103 N N . ILE B 1 166 ? 35.342 8.717 2.041 1.00 68.15 189 ILE B N 1
ATOM 3104 C CA . ILE B 1 166 ? 36.176 7.909 1.145 1.00 68.27 189 ILE B CA 1
ATOM 3105 C C . ILE B 1 166 ? 37.177 8.840 0.431 1.00 68.54 189 ILE B C 1
ATOM 3106 O O . ILE B 1 166 ? 38.368 8.540 0.402 1.00 67.22 189 ILE B O 1
ATOM 3111 N N . PHE B 1 167 ? 36.690 9.981 -0.108 1.00 63.11 190 PHE B N 1
ATOM 3112 C CA . PHE B 1 167 ? 37.532 10.990 -0.753 1.00 60.25 190 PHE B CA 1
ATOM 3113 C C . PHE B 1 167 ? 38.527 11.541 0.275 1.00 60.80 190 PHE B C 1
ATOM 3114 O O . PHE B 1 167 ? 39.724 11.611 -0.016 1.00 59.91 190 PHE B O 1
ATOM 3122 N N . GLN B 1 168 ? 38.032 11.865 1.489 1.00 54.88 191 GLN B N 1
ATOM 3123 C CA . GLN B 1 168 ? 38.838 12.372 2.592 1.00 52.54 191 GLN B CA 1
ATOM 3124 C C . GLN B 1 168 ? 39.994 11.424 2.900 1.00 58.13 191 GLN B C 1
ATOM 3125 O O . GLN B 1 168 ? 41.133 11.872 2.969 1.00 56.36 191 GLN B O 1
ATOM 3131 N N . SER B 1 169 ? 39.712 10.115 3.020 1.00 57.86 192 SER B N 1
ATOM 3132 C CA . SER B 1 169 ? 40.715 9.086 3.306 1.00 58.53 192 SER B CA 1
ATOM 3133 C C . SER B 1 169 ? 41.798 8.995 2.206 1.00 62.25 192 SER B C 1
ATOM 3134 O O . SER B 1 169 ? 42.946 8.664 2.513 1.00 62.11 192 SER B O 1
ATOM 3137 N N . ARG B 1 170 ? 41.443 9.320 0.946 1.00 58.80 193 ARG B N 1
ATOM 3138 C CA . ARG B 1 170 ? 42.380 9.291 -0.183 1.00 59.09 193 ARG B CA 1
ATOM 3139 C C . ARG B 1 170 ? 43.191 10.598 -0.288 1.00 59.77 193 ARG B C 1
ATOM 3140 O O . ARG B 1 170 ? 44.137 10.655 -1.073 1.00 59.97 193 ARG B O 1
ATOM 3148 N N . ARG B 1 171 ? 42.807 11.648 0.475 1.00 53.81 194 ARG B N 1
ATOM 3149 C CA . ARG B 1 171 ? 43.445 12.969 0.416 1.00 50.62 194 ARG B CA 1
ATOM 3150 C C . ARG B 1 171 ? 44.115 13.368 1.754 1.00 52.96 194 ARG B C 1
ATOM 3151 O O . ARG B 1 171 ? 44.139 14.544 2.128 1.00 49.59 194 ARG B O 1
ATOM 3159 N N . ILE B 1 172 ? 44.688 12.372 2.450 1.00 51.38 195 ILE B N 1
ATOM 3160 C CA . ILE B 1 172 ? 45.433 12.545 3.698 1.00 49.86 195 ILE B CA 1
ATOM 3161 C C . ILE B 1 172 ? 46.775 11.875 3.506 1.00 55.58 195 ILE B C 1
ATOM 3162 O O . ILE B 1 172 ? 46.812 10.703 3.112 1.00 56.77 195 ILE B O 1
ATOM 3167 N N . ARG B 1 173 ? 47.876 12.613 3.760 1.00 51.64 196 ARG B N 1
ATOM 3168 C CA . ARG B 1 173 ? 49.224 12.069 3.647 1.00 53.17 196 ARG B CA 1
ATOM 3169 C C . ARG B 1 173 ? 49.379 10.972 4.707 1.00 62.05 196 ARG B C 1
ATOM 3170 O O . ARG B 1 173 ? 48.886 11.120 5.831 1.00 61.65 196 ARG B O 1
ATOM 3178 N N . GLN B 1 174 ? 49.972 9.843 4.327 1.00 61.45 197 GLN B N 1
ATOM 3179 C CA . GLN B 1 174 ? 50.139 8.750 5.266 1.00 62.86 197 GLN B CA 1
ATOM 3180 C C . GLN B 1 174 ? 51.620 8.472 5.496 1.00 68.96 197 GLN B C 1
ATOM 3181 O O . GLN B 1 174 ? 52.345 8.187 4.544 1.00 71.06 197 GLN B O 1
ATOM 3187 N N . PRO B 1 175 ? 52.104 8.634 6.749 1.00 64.68 198 PRO B N 1
ATOM 3188 C CA . PRO B 1 175 ? 51.344 9.011 7.951 1.00 62.41 198 PRO B CA 1
ATOM 3189 C C . PRO B 1 175 ? 51.103 10.520 8.041 1.00 59.32 198 PRO B C 1
ATOM 3190 O O . PRO B 1 175 ? 51.830 11.308 7.442 1.00 58.69 198 PRO B O 1
ATOM 3194 N N . LEU B 1 176 ? 50.046 10.910 8.756 1.00 51.98 199 LEU B N 1
ATOM 3195 C CA . LEU B 1 176 ? 49.678 12.311 8.958 1.00 47.93 199 LEU B CA 1
ATOM 3196 C C . LEU B 1 176 ? 50.469 12.886 10.134 1.00 47.80 199 LEU B C 1
ATOM 3197 O O . LEU B 1 176 ? 50.452 12.297 11.214 1.00 46.84 199 LEU B O 1
ATOM 3202 N N . VAL B 1 177 ? 51.156 14.016 9.937 1.00 43.21 200 VAL B N 1
ATOM 3203 C CA . VAL B 1 177 ? 51.915 14.648 11.034 1.00 41.99 200 VAL B CA 1
ATOM 3204 C C . VAL B 1 177 ? 50.907 15.238 12.033 1.00 45.34 200 VAL B C 1
ATOM 3205 O O . VAL B 1 177 ? 49.949 15.920 11.639 1.00 43.54 200 VAL B O 1
ATOM 3209 N N . PHE B 1 178 ? 51.092 14.902 13.306 1.00 41.90 201 PHE B N 1
ATOM 3210 C CA . PHE B 1 178 ? 50.237 15.375 14.382 1.00 40.59 201 PHE B CA 1
ATOM 3211 C C . PHE B 1 178 ? 51.087 16.058 15.422 1.00 43.87 201 PHE B C 1
ATOM 3212 O O . PHE B 1 178 ? 51.991 15.446 15.998 1.00 43.98 201 PHE B O 1
ATOM 3220 N N . VAL B 1 179 ? 50.796 17.336 15.651 1.00 40.22 202 VAL B N 1
ATOM 3221 C CA . VAL B 1 179 ? 51.571 18.215 16.524 1.00 40.55 202 VAL B CA 1
ATOM 3222 C C . VAL B 1 179 ? 50.654 18.931 17.494 1.00 45.81 202 VAL B C 1
ATOM 3223 O O . VAL B 1 179 ? 49.549 19.297 17.145 1.00 44.66 202 VAL B O 1
ATOM 3227 N N . THR B 1 180 ? 51.100 19.074 18.732 1.00 43.97 203 THR B N 1
ATOM 3228 C CA . THR B 1 180 ? 50.419 19.851 19.748 1.00 43.99 203 THR B CA 1
ATOM 3229 C C . THR B 1 180 ? 51.497 20.699 20.356 1.00 49.96 203 THR B C 1
ATOM 3230 O O . THR B 1 180 ? 52.684 20.341 20.325 1.00 48.63 203 THR B O 1
ATOM 3234 N N . THR B 1 181 ? 51.089 21.772 20.985 1.00 49.26 204 THR B N 1
ATOM 3235 C CA . THR B 1 181 ? 52.007 22.593 21.748 1.00 50.26 204 THR B CA 1
ATOM 3236 C C . THR B 1 181 ? 52.373 21.787 22.996 1.00 55.16 204 THR B C 1
ATOM 3237 O O . THR B 1 181 ? 51.574 20.976 23.493 1.00 57.34 204 THR B O 1
ATOM 3241 N N . ASP B 1 182 ? 53.590 21.970 23.477 1.00 49.63 205 ASP B N 1
ATOM 3242 C CA . ASP B 1 182 ? 54.073 21.265 24.640 1.00 49.73 205 ASP B CA 1
ATOM 3243 C C . ASP B 1 182 ? 53.666 22.082 25.893 1.00 55.17 205 ASP B C 1
ATOM 3244 O O . ASP B 1 182 ? 54.134 23.207 26.050 1.00 56.58 205 ASP B O 1
ATOM 3249 N N . PRO B 1 183 ? 52.798 21.558 26.790 1.00 51.33 206 PRO B N 1
ATOM 3250 C CA . PRO B 1 183 ? 52.319 22.380 27.911 1.00 53.26 206 PRO B CA 1
ATOM 3251 C C . PRO B 1 183 ? 53.385 22.725 28.941 1.00 62.08 206 PRO B C 1
ATOM 3252 O O . PRO B 1 183 ? 53.122 23.532 29.839 1.00 63.64 206 PRO B O 1
ATOM 3256 N N . ASP B 1 184 ? 54.558 22.076 28.845 1.00 60.62 207 ASP B N 1
ATOM 3257 C CA . ASP B 1 184 ? 55.673 22.293 29.764 1.00 62.37 207 ASP B CA 1
ATOM 3258 C C . ASP B 1 184 ? 56.691 23.290 29.190 1.00 66.54 207 ASP B C 1
ATOM 3259 O O . ASP B 1 184 ? 57.423 23.889 29.969 1.00 67.89 207 ASP B O 1
ATOM 3264 N N . ASP B 1 185 ? 56.737 23.467 27.849 1.00 62.38 208 ASP B N 1
ATOM 3265 C CA . ASP B 1 185 ? 57.718 24.320 27.175 1.00 62.25 208 ASP B CA 1
ATOM 3266 C C . ASP B 1 185 ? 57.172 24.878 25.859 1.00 65.13 208 ASP B C 1
ATOM 3267 O O . ASP B 1 185 ? 56.866 24.109 24.948 1.00 62.48 208 ASP B O 1
ATOM 3272 N N . ASP B 1 186 ? 57.159 26.227 25.721 1.00 64.06 209 ASP B N 1
ATOM 3273 C CA . ASP B 1 186 ? 56.662 26.920 24.512 1.00 62.75 209 ASP B CA 1
ATOM 3274 C C . ASP B 1 186 ? 57.577 26.767 23.305 1.00 69.46 209 ASP B C 1
ATOM 3275 O O . ASP B 1 186 ? 57.115 26.885 22.180 1.00 68.95 209 ASP B O 1
ATOM 3280 N N . PHE B 1 187 ? 58.854 26.512 23.522 1.00 70.55 210 PHE B N 1
ATOM 3281 C CA . PHE B 1 187 ? 59.793 26.351 22.413 1.00 70.80 210 PHE B CA 1
ATOM 3282 C C . PHE B 1 187 ? 59.768 24.930 21.856 1.00 73.49 210 PHE B C 1
ATOM 3283 O O . PHE B 1 187 ? 60.445 24.658 20.855 1.00 72.21 210 PHE B O 1
ATOM 3291 N N . SER B 1 188 ? 59.024 24.014 22.493 1.00 68.32 211 SER B N 1
ATOM 3292 C CA . SER B 1 188 ? 58.950 22.677 21.938 1.00 66.22 211 SER B CA 1
ATOM 3293 C C . SER B 1 188 ? 57.511 22.346 21.560 1.00 64.54 211 SER B C 1
ATOM 3294 O O . SER B 1 188 ? 56.572 23.098 21.841 1.00 61.71 211 SER B O 1
ATOM 3297 N N . ILE B 1 189 ? 57.368 21.246 20.847 1.00 57.94 212 ILE B N 1
ATOM 3298 C CA . ILE B 1 189 ? 56.109 20.702 20.404 1.00 54.40 212 ILE B CA 1
ATOM 3299 C C . ILE B 1 189 ? 56.107 19.219 20.739 1.00 53.80 212 ILE B C 1
ATOM 3300 O O . ILE B 1 189 ? 57.170 18.615 20.918 1.00 52.47 212 ILE B O 1
ATOM 3305 N N . LEU B 1 190 ? 54.916 18.630 20.806 1.00 46.52 213 LEU B N 1
ATOM 3306 C CA . LEU B 1 190 ? 54.784 17.190 20.992 1.00 44.64 213 LEU B CA 1
ATOM 3307 C C . LEU B 1 190 ? 54.430 16.704 19.620 1.00 47.33 213 LEU B C 1
ATOM 3308 O O . LEU B 1 190 ? 53.478 17.196 19.017 1.00 45.78 213 LEU B O 1
ATOM 3313 N N . GLU B 1 191 ? 55.252 15.845 19.061 1.00 44.25 214 GLU B N 1
ATOM 3314 C CA . GLU B 1 191 ? 55.029 15.481 17.681 1.00 42.61 214 GLU B CA 1
ATOM 3315 C C . GLU B 1 191 ? 54.917 13.999 17.524 1.00 46.17 214 GLU B C 1
ATOM 3316 O O . GLU B 1 191 ? 55.747 13.253 18.016 1.00 46.61 214 GLU B O 1
ATOM 3322 N N . THR B 1 192 ? 53.893 13.578 16.807 1.00 42.57 215 THR B N 1
ATOM 3323 C CA . THR B 1 192 ? 53.673 12.181 16.508 1.00 42.97 215 THR B CA 1
ATOM 3324 C C . THR B 1 192 ? 53.079 12.083 15.095 1.00 45.70 215 THR B C 1
ATOM 3325 O O . THR B 1 192 ? 53.034 13.058 14.374 1.00 43.04 215 THR B O 1
ATOM 3329 N N . THR B 1 193 ? 52.632 10.902 14.713 1.00 45.07 216 THR B N 1
ATOM 3330 C CA . THR B 1 193 ? 51.978 10.680 13.434 1.00 44.68 216 THR B CA 1
ATOM 3331 C C . THR B 1 193 ? 50.674 9.944 13.707 1.00 48.80 216 THR B C 1
ATOM 3332 O O . THR B 1 193 ? 50.593 9.200 14.692 1.00 47.34 216 THR B O 1
ATOM 3336 N N . LEU B 1 194 ? 49.671 10.140 12.839 1.00 44.94 217 LEU B N 1
ATOM 3337 C CA . LEU B 1 194 ? 48.394 9.460 12.917 1.00 45.69 217 LEU B CA 1
ATOM 3338 C C . LEU B 1 194 ? 48.168 8.636 11.674 1.00 51.18 217 LEU B C 1
ATOM 3339 O O . LEU B 1 194 ? 48.441 9.121 10.571 1.00 50.05 217 LEU B O 1
ATOM 3344 N N . ASP B 1 195 ? 47.582 7.435 11.825 1.00 49.91 218 ASP B N 1
ATOM 3345 C CA . ASP B 1 195 ? 47.136 6.633 10.682 1.00 51.61 218 ASP B CA 1
ATOM 3346 C C . ASP B 1 195 ? 45.704 7.084 10.365 1.00 56.00 218 ASP B C 1
ATOM 3347 O O . ASP B 1 195 ? 45.198 7.949 11.080 1.00 54.44 218 ASP B O 1
ATOM 3352 N N . LEU B 1 196 ? 45.057 6.523 9.329 1.00 55.34 219 LEU B N 1
ATOM 3353 C CA A LEU B 1 196 ? 43.713 6.954 8.933 0.50 55.63 219 LEU B CA 1
ATOM 3354 C CA B LEU B 1 196 ? 43.710 6.907 8.915 0.50 55.98 219 LEU B CA 1
ATOM 3355 C C . LEU B 1 196 ? 42.671 6.704 10.025 1.00 61.57 219 LEU B C 1
ATOM 3356 O O . LEU B 1 196 ? 41.816 7.567 10.221 1.00 61.14 219 LEU B O 1
ATOM 3365 N N . ASN B 1 197 ? 42.743 5.558 10.749 1.00 60.50 220 ASN B N 1
ATOM 3366 C CA . ASN B 1 197 ? 41.804 5.279 11.836 1.00 61.67 220 ASN B CA 1
ATOM 3367 C C . ASN B 1 197 ? 41.980 6.274 12.990 1.00 63.25 220 ASN B C 1
ATOM 3368 O O . ASN B 1 197 ? 40.987 6.697 13.575 1.00 64.01 220 ASN B O 1
ATOM 3373 N N . GLN B 1 198 ? 43.222 6.662 13.294 1.00 57.69 221 GLN B N 1
ATOM 3374 C CA . GLN B 1 198 ? 43.513 7.631 14.349 1.00 56.16 221 GLN B CA 1
ATOM 3375 C C . GLN B 1 198 ? 43.043 9.038 13.938 1.00 58.39 221 GLN B C 1
ATOM 3376 O O . GLN B 1 198 ? 42.547 9.775 14.788 1.00 57.95 221 GLN B O 1
ATOM 3382 N N . TRP B 1 199 ? 43.160 9.397 12.643 1.00 53.59 222 TRP B N 1
ATOM 3383 C CA . TRP B 1 199 ? 42.673 10.693 12.163 1.00 51.75 222 TRP B CA 1
ATOM 3384 C C . TRP B 1 199 ? 41.143 10.765 12.328 1.00 59.83 222 TRP B C 1
ATOM 3385 O O . TRP B 1 199 ? 40.635 11.798 12.764 1.00 57.61 222 TRP B O 1
ATOM 3396 N N . PHE B 1 200 ? 40.425 9.677 12.014 1.00 62.72 223 PHE B N 1
ATOM 3397 C CA . PHE B 1 200 ? 38.969 9.688 12.145 1.00 66.35 223 PHE B CA 1
ATOM 3398 C C . PHE B 1 200 ? 38.532 9.878 13.608 1.00 68.03 223 PHE B C 1
ATOM 3399 O O . PHE B 1 200 ? 37.527 10.543 13.841 1.00 68.31 223 PHE B O 1
ATOM 3407 N N . ALA B 1 201 ? 39.339 9.409 14.575 1.00 62.18 224 ALA B N 1
ATOM 3408 C CA . ALA B 1 201 ? 39.064 9.528 16.006 1.00 61.91 224 ALA B CA 1
ATOM 3409 C C . ALA B 1 201 ? 39.458 10.895 16.600 1.00 62.57 224 ALA B C 1
ATOM 3410 O O . ALA B 1 201 ? 38.853 11.314 17.585 1.00 63.80 224 ALA B O 1
ATOM 3412 N N . PHE B 1 202 ? 40.484 11.561 16.044 1.00 53.42 225 PHE B N 1
ATOM 3413 C CA . PHE B 1 202 ? 41.003 12.820 16.575 1.00 50.91 225 PHE B CA 1
ATOM 3414 C C . PHE B 1 202 ? 40.512 14.070 15.833 1.00 53.52 225 PHE B C 1
ATOM 3415 O O . PHE B 1 202 ? 40.646 15.191 16.354 1.00 50.19 225 PHE B O 1
ATOM 3434 N N . PRO B 1 204 ? 38.749 17.243 14.111 1.00 46.51 227 PRO B N 1
ATOM 3435 C CA . PRO B 1 204 ? 37.707 18.177 14.568 1.00 47.15 227 PRO B CA 1
ATOM 3436 C C . PRO B 1 204 ? 36.497 18.117 13.628 1.00 52.89 227 PRO B C 1
ATOM 3437 O O . PRO B 1 204 ? 36.604 17.568 12.525 1.00 51.95 227 PRO B O 1
ATOM 3441 N N . ALA B 1 205 ? 35.370 18.733 14.029 1.00 51.03 228 ALA B N 1
ATOM 3442 C CA . ALA B 1 205 ? 34.207 18.872 13.156 1.00 51.13 228 ALA B CA 1
ATOM 3443 C C . ALA B 1 205 ? 34.616 19.751 11.970 1.00 54.19 228 ALA B C 1
ATOM 3444 O O . ALA B 1 205 ? 35.413 20.685 12.146 1.00 51.61 228 ALA B O 1
ATOM 3446 N N . LEU B 1 206 ? 34.179 19.386 10.763 1.00 52.52 229 LEU B N 1
ATOM 3447 C CA . LEU B 1 206 ? 34.516 20.126 9.538 1.00 51.89 229 LEU B CA 1
ATOM 3448 C C . LEU B 1 206 ? 33.262 20.717 8.918 1.00 59.38 229 LEU B C 1
ATOM 3449 O O . LEU B 1 206 ? 32.269 19.998 8.776 1.00 59.67 229 LEU B O 1
ATOM 3454 N N . PRO B 1 207 ? 33.265 22.027 8.580 1.00 57.12 230 PRO B N 1
ATOM 3455 C CA . PRO B 1 207 ? 32.047 22.621 8.000 1.00 58.53 230 PRO B CA 1
ATOM 3456 C C . PRO B 1 207 ? 31.825 22.137 6.575 1.00 64.19 230 PRO B C 1
ATOM 3457 O O . PRO B 1 207 ? 32.742 22.146 5.759 1.00 62.06 230 PRO B O 1
ATOM 3461 N N . ALA B 1 208 ? 30.604 21.682 6.298 1.00 64.84 231 ALA B N 1
ATOM 3462 C CA . ALA B 1 208 ? 30.213 21.123 5.007 1.00 66.27 231 ALA B CA 1
ATOM 3463 C C . ALA B 1 208 ? 29.729 22.168 4.009 1.00 69.26 231 ALA B C 1
ATOM 3464 O O . ALA B 1 208 ? 30.034 22.061 2.819 1.00 68.96 231 ALA B O 1
ATOM 3466 N N . ASP B 1 209 ? 28.973 23.161 4.489 1.00 65.52 232 ASP B N 1
ATOM 3467 C CA . ASP B 1 209 ? 28.295 24.145 3.651 1.00 65.58 232 ASP B CA 1
ATOM 3468 C C . ASP B 1 209 ? 28.968 25.505 3.555 1.00 63.99 232 ASP B C 1
ATOM 3469 O O . ASP B 1 209 ? 28.963 26.105 2.485 1.00 62.83 232 ASP B O 1
ATOM 3485 N N . LEU B 1 211 ? 32.241 28.240 5.029 1.00 49.51 234 LEU B N 1
ATOM 3486 C CA . LEU B 1 211 ? 33.460 28.596 5.718 1.00 48.11 234 LEU B CA 1
ATOM 3487 C C . LEU B 1 211 ? 33.425 30.069 6.017 1.00 51.18 234 LEU B C 1
ATOM 3488 O O . LEU B 1 211 ? 32.824 30.836 5.262 1.00 51.92 234 LEU B O 1
ATOM 3493 N N . SER B 1 212 ? 34.069 30.487 7.082 1.00 44.44 235 SER B N 1
ATOM 3494 C CA . SER B 1 212 ? 34.244 31.911 7.311 1.00 43.53 235 SER B CA 1
ATOM 3495 C C . SER B 1 212 ? 35.717 32.223 7.004 1.00 45.47 235 SER B C 1
ATOM 3496 O O . SER B 1 212 ? 36.569 31.320 6.880 1.00 42.23 235 SER B O 1
ATOM 3499 N N . ASN B 1 213 ? 36.017 33.498 6.868 1.00 41.82 236 ASN B N 1
ATOM 3500 C CA . ASN B 1 213 ? 37.370 34.007 6.800 1.00 40.12 236 ASN B CA 1
ATOM 3501 C C . ASN B 1 213 ? 37.339 35.437 7.270 1.00 45.45 236 ASN B C 1
ATOM 3502 O O . ASN B 1 213 ? 36.310 36.115 7.172 1.00 46.48 236 ASN B O 1
ATOM 3507 N N . ILE B 1 214 ? 38.422 35.850 7.893 1.00 41.31 237 ILE B N 1
ATOM 3508 C CA . ILE B 1 214 ? 38.588 37.213 8.374 1.00 41.77 237 ILE B CA 1
ATOM 3509 C C . ILE B 1 214 ? 39.872 37.695 7.733 1.00 46.04 237 ILE B C 1
ATOM 3510 O O . ILE B 1 214 ? 40.895 37.008 7.808 1.00 43.90 237 ILE B O 1
ATOM 3515 N N . ASN B 1 215 ? 39.801 38.827 7.042 1.00 44.31 238 ASN B N 1
ATOM 3516 C CA . ASN B 1 215 ? 40.987 39.366 6.399 1.00 44.53 238 ASN B CA 1
ATOM 3517 C C . ASN B 1 215 ? 41.726 40.297 7.329 1.00 48.18 238 ASN B C 1
ATOM 3518 O O . ASN B 1 215 ? 41.328 41.466 7.513 1.00 49.85 238 ASN B O 1
ATOM 3523 N N . TYR B 1 216 ? 42.839 39.775 7.882 1.00 41.97 239 TYR B N 1
ATOM 3524 C CA . TYR B 1 216 ? 43.738 40.553 8.732 1.00 41.69 239 TYR B CA 1
ATOM 3525 C C . TYR B 1 216 ? 44.930 41.068 7.901 1.00 47.99 239 TYR B C 1
ATOM 3526 O O . TYR B 1 216 ? 45.880 41.609 8.467 1.00 47.93 239 TYR B O 1
ATOM 3535 N N . GLY B 1 217 ? 44.872 40.865 6.584 1.00 44.54 240 GLY B N 1
ATOM 3536 C CA . GLY B 1 217 ? 45.944 41.219 5.665 1.00 44.24 240 GLY B CA 1
ATOM 3537 C C . GLY B 1 217 ? 46.771 40.033 5.184 1.00 45.03 240 GLY B C 1
ATOM 3538 O O . GLY B 1 217 ? 47.758 40.241 4.479 1.00 44.91 240 GLY B O 1
ATOM 3539 N N . GLN B 1 218 ? 46.403 38.775 5.553 1.00 39.14 241 GLN B N 1
ATOM 3540 C CA . GLN B 1 218 ? 47.202 37.586 5.164 1.00 37.75 241 GLN B CA 1
ATOM 3541 C C . GLN B 1 218 ? 47.088 37.312 3.670 1.00 41.44 241 GLN B C 1
ATOM 3542 O O . GLN B 1 218 ? 46.012 37.506 3.082 1.00 41.95 241 GLN B O 1
ATOM 3548 N N . GLN B 1 219 ? 48.183 36.849 3.051 1.00 37.64 242 GLN B N 1
ATOM 3549 C CA A GLN B 1 219 ? 48.189 36.483 1.623 0.50 37.16 242 GLN B CA 1
ATOM 3550 C CA B GLN B 1 219 ? 48.145 36.525 1.627 0.50 37.06 242 GLN B CA 1
ATOM 3551 C C . GLN B 1 219 ? 47.199 35.322 1.412 1.00 40.45 242 GLN B C 1
ATOM 3552 O O . GLN B 1 219 ? 47.163 34.394 2.210 1.00 37.42 242 GLN B O 1
ATOM 3563 N N . ASN B 1 220 ? 46.377 35.351 0.350 1.00 39.51 243 ASN B N 1
ATOM 3564 C CA . ASN B 1 220 ? 45.439 34.245 0.032 1.00 38.28 243 ASN B CA 1
ATOM 3565 C C . ASN B 1 220 ? 45.479 34.092 -1.499 1.00 42.12 243 ASN B C 1
ATOM 3566 O O . ASN B 1 220 ? 44.460 34.206 -2.174 1.00 42.92 243 ASN B O 1
ATOM 3571 N N . ASP B 1 221 ? 46.691 33.891 -2.024 1.00 38.28 244 ASP B N 1
ATOM 3572 C CA A ASP B 1 221 ? 46.997 33.807 -3.441 0.50 39.12 244 ASP B CA 1
ATOM 3573 C CA B ASP B 1 221 ? 46.965 33.832 -3.450 0.50 39.52 244 ASP B CA 1
ATOM 3574 C C . ASP B 1 221 ? 46.520 32.498 -4.065 1.00 44.54 244 ASP B C 1
ATOM 3575 O O . ASP B 1 221 ? 46.711 31.431 -3.478 1.00 43.56 244 ASP B O 1
ATOM 3584 N N . ASP B 1 222 ? 45.926 32.584 -5.281 1.00 41.54 245 ASP B N 1
ATOM 3585 C CA . ASP B 1 222 ? 45.426 31.423 -6.018 1.00 41.86 245 ASP B CA 1
ATOM 3586 C C . ASP B 1 222 ? 46.543 30.448 -6.396 1.00 46.97 245 ASP B C 1
ATOM 3587 O O . ASP B 1 222 ? 46.269 29.253 -6.501 1.00 48.27 245 ASP B O 1
ATOM 3592 N N . ASN B 1 223 ? 47.784 30.935 -6.556 1.00 42.83 246 ASN B N 1
ATOM 3593 C CA A ASN B 1 223 ? 48.921 30.071 -6.897 0.50 43.27 246 ASN B CA 1
ATOM 3594 C CA B ASN B 1 223 ? 48.913 30.073 -6.915 0.50 43.45 246 ASN B CA 1
ATOM 3595 C C . ASN B 1 223 ? 49.581 29.455 -5.665 1.00 45.05 246 ASN B C 1
ATOM 3596 O O . ASN B 1 223 ? 50.551 28.711 -5.801 1.00 45.79 246 ASN B O 1
ATOM 3605 N N . ALA B 1 224 ? 49.070 29.750 -4.458 1.00 38.65 247 ALA B N 1
ATOM 3606 C CA . ALA B 1 224 ? 49.681 29.193 -3.242 1.00 36.83 247 ALA B CA 1
ATOM 3607 C C . ALA B 1 224 ? 49.560 27.673 -3.214 1.00 41.10 247 ALA B C 1
ATOM 3608 O O . ALA B 1 224 ? 48.486 27.144 -3.490 1.00 40.67 247 ALA B O 1
ATOM 3610 N N . SER B 1 225 ? 50.666 26.974 -2.912 1.00 38.09 248 SER B N 1
ATOM 3611 C CA . SER B 1 225 ? 50.656 25.508 -2.897 1.00 38.19 248 SER B CA 1
ATOM 3612 C C . SER B 1 225 ? 50.328 24.961 -1.505 1.00 40.69 248 SER B C 1
ATOM 3613 O O . SER B 1 225 ? 50.202 23.751 -1.338 1.00 40.45 248 SER B O 1
ATOM 3616 N N . HIS B 1 226 ? 50.175 25.850 -0.515 1.00 36.08 249 HIS B N 1
ATOM 3617 C CA . HIS B 1 226 ? 49.712 25.509 0.826 1.00 34.79 249 HIS B CA 1
ATOM 3618 C C . HIS B 1 226 ? 48.487 26.292 1.133 1.00 36.31 249 HIS B C 1
ATOM 3619 O O . HIS B 1 226 ? 48.356 27.437 0.707 1.00 34.16 249 HIS B O 1
ATOM 3626 N N . LYS B 1 227 ? 47.627 25.699 1.929 1.00 32.77 250 LYS B N 1
ATOM 3627 C CA . LYS B 1 227 ? 46.441 26.328 2.454 1.00 33.23 250 LYS B CA 1
ATOM 3628 C C . LYS B 1 227 ? 46.308 25.813 3.850 1.00 37.24 250 LYS B C 1
ATOM 3629 O O . LYS B 1 227 ? 46.428 24.618 4.078 1.00 37.60 250 LYS B O 1
ATOM 3635 N N . ILE B 1 228 ? 46.214 26.746 4.792 1.00 34.75 251 ILE B N 1
ATOM 3636 C CA . ILE B 1 228 ? 46.179 26.484 6.207 1.00 34.61 251 ILE B CA 1
ATOM 3637 C C . ILE B 1 228 ? 44.830 26.940 6.732 1.00 38.82 251 ILE B C 1
ATOM 3638 O O . ILE B 1 228 ? 44.499 28.128 6.673 1.00 37.03 251 ILE B O 1
ATOM 3643 N N . LEU B 1 229 ? 44.052 25.965 7.236 1.00 36.86 252 LEU B N 1
ATOM 3644 C CA . LEU B 1 229 ? 42.745 26.209 7.778 1.00 36.58 252 LEU B CA 1
ATOM 3645 C C . LEU B 1 229 ? 42.802 26.169 9.305 1.00 38.57 252 LEU B C 1
ATOM 3646 O O . LEU B 1 229 ? 43.051 25.113 9.894 1.00 37.71 252 LEU B O 1
ATOM 3651 N N . ALA B 1 230 ? 42.571 27.335 9.936 1.00 34.82 253 ALA B N 1
ATOM 3652 C CA . ALA B 1 230 ? 42.518 27.432 11.379 1.00 34.73 253 ALA B CA 1
ATOM 3653 C C . ALA B 1 230 ? 41.076 27.322 11.800 1.00 42.01 253 ALA B C 1
ATOM 3654 O O . ALA B 1 230 ? 40.207 27.972 11.206 1.00 39.94 253 ALA B O 1
ATOM 3656 N N . LEU B 1 231 ? 40.814 26.450 12.785 1.00 41.25 254 LEU B N 1
ATOM 3657 C CA . LEU B 1 231 ? 39.492 26.257 13.386 1.00 42.61 254 LEU B CA 1
ATOM 3658 C C . LEU B 1 231 ? 39.602 26.787 14.777 1.00 47.10 254 LEU B C 1
ATOM 3659 O O . LEU B 1 231 ? 40.414 26.277 15.548 1.00 44.99 254 LEU B O 1
ATOM 3675 N N . GLY B 1 233 ? 37.796 28.193 18.385 1.00 49.05 256 GLY B N 1
ATOM 3676 C CA . GLY B 1 233 ? 36.644 28.127 19.277 1.00 51.93 256 GLY B CA 1
ATOM 3677 C C . GLY B 1 233 ? 36.065 29.480 19.631 1.00 57.36 256 GLY B C 1
ATOM 3678 O O . GLY B 1 233 ? 36.782 30.487 19.706 1.00 55.75 256 GLY B O 1
ATOM 3679 N N . ILE B 1 234 ? 34.7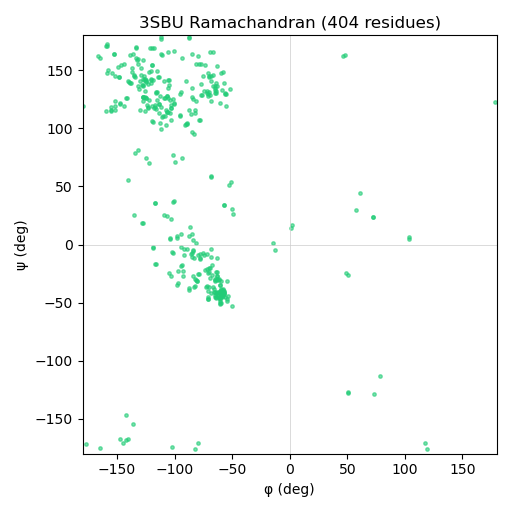49 29.507 19.799 1.00 56.86 257 ILE B N 1
ATOM 3680 C CA . ILE B 1 234 ? 34.023 30.709 20.196 1.00 58.96 257 ILE B CA 1
ATOM 3681 C C . ILE B 1 234 ? 33.688 30.531 21.665 1.00 68.11 257 ILE B C 1
ATOM 3682 O O . ILE B 1 234 ? 33.013 29.560 22.022 1.00 69.19 257 ILE B O 1
ATOM 3687 N N . GLY B 1 235 ? 34.231 31.417 22.501 1.00 67.42 258 GLY B N 1
ATOM 3688 C CA . GLY B 1 235 ? 34.008 31.389 23.945 1.00 70.54 258 GLY B CA 1
ATOM 3689 C C . GLY B 1 235 ? 34.709 30.257 24.675 1.00 74.97 258 GLY B C 1
ATOM 3690 O O . GLY B 1 235 ? 34.269 29.845 25.756 1.00 77.98 258 GLY B O 1
ATOM 3691 N N . ASN B 1 236 ? 35.797 29.733 24.076 1.00 66.74 259 ASN B N 1
ATOM 3692 C CA . ASN B 1 236 ? 36.620 28.659 24.639 1.00 64.63 259 ASN B CA 1
ATOM 3693 C C . ASN B 1 236 ? 37.999 28.706 23.966 1.00 64.51 259 ASN B C 1
ATOM 3694 O O . ASN B 1 236 ? 38.181 29.439 22.981 1.00 62.04 259 ASN B O 1
ATOM 3699 N N . GLY B 1 237 ? 38.941 27.924 24.487 1.00 59.28 260 GLY B N 1
ATOM 3700 C CA . GLY B 1 237 ? 40.312 27.909 23.980 1.00 55.76 260 GLY B CA 1
ATOM 3701 C C . GLY B 1 237 ? 40.622 26.975 22.826 1.00 56.11 260 GLY B C 1
ATOM 3702 O O . GLY B 1 237 ? 41.793 26.867 22.449 1.00 54.25 260 GLY B O 1
ATOM 3703 N N . PHE B 1 238 ? 39.593 26.319 22.227 1.00 50.56 261 PHE B N 1
ATOM 3704 C CA . PHE B 1 238 ? 39.760 25.383 21.109 1.00 47.57 261 PHE B CA 1
ATOM 3705 C C . PHE B 1 238 ? 40.484 26.028 19.927 1.00 50.74 261 PHE B C 1
ATOM 3706 O O . PHE B 1 238 ? 40.121 27.114 19.471 1.00 50.56 261 PHE B O 1
ATOM 3714 N N . SER B 1 239 ? 41.507 25.326 19.424 1.00 45.29 262 SER B N 1
ATOM 3715 C CA . SER B 1 239 ? 42.285 25.771 18.281 1.00 42.24 262 SER B CA 1
ATOM 3716 C C . SER B 1 239 ? 42.924 24.576 17.597 1.00 44.08 262 SER B C 1
ATOM 3717 O O . SER B 1 239 ? 43.777 23.903 18.176 1.00 44.44 262 SER B O 1
ATOM 3720 N N . ASN B 1 240 ? 42.509 24.315 16.365 1.00 38.57 263 ASN B N 1
ATOM 3721 C CA . ASN B 1 240 ? 43.083 23.275 15.524 1.00 36.93 263 ASN B CA 1
ATOM 3722 C C . ASN B 1 240 ? 43.505 23.897 14.236 1.00 40.44 263 ASN B C 1
ATOM 3723 O O . ASN B 1 240 ? 42.831 24.787 13.732 1.00 41.99 263 ASN B O 1
ATOM 3728 N N . ILE B 1 241 ? 44.624 23.445 13.700 1.00 35.62 264 ILE B N 1
ATOM 3729 C CA . ILE B 1 241 ? 45.143 23.963 12.455 1.00 34.29 264 ILE B CA 1
ATOM 3730 C C . ILE B 1 241 ? 45.392 22.794 11.514 1.00 38.77 264 ILE B C 1
ATOM 3731 O O . ILE B 1 241 ? 46.059 21.810 11.879 1.00 40.54 264 ILE B O 1
ATOM 3736 N N . LEU B 1 242 ? 44.822 22.903 10.305 1.00 33.73 265 LEU B N 1
ATOM 3737 C CA . LEU B 1 242 ? 44.954 21.883 9.286 1.00 33.41 265 LEU B CA 1
ATOM 3738 C C . LEU B 1 242 ? 45.756 22.462 8.131 1.00 36.75 265 LEU B C 1
ATOM 3739 O O . LEU B 1 242 ? 45.377 23.492 7.567 1.00 36.98 265 LEU B O 1
ATOM 3744 N N . TYR B 1 243 ? 46.893 21.814 7.819 1.00 33.16 266 TYR B N 1
ATOM 3745 C CA . TYR B 1 243 ? 47.816 22.203 6.753 1.00 32.40 266 TYR B CA 1
ATOM 3746 C C . TYR B 1 243 ? 47.567 21.327 5.554 1.00 38.23 266 TYR B C 1
ATOM 3747 O O . TYR B 1 243 ? 47.668 20.095 5.655 1.00 35.87 266 TYR B O 1
ATOM 3756 N N . PHE B 1 244 ? 47.230 21.970 4.421 1.00 34.41 267 PHE B N 1
ATOM 3757 C CA . PHE B 1 244 ? 47.001 21.274 3.169 1.00 35.40 267 PHE B CA 1
ATOM 3758 C C . PHE B 1 244 ? 48.061 21.668 2.177 1.00 39.95 267 PHE B C 1
ATOM 3759 O O . PHE B 1 244 ? 48.468 22.824 2.145 1.00 37.86 267 PHE B O 1
ATOM 3767 N N . GLN B 1 245 ? 48.485 20.729 1.347 1.00 37.55 268 GLN B N 1
ATOM 3768 C CA . GLN B 1 245 ? 49.434 21.004 0.282 1.00 39.13 268 GLN B CA 1
ATOM 3769 C C . GLN B 1 245 ? 48.830 20.554 -1.046 1.00 46.19 268 GLN B C 1
ATOM 3770 O O . GLN B 1 245 ? 48.150 19.520 -1.094 1.00 45.23 268 GLN B O 1
ATOM 3776 N N . ARG B 1 246 ? 49.050 21.326 -2.103 1.00 45.36 269 ARG B N 1
ATOM 3777 C CA A ARG B 1 246 ? 48.518 20.980 -3.412 0.50 47.91 269 ARG B CA 1
ATOM 3778 C CA B ARG B 1 246 ? 48.493 20.899 -3.372 0.50 48.43 269 ARG B CA 1
ATOM 3779 C C . ARG B 1 246 ? 49.562 20.183 -4.181 1.00 56.31 269 ARG B C 1
ATOM 3780 O O . ARG B 1 246 ? 50.612 20.726 -4.503 1.00 55.96 269 ARG B O 1
ATOM 3806 N N . ASP B 1 248 ? 50.328 17.395 -7.582 1.00 71.16 271 ASP B N 1
ATOM 3807 C CA . ASP B 1 248 ? 49.828 17.324 -8.961 1.00 73.67 271 ASP B CA 1
ATOM 3808 C C . ASP B 1 248 ? 48.471 16.603 -8.968 1.00 75.69 271 ASP B C 1
ATOM 3809 O O . ASP B 1 248 ? 47.546 17.027 -9.665 1.00 75.39 271 ASP B O 1
ATOM 3814 N N . SER B 1 249 ? 48.335 15.590 -8.088 1.00 70.73 272 SER B N 1
ATOM 3815 C CA . SER B 1 249 ? 47.119 14.804 -7.872 1.00 70.96 272 SER B CA 1
ATOM 3816 C C . SER B 1 249 ? 46.001 15.599 -7.128 1.00 71.87 272 SER B C 1
ATOM 3817 O O . SER B 1 249 ? 44.871 15.098 -7.037 1.00 72.85 272 SER B O 1
ATOM 3820 N N . GLY B 1 250 ? 46.322 16.812 -6.637 1.00 63.13 273 GLY B N 1
ATOM 3821 C CA . GLY B 1 250 ? 45.391 17.702 -5.932 1.00 59.61 273 GLY B CA 1
ATOM 3822 C C . GLY B 1 250 ? 45.769 18.002 -4.487 1.00 57.76 273 GLY B C 1
ATOM 3823 O O . GLY B 1 250 ? 46.855 17.618 -4.026 1.00 56.13 273 GLY B O 1
ATOM 3824 N N . TRP B 1 251 ? 44.853 18.661 -3.747 1.00 50.42 274 TRP B N 1
ATOM 3825 C CA . TRP B 1 251 ? 45.077 19.016 -2.347 1.00 47.25 274 TRP B CA 1
ATOM 3826 C C . TRP B 1 251 ? 45.117 17.807 -1.425 1.00 50.99 274 TRP B C 1
ATOM 3827 O O . TRP B 1 251 ? 44.397 16.833 -1.624 1.00 51.68 274 TRP B O 1
ATOM 3838 N N . GLU B 1 252 ? 45.950 17.873 -0.406 1.00 46.35 275 GLU B N 1
ATOM 3839 C CA . GLU B 1 252 ? 45.980 16.819 0.598 1.00 46.23 275 GLU B CA 1
ATOM 3840 C C . GLU B 1 252 ? 46.347 17.388 1.940 1.00 46.15 275 GLU B C 1
ATOM 3841 O O . GLU B 1 252 ? 47.172 18.301 2.032 1.00 44.87 275 GLU B O 1
ATOM 3847 N N . LEU B 1 253 ? 45.735 16.831 2.988 1.00 39.98 276 LEU B N 1
ATOM 3848 C CA . LEU B 1 253 ? 46.047 17.179 4.357 1.00 37.09 276 LEU B CA 1
ATOM 3849 C C . LEU B 1 253 ? 47.357 16.501 4.718 1.00 42.69 276 LEU B C 1
ATOM 3850 O O . LEU B 1 253 ? 47.500 15.300 4.483 1.00 43.81 276 LEU B O 1
ATOM 3855 N N . TYR B 1 254 ? 48.331 17.254 5.253 1.00 39.64 277 TYR B N 1
ATOM 3856 C CA . TYR B 1 254 ? 49.616 16.639 5.596 1.00 39.21 277 TYR B CA 1
ATOM 3857 C C . TYR B 1 254 ? 50.044 16.925 7.041 1.00 41.50 277 TYR B C 1
ATOM 3858 O O . TYR B 1 254 ? 50.896 16.200 7.573 1.00 41.02 277 TYR B O 1
ATOM 3878 N N . PHE B 1 256 ? 48.483 18.245 11.040 1.00 35.51 279 PHE B N 1
ATOM 3879 C CA . PHE B 1 256 ? 47.376 18.537 11.935 1.00 35.45 279 PHE B CA 1
ATOM 3880 C C . PHE B 1 256 ? 47.977 18.987 13.250 1.00 40.59 279 PHE B C 1
ATOM 3881 O O . PHE B 1 256 ? 48.751 18.243 13.881 1.00 40.49 279 PHE B O 1
ATOM 3889 N N . GLU B 1 257 ? 47.640 20.231 13.619 1.00 37.03 280 GLU B N 1
ATOM 3890 C CA A GLU B 1 257 ? 48.146 20.912 14.809 0.50 37.71 280 GLU B CA 1
ATOM 3891 C CA B GLU B 1 257 ? 48.166 20.808 14.839 0.50 36.75 280 GLU B CA 1
ATOM 3892 C C . GLU B 1 257 ? 47.056 21.221 15.788 1.00 42.04 280 GLU B C 1
ATOM 3893 O O . GLU B 1 257 ? 46.077 21.847 15.385 1.00 41.20 280 GLU B O 1
ATOM 3904 N N . ASP B 1 258 ? 47.252 20.882 17.064 1.00 39.79 281 ASP B N 1
ATOM 3905 C CA . ASP B 1 258 ? 46.332 21.225 18.138 1.00 41.18 281 ASP B CA 1
ATOM 3906 C C . ASP B 1 258 ? 47.004 22.328 18.994 1.00 46.83 281 ASP B C 1
ATOM 3907 O O . ASP B 1 258 ? 47.929 22.037 19.741 1.00 49.13 281 ASP B O 1
ATOM 3912 N N . THR B 1 259 ? 46.590 23.580 18.841 1.00 41.92 282 THR B N 1
ATOM 3913 C CA . THR B 1 259 ? 47.175 24.693 19.605 1.00 42.20 282 THR B CA 1
ATOM 3914 C C . THR B 1 259 ? 46.161 25.197 20.638 1.00 49.22 282 THR B C 1
ATOM 3915 O O . THR B 1 259 ? 46.244 26.356 21.064 1.00 51.27 282 THR B O 1
ATOM 3919 N N . SER B 1 260 ? 45.216 24.324 21.059 1.00 45.16 283 SER B N 1
ATOM 3920 C CA . SER B 1 260 ? 44.204 24.674 22.046 1.00 47.18 283 SER B CA 1
ATOM 3921 C C . SER B 1 260 ? 44.856 25.143 23.352 1.00 57.29 283 SER B C 1
ATOM 3922 O O . SER B 1 260 ? 45.970 24.713 23.670 1.00 56.49 283 SER B O 1
ATOM 3925 N N . ILE B 1 261 ? 44.190 26.066 24.066 1.00 58.35 284 ILE B N 1
ATOM 3926 C CA . ILE B 1 261 ? 44.678 26.624 25.346 1.00 68.02 284 ILE B CA 1
ATOM 3927 C C . ILE B 1 261 ? 43.621 26.442 26.436 1.00 81.53 284 ILE B C 1
ATOM 3928 O O . ILE B 1 261 ? 42.429 26.241 26.099 1.00 82.62 284 ILE B O 1
#

Sequence (424 aa):
PPIEADEESFDDFIYNFASDDALQRQRVVFPLPYYNGERASIDRYWHDDLFAQSYYTLLFDREEDDLVGDTSLTSVQVEWIFVRVYYFERIGAWLEAINLRPIEENENEDFVEFFGHHFATDSIFQSRRIRQPLVFVTTDPDDDFSILETTLDLLNQWFAFPALPADLSNINYGQQNDDNASHKILALGIGNGFSNILYFQRDSGWELYFEEDTSIPPIEADESFDDDFIYNFASDDALQRQR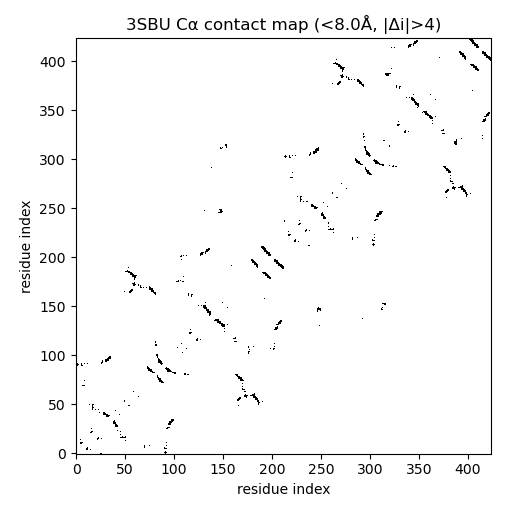VVFPLPYYYNGERASIDRYWHDDLFAQSYYTLLLFDREEDDLVGDTSLTSVQVEWIFVRVYYFERIGAWLEAINLRPIEEENENEDFVEEFFGHHFATDSIFQSRRIRQPLVFVTTDPDDDFSILETTLDLLNQWFAFPALPADLSNINYGQQQNDDDNNASHKILALGIGNGFSNILYFQRRDSGWELYFEEDTSI

B-factor: mean 66.46, std 25.31, range [28.33, 173.07]

Solvent-accessible surface area: 23105 Å² total

Nearest PDB structures (foldseek):
  3sbu-assembly1_A  TM=9.984E-01  e=1.264E-41  Bacteroides fragilis NCTC 9343
  4mjf-assembly1_A-2  TM=9.353E-01  e=3.368E-26  Phocaeicola vulgatus ATCC 8482
  7xu6-assembly1_B  TM=2.031E-01  e=1.327E-02  Severe acute respiratory syndrome coronavirus 2
  3kg6-assembly3_A  TM=4.315E-01  e=1.357E+00  Lyngbya majuscula
  5nyr-assembly2_B-3  TM=4.766E-01  e=2.628E+00  Hyphomicrobium sp. MC1

Organism: Bacteroides fragilis (strain ATCC 25285 / DSM 2151 / CCUG 4856 / JCM 11019 / LMG 10263 / NCTC 9343 / Onslow / VPI 2553 / EN-2) (NCBI:txid272559)

InterPro domains:
  IPR025590 Domain of unknown function DUF4348 [PF14254] (47-281)

Radius of gyration: 28.36 Å; Cα contacts (8 Å, |Δi|>4): 833; chains: 2; bounding box: 61×59×83 Å

Secondary structure (DSSP, 8-state):
---GGGGSHHHHHHHHHH-HHHHHHSS-SS--EEETTEE---------TT------EEESSTT--GGG-TT-SEEEEEE------EEE-------BEEE-PPP--SSPPHHHHHHHHHH-HHHHHHTB-SSEEEEEEETTEEEEEEEEEE-HHHHHH--------EEEESS----TT-SEEEEE---SS---EEEEEE-----EE--EE---/---GGGGSHHHHHHHHHH-HHHHHHHS-SS--EEETTEE---------TT------EEESSTT--GGG-TT-SEEEEEE------EEE-------BEE--S--TTS-HHHHHHHHHHHH-HHHHHHTB-SSEEEEEEETTEEEEEEEEEE-HHHHHH--------EEEESS----TT-SEEEEE---SS---EEEEEE-----EE--EE---